Protein 4MQD (pdb70)

Organism: Bacillus subtilis (strain 168) (NCBI:txid224308)

Sequen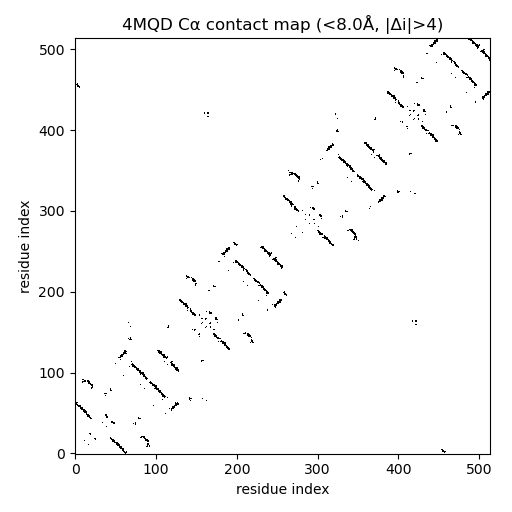ce (514 aa):
AIKSWKPQELSISYHQFTVFQKDSTPPVDWTDEAIEKGYAAADDGGAISFEAQRNTKAFILFRLNSSETVNSYEKKVTVPFHVTENGIHIESISKRLSFDLPKGDYQLTCWTVPAESDLHADTYIIDAVSVIKSWKPQELSISYHQFTVFQKDSTPPVDWTDEAIEKGYAAADDGGAISFEAQRNTKAFILFRLNSSETVNSYEKKVTVPFHVTENGIHIESISKRLSFDLPKGDYQLTCWTVPAESDLHADTYIIDAVSVIKSWKPQELSISYHQFTVFQKDSTPPVDWTDEAIEKGYAAADDGGAISFEAQRRNTKAFILFRLNSSETVNSYEKKVTVPFHVTENGIHIESISKRLSFDLPKGDYQLTCWTVPAESDLHADTYIIDAVSVAIKSWKPQELSISYHQFTVFQKDSTPPVDWTDEAIEKGYAAADDGGAISFEAQRNTKAFILFRLNSSETVNSYEKKVTVPFHVTENGIHIESISKRLSFDLPKGDYQLTCWTVPAESDLHADTYIIDAVSV

Structure (mmCIF, N/CA/C/O backbone):
data_4MQD
#
_entry.id   4MQD
#
_cell.length_a   125.826
_cell.length_b   125.826
_cell.length_c   37.013
_cell.angle_alpha   90.000
_cell.angle_beta   90.000
_cell.angle_gamma   120.000
#
_symmetry.space_group_name_H-M   'P 32'
#
loop_
_entity.id
_entity.type
_entity.pdbx_description
1 polymer 'DNA-entry nuclease inhibitor'
2 water water
#
loop_
_atom_site.group_PDB
_atom_site.id
_atom_site.type_symbol
_atom_site.label_atom_id
_atom_site.label_alt_id
_atom_site.label_comp_id
_atom_site.label_asym_id
_atom_site.label_entity_id
_atom_site.label_seq_id
_atom_site.pdbx_PDB_ins_code
_atom_site.Cartn_x
_atom_site.Cartn_y
_atom_site.Cartn_z
_atom_site.occupancy
_atom_site.B_iso_or_equiv
_atom_site.auth_seq_id
_atom_site.auth_comp_id
_atom_site.auth_asym_id
_atom_site.auth_atom_id
_atom_site.pdbx_PDB_model_num
ATOM 1 N N . ALA A 1 3 ? 34.320 86.035 17.378 1.00 65.90 0 ALA A N 1
ATOM 2 C CA . ALA A 1 3 ? 33.350 84.903 17.350 1.00 65.91 0 ALA A CA 1
ATOM 3 C C . ALA A 1 3 ? 33.882 83.749 16.501 1.00 64.32 0 ALA A C 1
ATOM 4 O O . ALA A 1 3 ? 34.545 83.970 15.486 1.00 64.31 0 ALA A O 1
ATOM 14 N N . ILE A 1 5 ? 33.484 81.313 13.866 1.00 45.82 2 ILE A N 1
ATOM 15 C CA . ILE A 1 5 ? 32.639 81.134 12.687 1.00 42.73 2 ILE A CA 1
ATOM 16 C C . ILE A 1 5 ? 32.970 79.817 11.991 1.00 39.05 2 ILE A C 1
ATOM 17 O O . ILE A 1 5 ? 34.138 79.444 11.867 1.00 39.95 2 ILE A O 1
ATOM 22 N N . LYS A 1 6 ? 31.931 79.123 11.536 1.00 35.49 3 LYS A N 1
ATOM 23 C CA . LYS A 1 6 ? 32.088 77.831 10.876 1.00 34.45 3 LYS A CA 1
ATOM 24 C C . LYS A 1 6 ? 30.867 77.547 10.002 1.00 30.25 3 LYS A C 1
ATOM 25 O O . LYS A 1 6 ? 29.730 77.767 10.427 1.00 27.21 3 LYS A O 1
ATOM 31 N N . SER A 1 7 ? 31.111 77.080 8.778 1.00 27.56 4 SER A N 1
ATOM 32 C CA . SER A 1 7 ? 30.039 76.760 7.833 1.00 26.94 4 SER A CA 1
ATOM 33 C C . SER A 1 7 ? 30.204 75.350 7.283 1.00 25.47 4 SER A C 1
ATOM 34 O O . SER A 1 7 ? 31.324 74.849 7.156 1.00 24.55 4 SER A O 1
ATOM 37 N N . TRP A 1 8 ? 29.078 74.725 6.949 1.00 24.37 5 TRP A N 1
ATOM 38 C CA . TRP A 1 8 ? 29.060 73.364 6.428 1.00 24.76 5 TRP A CA 1
ATOM 39 C C . TRP A 1 8 ? 28.512 73.321 5.010 1.00 24.83 5 TRP A C 1
ATOM 40 O O . TRP A 1 8 ? 27.633 74.099 4.644 1.00 24.66 5 TRP A O 1
ATOM 51 N N . LYS A 1 9 ? 29.040 72.392 4.223 1.00 26.63 6 LYS A N 1
ATOM 52 C CA . LYS A 1 9 ? 28.516 72.093 2.897 1.00 28.55 6 LYS A CA 1
ATOM 53 C C . LYS A 1 9 ? 27.033 71.717 3.002 1.00 26.80 6 LYS A C 1
ATOM 54 O O . LYS A 1 9 ? 26.645 71.011 3.929 1.00 25.43 6 LYS A O 1
ATOM 60 N N . PRO A 1 10 ? 26.194 72.200 2.067 1.00 27.03 7 PRO A N 1
ATOM 61 C CA . PRO A 1 10 ? 24.787 71.790 2.086 1.00 26.46 7 PRO A CA 1
ATOM 62 C C . PRO A 1 10 ? 24.628 70.270 2.046 1.00 26.12 7 PRO A C 1
ATOM 63 O O . PRO A 1 10 ? 25.358 69.592 1.320 1.00 25.64 7 PRO A O 1
ATOM 67 N N . GLN A 1 11 ? 23.687 69.750 2.830 1.00 26.66 8 GLN A N 1
ATOM 68 C CA . GLN A 1 11 ? 23.461 68.311 2.932 1.00 26.97 8 GLN A CA 1
ATOM 69 C C . GLN A 1 11 ? 22.046 67.964 2.500 1.00 28.01 8 GLN A C 1
ATOM 70 O O . GLN A 1 11 ? 21.076 68.434 3.097 1.00 27.16 8 GLN A O 1
ATOM 76 N N . GLU A 1 12 ? 21.937 67.137 1.465 1.00 29.39 9 GLU A N 1
ATOM 77 C CA . GLU A 1 12 ? 20.644 66.663 0.991 1.00 31.09 9 GLU A CA 1
ATOM 78 C C . GLU A 1 12 ? 20.047 65.698 2.015 1.00 29.35 9 GLU A C 1
ATOM 79 O O . GLU A 1 12 ? 20.765 64.906 2.624 1.00 27.91 9 GLU A O 1
ATOM 85 N N . LEU A 1 13 ? 18.736 65.783 2.210 1.00 28.12 10 LEU A N 1
ATOM 86 C CA . LEU A 1 13 ? 18.045 64.972 3.207 1.00 28.41 10 LEU A CA 1
ATOM 87 C C . LEU A 1 13 ? 16.607 64.725 2.768 1.00 28.19 10 LEU A C 1
ATOM 88 O O . LEU A 1 13 ? 15.895 65.665 2.409 1.00 26.45 10 LEU A O 1
ATOM 93 N N . SER A 1 14 ? 16.188 63.461 2.789 1.00 28.16 11 SER A N 1
ATOM 94 C CA . SER A 1 14 ? 14.804 63.108 2.477 1.00 29.19 11 SER A CA 1
ATOM 95 C C . SER A 1 14 ? 13.930 63.313 3.708 1.00 27.32 11 SER A C 1
ATOM 96 O O . SER A 1 14 ? 14.095 62.620 4.711 1.00 25.84 11 SER A O 1
ATOM 99 N N . ILE A 1 15 ? 13.011 64.272 3.629 1.00 27.07 12 ILE A N 1
ATOM 100 C CA . ILE A 1 15 ? 12.102 64.567 4.734 1.00 27.23 12 ILE A CA 1
ATOM 101 C C . ILE A 1 15 ? 10.903 63.626 4.696 1.00 26.65 12 ILE A C 1
ATOM 102 O O . ILE A 1 15 ? 10.266 63.464 3.657 1.00 25.11 12 ILE A O 1
ATOM 107 N N . SER A 1 16 ? 10.606 63.013 5.837 1.00 27.80 13 SER A N 1
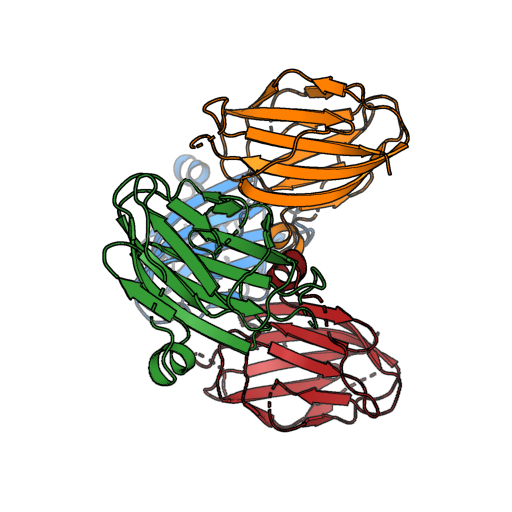ATOM 108 C CA . SER A 1 16 ? 9.394 62.221 6.004 1.00 28.08 13 SER A CA 1
ATOM 109 C C . SER A 1 16 ? 8.597 62.758 7.184 1.00 28.16 13 SER A C 1
ATOM 110 O O . SER A 1 16 ? 9.164 63.298 8.136 1.00 26.45 13 SER A O 1
ATOM 113 N N . TYR A 1 17 ? 7.277 62.616 7.102 1.00 28.39 14 TYR A N 1
ATOM 114 C CA . TYR A 1 17 ? 6.370 63.037 8.167 1.00 29.69 14 TYR A CA 1
ATOM 115 C C . TYR A 1 17 ? 6.570 64.499 8.588 1.00 27.69 14 TYR A C 1
ATOM 116 O O . TYR A 1 17 ? 6.455 64.839 9.768 1.00 26.82 14 TYR A O 1
ATOM 125 N N . HIS A 1 18 ? 6.868 65.349 7.605 1.00 26.67 15 HIS A N 1
ATOM 126 C CA . HIS A 1 18 ? 6.955 66.798 7.794 1.00 27.84 15 HIS A CA 1
ATOM 127 C C . HIS A 1 18 ? 7.825 67.228 8.976 1.00 27.69 15 HIS A C 1
ATOM 128 O O . HIS A 1 18 ? 7.464 68.149 9.713 1.00 27.44 15 HIS A O 1
ATOM 135 N N . GLN A 1 19 ? 8.969 66.571 9.151 1.00 27.69 16 GLN A N 1
ATOM 136 C CA . GLN A 1 19 ? 9.865 66.904 10.254 1.00 29.67 16 GLN A CA 1
ATOM 137 C C . GLN A 1 19 ? 11.300 66.427 10.039 1.00 30.07 16 GLN A C 1
ATOM 138 O O . GLN A 1 19 ? 11.562 65.508 9.259 1.00 32.09 16 GLN A O 1
ATOM 144 N N . PHE A 1 20 ? 12.219 67.087 10.737 1.00 28.86 17 PHE A N 1
ATOM 145 C CA . PHE A 1 20 ? 13.577 66.592 10.932 1.00 27.96 17 PHE A CA 1
ATOM 146 C C . PHE A 1 20 ? 14.008 67.003 12.336 1.00 26.76 17 PHE A C 1
ATOM 147 O O . PHE A 1 20 ? 13.465 67.957 12.900 1.00 24.70 17 PHE A O 1
ATOM 155 N N . THR A 1 21 ? 14.978 66.288 12.893 1.00 25.94 18 THR A N 1
ATOM 156 C CA . THR A 1 21 ? 15.305 66.427 14.306 1.00 25.48 18 THR A CA 1
ATOM 157 C C . THR A 1 21 ? 16.792 66.633 14.542 1.00 25.51 18 THR A C 1
ATOM 158 O O . THR A 1 21 ? 17.623 65.909 13.995 1.00 25.69 18 THR A O 1
ATOM 162 N N . VAL A 1 22 ? 17.105 67.634 15.362 1.00 25.68 19 VAL A N 1
ATOM 163 C CA . VAL A 1 22 ? 18.467 67.907 15.802 1.00 26.71 19 VAL A CA 1
ATOM 164 C C . VAL A 1 22 ? 18.631 67.295 17.187 1.00 27.24 19 VAL A C 1
ATOM 165 O O . VAL A 1 22 ? 17.849 67.599 18.090 1.00 27.71 19 VAL A O 1
ATOM 169 N N . PHE A 1 23 ? 19.634 66.436 17.357 1.00 26.83 20 PHE A N 1
ATOM 170 C CA . PHE A 1 23 ? 19.817 65.722 18.625 1.00 28.53 20 PHE A CA 1
ATOM 171 C C . PHE A 1 23 ? 21.278 65.442 18.970 1.00 29.70 20 PHE A C 1
ATOM 172 O O . PHE A 1 23 ? 22.178 65.631 18.148 1.00 28.70 20 PHE A O 1
ATOM 180 N N . GLN A 1 24 ? 21.495 64.993 20.204 1.00 32.20 21 GLN A N 1
ATOM 181 C CA . GLN A 1 24 ? 22.838 64.779 20.737 1.00 35.34 21 GLN A CA 1
ATOM 182 C C . GLN A 1 24 ? 23.530 63.612 20.039 1.00 36.09 21 GLN A C 1
ATOM 183 O O . GLN A 1 24 ? 22.870 62.707 19.528 1.00 36.55 21 GLN A O 1
ATOM 189 N N . LYS A 1 25 ? 24.861 63.646 20.033 1.00 39.45 22 LYS A N 1
ATOM 190 C CA . LYS A 1 25 ? 25.684 62.639 19.350 1.00 44.81 22 LYS A CA 1
ATOM 191 C C . LYS A 1 25 ? 25.291 61.202 19.704 1.00 48.34 22 LYS A C 1
ATOM 192 O O . LYS A 1 25 ? 25.205 60.345 18.822 1.00 52.22 22 LYS A O 1
ATOM 198 N N . ASP A 1 26 ? 25.061 60.946 20.990 1.00 49.68 23 ASP A N 1
ATOM 199 C CA . ASP A 1 26 ? 24.779 59.596 21.476 1.00 51.30 23 ASP A CA 1
ATOM 200 C C . ASP A 1 26 ? 23.410 59.521 22.148 1.00 52.30 23 ASP A C 1
ATOM 201 O O . ASP A 1 26 ? 23.302 59.224 23.338 1.00 57.61 23 ASP A O 1
ATOM 206 N N . SER A 1 27 ? 22.367 59.794 21.368 1.00 50.19 24 SER A N 1
ATOM 207 C CA . SER A 1 27 ? 20.989 59.696 21.843 1.00 47.01 24 SER A CA 1
ATOM 208 C C . SER A 1 27 ? 20.058 59.280 20.707 1.00 46.54 24 SER A C 1
ATOM 209 O O . SER A 1 27 ? 20.353 59.518 19.534 1.00 47.21 24 SER A O 1
ATOM 212 N N . THR A 1 28 ? 18.939 58.658 21.067 1.00 44.51 25 THR A N 1
ATOM 213 C CA . THR A 1 28 ? 17.943 58.213 20.097 1.00 43.73 25 THR A CA 1
ATOM 214 C C . THR A 1 28 ? 16.627 58.949 20.361 1.00 41.44 25 THR A C 1
ATOM 215 O O . THR A 1 28 ? 15.862 58.561 21.244 1.00 42.22 25 THR A O 1
ATOM 219 N N . PRO A 1 29 ? 16.360 60.020 19.594 1.00 39.27 26 PRO A N 1
ATOM 220 C CA . PRO A 1 29 ? 15.210 60.874 19.873 1.00 40.42 26 PRO A CA 1
ATOM 221 C C . PRO A 1 29 ? 13.886 60.279 19.388 1.00 40.12 26 PRO A C 1
ATOM 222 O O . PRO A 1 29 ? 13.850 59.643 18.333 1.00 39.76 26 PRO A O 1
ATOM 226 N N . PRO A 1 30 ? 12.798 60.498 20.145 1.00 39.87 27 PRO A N 1
ATOM 227 C CA . PRO A 1 30 ? 11.482 60.032 19.723 1.00 40.61 27 PRO A CA 1
ATOM 228 C C . PRO A 1 30 ? 10.860 60.952 18.674 1.00 42.21 27 PRO A C 1
ATOM 229 O O . PRO A 1 30 ? 11.418 62.011 18.363 1.00 40.59 27 PRO A O 1
ATOM 233 N N . VAL A 1 31 ? 9.714 60.541 18.136 1.00 42.53 28 VAL A N 1
ATOM 234 C CA . VAL A 1 31 ? 8.939 61.377 17.223 1.00 41.47 28 VAL A CA 1
ATOM 235 C C . VAL A 1 31 ? 8.014 62.252 18.069 1.00 40.23 28 VAL A C 1
ATOM 236 O O . VAL A 1 31 ? 7.379 61.768 19.008 1.00 37.46 28 VAL A O 1
ATOM 248 N N . ASP A 1 33 ? 5.017 65.054 19.257 1.00 44.78 30 ASP A N 1
ATOM 249 C CA . ASP A 1 33 ? 3.573 65.227 19.087 1.00 44.89 30 ASP A CA 1
ATOM 250 C C . ASP A 1 33 ? 3.280 66.542 18.377 1.00 44.86 30 ASP A C 1
ATOM 251 O O . ASP A 1 33 ? 3.235 67.603 19.005 1.00 40.50 30 ASP A O 1
ATOM 256 N N . TRP A 1 34 ? 3.066 66.458 17.067 1.00 44.44 31 TRP A N 1
ATOM 257 C CA . TRP A 1 34 ? 2.838 67.642 16.241 1.00 43.25 31 TRP A CA 1
ATOM 258 C C . TRP A 1 34 ? 1.372 68.072 16.234 1.00 43.61 31 TRP A C 1
ATOM 259 O O . TRP A 1 34 ? 0.656 67.901 15.244 1.00 39.06 31 TRP A O 1
ATOM 270 N N . THR A 1 35 ? 0.944 68.639 17.359 1.00 45.32 32 THR A N 1
ATOM 271 C CA . THR A 1 35 ? -0.389 69.216 17.491 1.00 44.13 32 THR A CA 1
ATOM 272 C C . THR A 1 35 ? -0.448 70.527 16.718 1.00 45.57 32 THR A C 1
ATOM 273 O O . THR A 1 35 ? 0.577 71.015 16.241 1.00 46.20 32 THR A O 1
ATOM 277 N N . ASP A 1 36 ? -1.643 71.101 16.605 1.00 48.22 33 ASP A N 1
ATOM 278 C CA . ASP A 1 36 ? -1.805 72.403 15.953 1.00 48.52 33 ASP A CA 1
ATOM 279 C C . ASP A 1 36 ? -0.956 73.488 16.613 1.00 47.90 33 ASP A C 1
ATOM 280 O O . ASP A 1 36 ? -0.460 74.376 15.925 1.00 50.94 33 ASP A O 1
ATOM 285 N N . GLU A 1 37 ? -0.784 73.413 17.933 1.00 47.72 34 GLU A N 1
ATOM 286 C CA . GLU A 1 37 ? 0.046 74.383 18.652 1.00 50.36 34 GLU A CA 1
ATOM 287 C C . GLU A 1 37 ? 1.523 74.215 18.295 1.00 47.09 34 GLU A C 1
ATOM 288 O O . GLU A 1 37 ? 2.184 75.180 17.909 1.00 46.10 34 GLU A O 1
ATOM 294 N N . ALA A 1 38 ? 2.032 72.991 18.423 1.00 43.60 35 ALA A N 1
ATOM 295 C CA . ALA A 1 38 ? 3.417 72.686 18.055 1.00 40.02 35 ALA A CA 1
ATOM 296 C C . ALA A 1 38 ? 3.675 72.981 16.578 1.00 38.21 35 ALA A C 1
ATOM 297 O O . ALA A 1 38 ? 4.736 73.493 16.220 1.00 37.08 35 ALA A O 1
ATOM 299 N N . ILE A 1 39 ? 2.697 72.656 15.733 1.00 38.90 36 ILE A N 1
ATOM 300 C CA . ILE A 1 39 ? 2.756 72.965 14.303 1.00 40.04 36 ILE A CA 1
ATOM 301 C C . ILE A 1 39 ? 2.875 74.470 14.067 1.00 39.30 36 ILE A C 1
ATOM 302 O O . ILE A 1 39 ? 3.701 74.909 13.264 1.00 37.61 36 ILE A O 1
ATOM 307 N N . GLU A 1 40 ? 2.053 75.250 14.769 1.00 39.57 37 GLU A N 1
ATOM 308 C CA . GLU A 1 40 ? 2.067 76.710 14.626 1.00 40.75 37 GLU A CA 1
ATOM 309 C C . GLU A 1 40 ? 3.383 77.290 15.152 1.00 36.72 37 GLU A C 1
ATOM 310 O O . GLU A 1 40 ? 3.916 78.243 14.584 1.00 37.15 37 GLU A O 1
ATOM 316 N N . LYS A 1 41 ? 3.900 76.714 16.236 1.00 32.81 38 LYS A N 1
ATOM 317 C CA . LYS A 1 41 ? 5.212 77.101 16.761 1.00 32.23 38 LYS A CA 1
ATOM 318 C C . LYS A 1 41 ? 6.340 76.721 15.799 1.00 29.56 38 LYS A C 1
ATOM 319 O O . LYS A 1 41 ? 7.336 77.434 15.693 1.00 28.26 38 LYS A O 1
ATOM 325 N N . GLY A 1 42 ? 6.176 75.597 15.104 1.00 28.30 39 GLY A N 1
ATOM 326 C CA . GLY A 1 42 ? 7.150 75.141 14.114 1.00 27.07 39 GLY A CA 1
ATOM 327 C C . GLY A 1 42 ? 8.259 74.279 14.689 1.00 27.34 39 GLY A C 1
ATOM 328 O O . GLY A 1 42 ? 9.229 73.964 13.996 1.00 26.75 39 GLY A O 1
ATOM 329 N N . TYR A 1 43 ? 8.128 73.898 15.957 1.00 27.62 40 TYR A N 1
ATOM 330 C CA . TYR A 1 43 ? 9.101 73.013 16.591 1.00 28.15 40 TYR A CA 1
ATOM 331 C C . TYR A 1 43 ? 8.477 72.236 17.740 1.00 27.83 40 TYR A C 1
ATOM 332 O O . TYR A 1 43 ? 7.379 72.553 18.193 1.00 27.21 40 TYR A O 1
ATOM 341 N N . ALA A 1 44 ? 9.196 71.217 18.196 1.00 28.93 41 ALA A N 1
ATOM 342 C CA . ALA A 1 44 ? 8.824 70.458 19.381 1.00 30.17 41 ALA A CA 1
ATOM 343 C C . ALA A 1 44 ? 10.093 69.901 20.011 1.00 31.05 41 ALA A C 1
ATOM 344 O O . ALA A 1 44 ? 10.865 69.213 19.344 1.00 31.97 41 ALA A O 1
ATOM 346 N N . ALA A 1 45 ? 10.310 70.211 21.287 1.00 32.60 42 ALA A N 1
ATOM 347 C CA . ALA A 1 45 ? 11.544 69.842 21.979 1.00 34.38 42 ALA A CA 1
ATOM 348 C C . ALA A 1 45 ? 11.302 68.774 23.041 1.00 37.36 42 ALA A C 1
ATOM 349 O O . ALA A 1 45 ? 10.199 68.654 23.577 1.00 39.09 42 ALA A O 1
ATOM 351 N N . ALA A 1 46 ? 12.347 68.004 23.334 1.00 38.60 43 ALA A N 1
ATOM 352 C CA . ALA A 1 46 ? 12.312 66.996 24.393 1.00 40.61 43 ALA A CA 1
ATOM 353 C C . ALA A 1 46 ? 13.733 66.541 24.732 1.00 42.37 43 ALA A C 1
ATOM 354 O O . ALA A 1 46 ? 14.521 66.251 23.830 1.00 45.45 43 ALA A O 1
ATOM 356 N N A ASP A 1 47 ? 14.032 66.459 26.029 0.50 42.03 44 ASP A N 1
ATOM 357 N N B ASP A 1 47 ? 14.048 66.519 26.027 0.50 41.66 44 ASP A N 1
ATOM 358 C CA A ASP A 1 47 ? 15.355 66.065 26.524 0.50 39.56 44 ASP A CA 1
ATOM 359 C CA B ASP A 1 47 ? 15.346 66.078 26.564 0.50 39.34 44 ASP A CA 1
ATOM 360 C C A ASP A 1 47 ? 16.436 66.981 25.967 0.50 41.75 44 ASP A C 1
ATOM 361 C C B ASP A 1 47 ? 16.505 66.018 25.559 0.50 40.06 44 ASP A C 1
ATOM 362 O O A ASP A 1 47 ? 16.487 68.168 26.289 0.50 44.13 44 ASP A O 1
ATOM 363 O O B ASP A 1 47 ? 16.852 64.946 25.058 0.50 38.27 44 ASP A O 1
ATOM 372 N N A GLY A 1 48 ? 17.298 66.419 25.129 0.50 42.49 45 GLY A N 1
ATOM 373 N N B GLY A 1 48 ? 17.097 67.174 25.273 0.50 40.69 45 GLY A N 1
ATOM 374 C CA A GLY A 1 48 ? 18.315 67.203 24.447 0.50 42.83 45 GLY A CA 1
ATOM 375 C CA B GLY A 1 48 ? 18.312 67.243 24.461 0.50 41.97 45 GLY A CA 1
ATOM 376 C C A GLY A 1 48 ? 18.130 67.157 22.943 0.50 41.28 45 GLY A C 1
ATOM 377 C C B GLY A 1 48 ? 18.122 67.140 22.956 0.50 41.00 45 GLY A C 1
ATOM 378 O O A GLY A 1 48 ? 19.105 67.060 22.198 0.50 43.78 45 GLY A O 1
ATOM 379 O O B GLY A 1 48 ? 19.095 66.985 22.219 0.50 44.07 45 GLY A O 1
ATOM 380 N N . ALA A 1 49 ? 16.877 67.233 22.496 1.00 38.56 46 ALA A N 1
ATOM 381 C CA . ALA A 1 49 ? 16.561 67.147 21.069 1.00 34.65 46 ALA A CA 1
ATOM 382 C C . ALA A 1 49 ? 15.474 68.142 20.682 1.00 33.03 46 ALA A C 1
ATOM 383 O O . ALA A 1 49 ? 14.554 68.401 21.458 1.00 32.06 46 ALA A O 1
ATOM 385 N N . ILE A 1 50 ? 15.601 68.700 19.479 1.00 31.72 47 ILE A N 1
ATOM 386 C CA . ILE A 1 50 ? 14.599 69.600 18.917 1.00 31.38 47 ILE A CA 1
ATOM 387 C C . ILE A 1 50 ? 14.209 69.099 17.534 1.00 30.42 47 ILE A C 1
ATOM 388 O O . ILE A 1 50 ? 15.071 68.913 16.675 1.00 29.03 47 ILE A O 1
ATOM 393 N N . SER A 1 51 ? 12.914 68.873 17.324 1.00 29.97 48 SER A N 1
ATOM 394 C CA . SER A 1 51 ? 12.399 68.555 15.998 1.00 29.80 48 SER A CA 1
ATOM 395 C C . SER A 1 51 ? 11.800 69.810 15.397 1.00 27.75 48 SER A C 1
ATOM 396 O O . SER A 1 51 ? 11.038 70.516 16.057 1.00 26.86 48 SER A O 1
ATOM 399 N N . PHE A 1 52 ? 12.158 70.087 14.148 1.00 27.26 49 PHE A N 1
ATOM 400 C CA . PHE A 1 52 ? 11.627 71.235 13.432 1.00 28.22 49 PHE A CA 1
ATOM 401 C C . PHE A 1 52 ? 10.607 70.766 12.405 1.00 30.00 49 PHE A C 1
ATOM 402 O O . PHE A 1 52 ? 10.787 69.728 11.769 1.00 33.45 49 PHE A O 1
ATOM 410 N N . GLU A 1 53 ? 9.531 71.532 12.260 1.00 31.70 50 GLU A N 1
ATOM 411 C CA . GLU A 1 53 ? 8.504 71.235 11.276 1.00 33.02 50 GLU A CA 1
ATOM 412 C C . GLU A 1 53 ? 9.007 71.589 9.882 1.00 32.60 50 GLU A C 1
ATOM 413 O O . GLU A 1 53 ? 9.622 72.637 9.682 1.00 33.87 50 GLU A O 1
ATOM 419 N N . ALA A 1 54 ? 8.736 70.707 8.926 1.00 31.93 51 ALA A N 1
ATOM 420 C CA . ALA A 1 54 ? 9.054 70.947 7.525 1.00 30.57 51 ALA A CA 1
ATOM 421 C C . ALA A 1 54 ? 7.754 71.107 6.754 1.00 29.43 51 ALA A C 1
ATOM 422 O O . ALA A 1 54 ? 6.728 70.540 7.133 1.00 28.83 51 ALA A O 1
ATOM 424 N N . GLN A 1 55 ? 7.800 71.883 5.675 1.00 28.99 52 GLN A N 1
ATOM 425 C CA . GLN A 1 55 ? 6.601 72.184 4.893 1.00 29.84 52 GLN A CA 1
ATOM 426 C C . GLN A 1 55 ? 6.060 70.972 4.141 1.00 29.71 52 GLN A C 1
ATOM 427 O O . GLN A 1 55 ? 4.848 70.806 4.023 1.00 29.71 52 GLN A O 1
ATOM 433 N N . ARG A 1 56 ? 6.957 70.135 3.629 1.00 30.59 53 ARG A N 1
ATOM 434 C CA . ARG A 1 56 ? 6.554 68.960 2.863 1.00 32.15 53 ARG A CA 1
ATOM 435 C C . ARG A 1 56 ? 7.613 67.863 2.890 1.00 31.12 53 ARG A C 1
ATOM 436 O O . ARG A 1 56 ? 8.761 68.092 3.282 1.00 26.92 53 ARG A O 1
ATOM 444 N N . ASN A 1 57 ? 7.201 66.668 2.479 1.00 31.44 54 ASN A N 1
ATOM 445 C CA . ASN A 1 57 ? 8.094 65.523 2.382 1.00 30.61 54 ASN A CA 1
ATOM 446 C C . ASN A 1 57 ? 8.750 65.509 1.011 1.00 33.42 54 ASN A C 1
ATOM 447 O O . ASN A 1 57 ? 8.093 65.263 -0.002 1.00 36.91 54 ASN A O 1
ATOM 452 N N . THR A 1 58 ? 10.048 65.787 0.990 1.00 32.48 55 THR A N 1
ATOM 453 C CA . THR A 1 58 ? 10.789 65.951 -0.250 1.00 32.62 55 THR A CA 1
ATOM 454 C C . THR A 1 58 ? 12.285 65.865 0.033 1.00 30.97 55 THR A C 1
ATOM 455 O O . THR A 1 58 ? 12.700 65.826 1.193 1.00 27.65 55 THR A O 1
ATOM 459 N N . LYS A 1 59 ? 13.087 65.821 -1.027 1.00 31.86 56 LYS A N 1
ATOM 460 C CA . LYS A 1 59 ? 14.539 65.910 -0.888 1.00 32.32 56 LYS A CA 1
ATOM 461 C C . LYS A 1 59 ? 14.919 67.363 -0.621 1.00 31.56 56 LYS A C 1
ATOM 462 O O . LYS A 1 59 ? 14.944 68.187 -1.535 1.00 34.37 56 LYS A O 1
ATOM 468 N N . ALA A 1 60 ? 15.196 67.666 0.644 1.00 29.64 57 ALA A N 1
ATOM 469 C CA . ALA A 1 60 ? 15.518 69.022 1.075 1.00 27.71 57 ALA A CA 1
ATOM 470 C C . ALA A 1 60 ? 17.010 69.157 1.345 1.00 27.27 57 ALA A C 1
ATOM 471 O O . ALA A 1 60 ? 17.725 68.158 1.441 1.00 27.96 57 ALA A O 1
ATOM 473 N N . PHE A 1 61 ? 17.472 70.399 1.462 1.00 25.93 58 PHE A N 1
ATOM 474 C CA . PHE A 1 61 ? 18.858 70.684 1.816 1.00 26.26 58 PHE A CA 1
ATOM 475 C C . PHE A 1 61 ? 18.927 71.296 3.210 1.00 25.50 58 PHE A C 1
ATOM 476 O O . PHE A 1 61 ? 18.152 72.195 3.538 1.00 27.16 58 PHE A O 1
ATOM 484 N N . ILE A 1 62 ? 19.850 70.789 4.024 1.00 25.38 59 ILE A N 1
ATOM 485 C CA . ILE A 1 62 ? 20.118 71.330 5.351 1.00 24.37 59 ILE A CA 1
ATOM 486 C C . ILE A 1 62 ? 21.403 72.149 5.292 1.00 24.66 59 ILE A C 1
ATOM 487 O O . ILE A 1 62 ? 22.459 71.614 4.958 1.00 24.08 59 ILE A O 1
ATOM 492 N N . LEU A 1 63 ? 21.304 73.440 5.602 1.00 25.03 60 LEU A N 1
ATOM 493 C CA . LEU A 1 63 ? 22.473 74.321 5.702 1.00 25.38 60 LEU A CA 1
ATOM 494 C C . LEU A 1 63 ? 22.745 74.628 7.165 1.00 24.61 60 LEU A C 1
ATOM 495 O O . LEU A 1 63 ? 22.062 75.461 7.767 1.00 23.62 60 LEU A O 1
ATOM 500 N N . PHE A 1 64 ? 23.735 73.954 7.740 1.00 24.09 61 PHE A N 1
ATOM 501 C CA . PHE A 1 64 ? 24.088 74.182 9.135 1.00 25.01 61 PHE A CA 1
ATOM 502 C C . PHE A 1 64 ? 25.181 75.237 9.236 1.00 25.29 61 PHE A C 1
ATOM 503 O O . PHE A 1 64 ? 26.129 75.231 8.448 1.00 25.90 61 PHE A O 1
ATOM 511 N N . ARG A 1 65 ? 25.037 76.140 10.204 1.00 25.22 62 ARG A N 1
ATOM 512 C CA . ARG A 1 65 ? 26.000 77.217 10.429 1.00 25.13 62 ARG A CA 1
ATOM 513 C C . ARG A 1 65 ? 26.270 77.418 11.914 1.00 25.61 6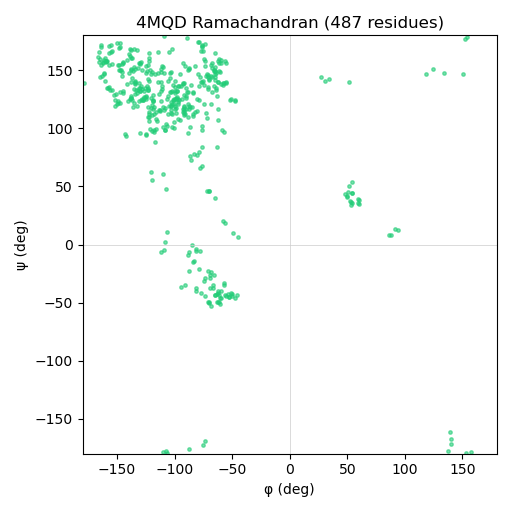2 ARG A C 1
ATOM 514 O O . ARG A 1 65 ? 25.401 77.164 12.750 1.00 27.83 62 ARG A O 1
ATOM 522 N N . LEU A 1 66 ? 27.478 77.884 12.223 1.00 26.08 63 LEU A N 1
ATOM 523 C CA . LEU A 1 66 ? 27.869 78.243 13.583 1.00 26.96 63 LEU A CA 1
ATOM 524 C C . LEU A 1 66 ? 28.265 79.722 13.620 1.00 28.56 63 LEU A C 1
ATOM 525 O O . LEU A 1 66 ? 29.215 80.131 12.948 1.00 28.15 63 LEU A O 1
ATOM 530 N N . ASN A 1 67 ? 27.523 80.510 14.400 1.00 29.43 64 ASN A N 1
ATOM 531 C CA . ASN A 1 67 ? 27.783 81.944 14.578 1.00 30.04 64 ASN A CA 1
ATOM 532 C C . ASN A 1 67 ? 27.857 82.726 13.267 1.00 30.86 64 ASN A C 1
ATOM 533 O O . ASN A 1 67 ? 28.738 83.567 13.079 1.00 31.97 64 ASN A O 1
ATOM 538 N N . SER A 1 68 ? 26.922 82.446 12.365 1.00 31.55 65 SER A N 1
ATOM 539 C CA . SER A 1 68 ? 26.837 83.174 11.107 1.00 33.24 65 SER A CA 1
ATOM 540 C C . SER A 1 68 ? 26.203 84.539 11.339 1.00 34.82 65 SER A C 1
ATOM 541 O O . SER A 1 68 ? 25.265 84.667 12.125 1.00 35.83 65 SER A O 1
ATOM 544 N N . SER A 1 69 ? 26.733 85.554 10.661 1.00 38.09 66 SER A N 1
ATOM 545 C CA . SER A 1 69 ? 26.144 86.890 10.661 1.00 41.09 66 SER A CA 1
ATOM 546 C C . SER A 1 69 ? 25.495 87.208 9.313 1.00 41.74 66 SER A C 1
ATOM 547 O O . SER A 1 69 ? 24.989 88.315 9.115 1.00 45.05 66 SER A O 1
ATOM 550 N N . GLU A 1 70 ? 25.515 86.246 8.389 1.00 38.28 67 GLU A N 1
ATOM 551 C CA . GLU A 1 70 ? 24.857 86.414 7.096 1.00 38.35 67 GLU A CA 1
ATOM 552 C C . GLU A 1 70 ? 23.352 86.455 7.301 1.00 36.02 67 GLU A C 1
ATOM 553 O O . GLU A 1 70 ? 22.769 85.506 7.826 1.00 35.53 67 GLU A O 1
ATOM 559 N N . THR A 1 71 ? 22.727 87.556 6.891 1.00 35.81 68 THR A N 1
ATOM 560 C CA . THR A 1 71 ? 21.280 87.691 7.003 1.00 35.19 68 THR A CA 1
ATOM 561 C C . THR A 1 71 ? 20.590 86.717 6.056 1.00 32.44 68 THR A C 1
ATOM 562 O O . THR A 1 71 ? 21.151 86.333 5.024 1.00 29.37 68 THR A O 1
ATOM 566 N N . VAL A 1 72 ? 19.382 86.309 6.428 1.00 31.63 69 VAL A N 1
ATOM 567 C CA . VAL A 1 72 ? 18.562 85.436 5.599 1.00 29.85 69 VAL A CA 1
ATOM 568 C C . VAL A 1 72 ? 17.431 86.283 5.028 1.00 29.25 69 VAL A C 1
ATOM 569 O O . VAL A 1 72 ? 16.478 86.622 5.730 1.00 29.16 69 VAL A O 1
ATOM 573 N N . ASN A 1 73 ? 17.555 86.631 3.750 1.00 29.59 70 ASN A N 1
ATOM 574 C CA . ASN A 1 73 ? 16.655 87.590 3.116 1.00 30.83 70 ASN A CA 1
ATOM 575 C C . ASN A 1 73 ? 15.347 86.981 2.615 1.00 30.69 70 ASN A C 1
ATOM 576 O O . ASN A 1 73 ? 14.404 87.711 2.312 1.00 30.94 70 ASN A O 1
ATOM 581 N N . SER A 1 74 ? 15.289 85.653 2.529 1.00 30.70 71 SER A N 1
ATOM 582 C CA . SER A 1 74 ? 14.093 84.964 2.047 1.00 30.58 71 SER A CA 1
ATOM 583 C C . SER A 1 74 ? 13.752 83.754 2.917 1.00 29.77 71 SER A C 1
ATOM 584 O O . SER A 1 74 ? 14.546 82.820 3.025 1.00 29.40 71 SER A O 1
ATOM 587 N N . TYR A 1 75 ? 12.572 83.784 3.535 1.00 29.39 72 TYR A N 1
ATOM 588 C CA . TYR A 1 75 ? 12.069 82.652 4.319 1.00 28.53 72 TYR A CA 1
ATOM 589 C C . TYR A 1 75 ? 10.575 82.783 4.607 1.00 27.58 72 TYR A C 1
ATOM 590 O O . TYR A 1 75 ? 10.015 83.877 4.537 1.00 27.21 72 TYR A O 1
ATOM 599 N N . GLU A 1 76 ? 9.941 81.658 4.928 1.00 26.56 73 GLU A N 1
ATOM 600 C CA . GLU A 1 76 ? 8.523 81.630 5.283 1.00 27.69 73 GLU A CA 1
ATOM 601 C C . GLU A 1 76 ? 8.278 81.280 6.753 1.00 28.33 73 GLU A C 1
ATOM 602 O O . GLU A 1 76 ? 7.142 81.340 7.222 1.00 27.10 73 GLU A O 1
ATOM 608 N N . LYS A 1 77 ? 9.340 80.926 7.474 1.00 29.80 74 LYS A N 1
ATOM 609 C CA . LYS A 1 77 ? 9.246 80.605 8.895 1.00 30.83 74 LYS A CA 1
ATOM 610 C C . LYS A 1 77 ? 10.606 80.787 9.559 1.00 29.37 74 LYS A C 1
ATOM 611 O O . LYS A 1 77 ? 11.628 80.374 9.012 1.00 27.91 74 LYS A O 1
ATOM 617 N N . LYS A 1 78 ? 10.604 81.415 10.731 1.00 29.89 75 LYS A N 1
ATOM 618 C CA . LYS A 1 78 ? 11.802 81.556 11.550 1.00 30.63 75 LYS A CA 1
ATOM 619 C C . LYS A 1 78 ? 11.485 81.060 12.953 1.00 30.48 75 LYS A C 1
ATOM 620 O O . LYS A 1 78 ? 10.538 81.529 13.583 1.00 31.46 75 LYS A O 1
ATOM 626 N N . VAL A 1 79 ? 12.277 80.107 13.432 1.00 30.27 76 VAL A N 1
ATOM 627 C CA . VAL A 1 79 ? 12.104 79.551 14.766 1.00 30.89 76 VAL A CA 1
ATOM 628 C C . VAL A 1 79 ? 13.440 79.606 15.490 1.00 29.51 76 VAL A C 1
ATOM 629 O O . VAL A 1 79 ? 14.434 79.099 14.979 1.00 28.62 76 VAL A O 1
ATOM 633 N N . THR A 1 80 ? 13.457 80.221 16.670 1.00 30.54 77 THR A N 1
ATOM 634 C CA . THR A 1 80 ? 14.660 80.305 17.496 1.00 33.39 77 THR A CA 1
ATOM 635 C C . THR A 1 80 ? 14.418 79.615 18.837 1.00 34.27 77 THR A C 1
ATOM 636 O O . THR A 1 80 ? 13.495 79.974 19.566 1.00 37.43 77 THR A O 1
ATOM 640 N N . VAL A 1 81 ? 15.261 78.634 19.154 1.00 34.93 78 VAL A N 1
ATOM 641 C CA . VAL A 1 81 ? 15.076 77.780 20.327 1.00 36.84 78 VAL A CA 1
ATOM 642 C C . VAL A 1 81 ? 16.393 77.611 21.090 1.00 37.67 78 VAL A C 1
ATOM 643 O O . VAL A 1 81 ? 17.446 77.436 20.472 1.00 37.58 78 VAL A O 1
ATOM 647 N N . PRO A 1 82 ? 16.344 77.674 22.434 1.00 37.43 79 PRO A N 1
ATOM 648 C CA . PRO A 1 82 ? 17.520 77.313 23.229 1.00 37.72 79 PRO A CA 1
ATOM 649 C C . PRO A 1 82 ? 17.914 75.851 23.033 1.00 36.52 79 PRO A C 1
ATOM 650 O O . PRO A 1 82 ? 17.044 74.985 22.954 1.00 35.12 79 PRO A O 1
ATOM 654 N N . PHE A 1 83 ? 19.214 75.585 22.957 1.00 37.27 80 PHE A N 1
ATOM 655 C CA . PHE A 1 83 ? 19.701 74.233 22.704 1.00 36.90 80 PHE A CA 1
ATOM 656 C C . PHE A 1 83 ? 21.051 73.998 23.368 1.00 37.01 80 PHE A C 1
ATOM 657 O O . PHE A 1 83 ? 22.008 74.732 23.125 1.00 38.83 80 PHE A O 1
ATOM 665 N N . HIS A 1 84 ? 21.114 72.968 24.206 1.00 38.46 81 HIS A N 1
ATOM 666 C CA . HIS A 1 84 ? 22.334 72.618 24.918 1.00 40.19 81 HIS A CA 1
ATOM 667 C C . HIS A 1 84 ? 22.966 71.393 24.277 1.00 38.90 81 HIS A C 1
ATOM 668 O O . HIS A 1 84 ? 22.290 70.394 24.032 1.00 38.51 81 HIS A O 1
ATOM 675 N N . VAL A 1 85 ? 24.263 71.483 24.005 1.00 40.03 82 VAL A N 1
ATOM 676 C CA . VAL A 1 85 ? 25.022 70.370 23.452 1.00 41.82 82 VAL A CA 1
ATOM 677 C C . VAL A 1 85 ? 25.764 69.684 24.596 1.00 44.48 82 VAL A C 1
ATOM 678 O O . VAL A 1 85 ? 26.659 70.273 25.202 1.00 44.34 82 VAL A O 1
ATOM 682 N N . THR A 1 86 ? 25.379 68.445 24.891 1.00 49.00 83 THR A N 1
ATOM 683 C CA . THR A 1 86 ? 25.937 67.706 26.024 1.00 52.59 83 THR A CA 1
ATOM 684 C C . THR A 1 86 ? 27.366 67.237 25.758 1.00 55.95 83 THR A C 1
ATOM 685 O O . THR A 1 86 ? 28.229 67.348 26.628 1.00 57.83 83 THR A O 1
ATOM 689 N N . GLU A 1 87 ? 27.602 66.707 24.559 1.00 58.40 84 GLU A N 1
ATOM 690 C CA . GLU A 1 87 ? 28.924 66.222 24.160 1.00 62.11 84 GLU A CA 1
ATOM 691 C C . GLU A 1 87 ? 29.285 66.775 22.782 1.00 60.38 84 GLU A C 1
ATOM 692 O O . GLU A 1 87 ? 28.403 67.051 21.970 1.00 56.70 84 GLU A O 1
ATOM 698 N N . ASN A 1 88 ? 30.581 66.934 22.526 1.00 59.89 85 ASN A N 1
ATOM 699 C CA . ASN A 1 88 ? 31.060 67.554 21.288 1.00 58.76 85 ASN A CA 1
ATOM 700 C C . ASN A 1 88 ? 30.553 66.831 20.035 1.00 56.25 85 ASN A C 1
ATOM 701 O O . ASN A 1 88 ? 31.125 65.823 19.616 1.00 62.67 85 ASN A O 1
ATOM 706 N N . GLY A 1 89 ? 29.473 67.355 19.453 1.00 48.02 86 GLY A N 1
ATOM 707 C CA . GLY A 1 89 ? 28.875 66.789 18.240 1.00 42.87 86 GLY A CA 1
ATOM 708 C C . GLY A 1 89 ? 27.362 66.654 18.319 1.00 37.86 86 GLY A C 1
ATOM 709 O O . GLY A 1 89 ? 26.807 66.414 19.392 1.00 34.78 86 GLY A O 1
ATOM 710 N N . ILE A 1 90 ? 26.699 66.811 17.175 1.00 34.42 87 ILE A N 1
ATOM 711 C CA . ILE A 1 90 ? 25.251 66.622 17.066 1.00 31.88 87 ILE A CA 1
ATOM 712 C C . ILE A 1 90 ? 24.900 65.861 15.792 1.00 29.73 87 ILE A C 1
ATOM 713 O O . ILE A 1 90 ? 25.742 65.695 14.911 1.00 27.76 87 ILE A O 1
ATOM 718 N N . HIS A 1 91 ? 23.653 65.406 15.706 1.00 28.10 88 HIS A N 1
ATOM 719 C CA . HIS A 1 91 ? 23.128 64.796 14.487 1.00 27.03 88 HIS A CA 1
ATOM 720 C C . HIS A 1 91 ? 21.881 65.528 14.019 1.00 25.98 88 HIS A C 1
ATOM 721 O O . HIS A 1 91 ? 21.185 66.160 14.812 1.00 24.98 88 HIS A O 1
ATOM 728 N N . ILE A 1 92 ? 21.614 65.441 12.720 1.00 26.14 89 ILE A N 1
ATOM 729 C CA . ILE A 1 92 ? 20.346 65.882 12.151 1.00 25.30 89 ILE A CA 1
ATOM 730 C C . ILE A 1 92 ? 19.817 64.749 11.284 1.00 24.74 89 ILE A C 1
ATOM 731 O O . ILE A 1 92 ? 20.569 64.145 10.517 1.00 24.36 89 ILE A O 1
ATOM 736 N N . GLU A 1 93 ? 18.528 64.454 11.419 1.00 24.30 90 GLU A N 1
ATOM 737 C CA . GLU A 1 93 ? 17.940 63.300 10.754 1.00 24.82 90 GLU A CA 1
ATOM 738 C C . GLU A 1 93 ? 16.418 63.397 10.700 1.00 25.33 90 GLU A C 1
ATOM 739 O O . GLU A 1 93 ? 15.786 63.931 11.613 1.00 26.28 90 GLU A O 1
ATOM 745 N N . SER A 1 94 ? 15.843 62.894 9.611 1.00 26.16 91 SER A N 1
ATOM 746 C CA . SER A 1 94 ? 14.402 62.703 9.505 1.00 28.11 91 SER A CA 1
ATOM 747 C C . SER A 1 94 ? 14.132 61.206 9.616 1.00 30.42 91 SER A C 1
ATOM 748 O O . SER A 1 94 ? 15.059 60.415 9.771 1.00 33.65 91 SER A O 1
ATOM 751 N N . ILE A 1 95 ? 12.868 60.814 9.534 1.00 31.92 92 ILE A N 1
ATOM 752 C CA . ILE A 1 95 ? 12.498 59.416 9.733 1.00 33.04 92 ILE A CA 1
ATOM 753 C C . ILE A 1 95 ? 12.952 58.558 8.544 1.00 34.44 92 ILE A C 1
ATOM 754 O O . ILE A 1 95 ? 12.506 58.759 7.413 1.00 40.84 92 ILE A O 1
ATOM 767 N N . SER A 1 97 ? 15.800 58.617 7.129 1.00 27.92 94 SER A N 1
ATOM 768 C CA . SER A 1 97 ? 16.716 59.338 6.248 1.00 26.49 94 SER A CA 1
ATOM 769 C C . SER A 1 97 ? 18.156 58.969 6.574 1.00 26.50 94 SER A C 1
ATOM 770 O O . SER A 1 97 ? 18.414 58.189 7.494 1.00 23.53 94 SER A O 1
ATOM 773 N N . LYS A 1 98 ? 19.092 59.539 5.818 1.00 28.09 95 LYS A N 1
ATOM 774 C CA . LYS A 1 98 ? 20.507 59.487 6.181 1.00 28.86 95 LYS A CA 1
ATOM 775 C C . LYS A 1 98 ? 20.705 60.257 7.481 1.00 27.26 95 LYS A C 1
ATOM 776 O O . LYS A 1 98 ? 19.971 61.210 7.760 1.00 26.30 95 LYS A O 1
ATOM 782 N N . ARG A 1 99 ? 21.687 59.837 8.274 1.00 25.90 96 ARG A N 1
ATOM 783 C CA . ARG A 1 99 ? 22.041 60.551 9.494 1.00 25.21 96 ARG A CA 1
ATOM 784 C C . ARG A 1 99 ? 23.141 61.561 9.189 1.00 26.28 96 ARG A C 1
ATOM 785 O O . ARG A 1 99 ? 24.242 61.186 8.787 1.00 27.35 96 ARG A O 1
ATOM 793 N N . LEU A 1 100 ? 22.833 62.841 9.372 1.00 26.01 97 LEU A N 1
ATOM 794 C CA . LEU A 1 100 ? 23.824 63.899 9.216 1.00 25.54 97 LEU A CA 1
ATOM 795 C C . LEU A 1 100 ? 24.551 64.100 10.539 1.00 26.89 97 LEU A C 1
ATOM 796 O O . LEU A 1 100 ? 23.989 63.844 11.605 1.00 27.13 97 LEU A O 1
ATOM 801 N N . SER A 1 101 ? 25.801 64.548 10.461 1.00 27.44 98 SER A N 1
ATOM 802 C CA . SER A 1 101 ? 26.606 64.822 11.648 1.00 28.98 98 SER A CA 1
ATOM 803 C C . SER A 1 101 ? 27.312 66.163 11.514 1.00 29.41 98 SER A C 1
ATOM 804 O O . SER A 1 101 ? 27.779 66.520 10.433 1.00 29.26 98 SER A O 1
ATOM 807 N N . PHE A 1 102 ? 27.378 66.900 12.620 1.00 29.76 99 PHE A N 1
ATOM 808 C CA . PHE A 1 102 ? 28.011 68.214 12.646 1.00 30.68 99 PHE A CA 1
ATOM 809 C C . PHE A 1 102 ? 28.835 68.361 13.919 1.00 32.13 99 PHE A C 1
ATOM 810 O O . PHE A 1 102 ? 28.323 68.165 15.023 1.00 31.12 99 PHE A O 1
ATOM 818 N N . ASP A 1 103 ? 30.113 68.693 13.752 1.00 37.00 100 ASP A N 1
ATOM 819 C CA . ASP A 1 103 ? 31.035 68.850 14.872 1.00 41.56 100 ASP A CA 1
ATOM 820 C C . ASP A 1 103 ? 30.779 70.176 15.595 1.00 41.91 100 ASP A C 1
ATOM 821 O O . ASP A 1 103 ? 31.439 71.182 15.333 1.00 41.39 100 ASP A O 1
ATOM 826 N N . LEU A 1 104 ? 29.803 70.160 16.497 1.00 43.05 101 LEU A N 1
ATOM 827 C CA .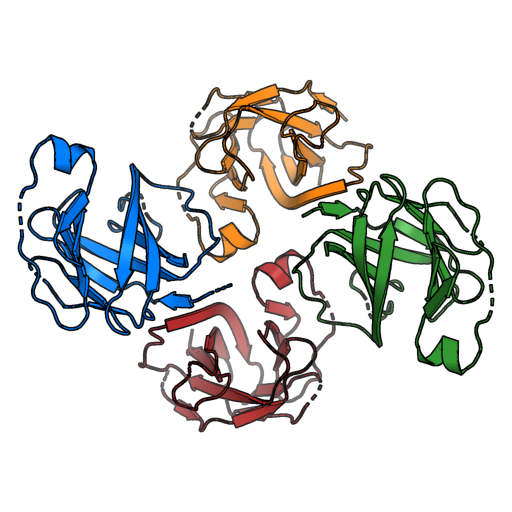 LEU A 1 104 ? 29.449 71.330 17.296 1.00 44.14 101 LEU A CA 1
ATOM 828 C C . LEU A 1 104 ? 29.966 71.129 18.722 1.00 46.59 101 LEU A C 1
ATOM 829 O O . LEU A 1 104 ? 29.693 70.094 19.332 1.00 51.99 101 LEU A O 1
ATOM 834 N N . PRO A 1 105 ? 30.721 72.107 19.261 1.00 45.47 102 PRO A N 1
ATOM 835 C CA . PRO A 1 105 ? 31.254 71.961 20.622 1.00 47.23 102 PRO A CA 1
ATOM 836 C C . PRO A 1 105 ? 30.184 71.913 21.715 1.00 47.70 102 PRO A C 1
ATOM 837 O O . PRO A 1 105 ? 29.028 72.269 21.475 1.00 45.82 102 PRO A O 1
ATOM 841 N N . LYS A 1 106 ? 30.588 71.476 22.906 1.00 52.20 103 LYS A N 1
ATOM 842 C CA . LYS A 1 106 ? 29.708 71.470 24.074 1.00 53.31 103 LYS A CA 1
ATOM 843 C C . LYS A 1 106 ? 29.350 72.900 24.458 1.00 49.80 103 LYS A C 1
ATOM 844 O O . LYS A 1 106 ? 30.160 73.813 24.288 1.00 48.02 103 LYS A O 1
ATOM 850 N N . GLY A 1 107 ? 28.140 73.088 24.976 1.00 45.67 104 GLY A N 1
ATOM 851 C CA . GLY A 1 107 ? 27.702 74.396 25.455 1.00 43.35 104 GLY A CA 1
ATOM 852 C C . GLY A 1 107 ? 26.280 74.741 25.063 1.00 38.21 104 GLY A C 1
ATOM 853 O O . GLY A 1 107 ? 25.578 73.942 24.441 1.00 38.29 104 GLY A O 1
ATOM 854 N N . ASP A 1 108 ? 25.867 75.949 25.435 1.00 29.46 105 ASP A N 1
ATOM 855 C CA . ASP A 1 108 ? 24.523 76.443 25.159 1.00 36.45 105 ASP A CA 1
ATOM 856 C C . ASP A 1 108 ? 24.512 77.267 23.879 1.00 36.77 105 ASP A C 1
ATOM 857 O O . ASP A 1 108 ? 25.491 77.944 23.553 1.00 36.78 105 ASP A O 1
ATOM 862 N N . TYR A 1 109 ? 23.399 77.195 23.154 1.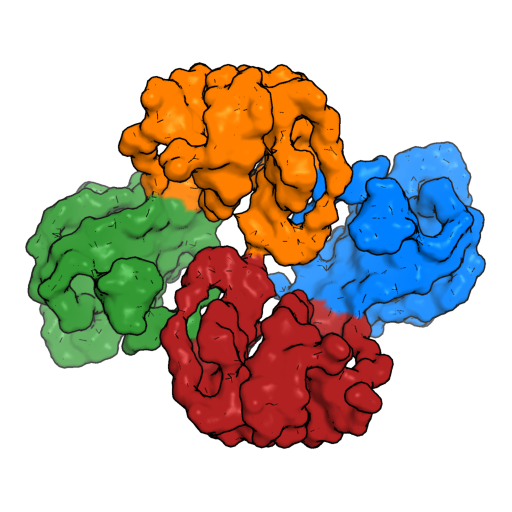00 35.84 106 TYR A N 1
ATOM 863 C CA . TYR A 1 109 ? 23.241 77.920 21.901 1.00 34.93 106 TYR A CA 1
ATOM 864 C C . TYR A 1 109 ? 21.826 78.459 21.757 1.00 35.68 106 TYR A C 1
ATOM 865 O O . TYR A 1 109 ? 20.898 77.974 22.404 1.00 37.13 106 TYR A O 1
ATOM 874 N N . GLN A 1 110 ? 21.678 79.474 20.911 1.00 37.97 107 GLN A N 1
ATOM 875 C CA . GLN A 1 110 ? 20.374 79.871 20.392 1.00 39.75 107 GLN A CA 1
ATOM 876 C C . GLN A 1 110 ? 20.275 79.325 18.975 1.00 37.64 107 GLN A C 1
ATOM 877 O O . GLN A 1 110 ? 20.855 79.885 18.038 1.00 36.38 107 GLN A O 1
ATOM 883 N N . LEU A 1 111 ? 19.558 78.213 18.838 1.00 35.00 108 LEU A N 1
ATOM 884 C CA . LEU A 1 111 ? 19.426 77.523 17.564 1.00 31.89 108 LEU A CA 1
ATOM 885 C C . LEU A 1 111 ? 18.261 78.107 16.775 1.00 31.99 108 LEU A C 1
ATOM 886 O O . LEU A 1 111 ? 17.111 78.034 17.215 1.00 32.53 108 LEU A O 1
ATOM 891 N N . THR A 1 112 ? 18.566 78.688 15.617 1.00 28.99 109 THR A N 1
ATOM 892 C CA . THR A 1 112 ? 17.551 79.273 14.748 1.00 28.26 109 THR A CA 1
ATOM 893 C C . THR A 1 112 ? 17.407 78.453 13.470 1.00 27.31 109 THR A C 1
ATOM 894 O O . THR A 1 112 ? 18.404 78.045 12.877 1.00 27.68 109 THR A O 1
ATOM 898 N N . CYS A 1 113 ? 16.163 78.213 13.059 1.00 26.65 110 CYS A N 1
ATOM 899 C CA . CYS A 1 113 ? 15.869 77.487 11.826 1.00 26.41 110 CYS A CA 1
ATOM 900 C C . CYS A 1 113 ? 15.004 78.336 10.896 1.00 25.47 110 CYS A C 1
ATOM 901 O O . CYS A 1 113 ? 13.879 78.701 11.247 1.00 24.69 110 CYS A O 1
ATOM 904 N N . TRP A 1 114 ? 15.537 78.651 9.718 1.00 24.54 111 TRP A N 1
ATOM 905 C CA . TRP A 1 114 ? 14.782 79.361 8.691 1.00 24.30 111 TRP A CA 1
ATOM 906 C C . TRP A 1 114 ? 14.272 78.366 7.660 1.00 24.36 111 TRP A C 1
ATOM 907 O O . TRP A 1 114 ? 15.047 77.553 7.147 1.00 23.60 111 TRP A O 1
ATOM 918 N N . THR A 1 115 ? 12.979 78.438 7.353 1.00 23.87 112 THR A N 1
ATOM 919 C CA . THR A 1 115 ? 12.388 77.636 6.285 1.00 24.63 112 THR A CA 1
ATOM 920 C C . THR A 1 115 ? 12.423 78.424 4.978 1.00 25.00 112 THR A C 1
ATOM 921 O O . THR A 1 115 ? 11.770 79.462 4.858 1.00 25.55 112 THR A O 1
ATOM 925 N N . VAL A 1 116 ? 13.193 77.925 4.012 1.00 25.16 113 VAL A N 1
ATOM 926 C CA . VAL A 1 116 ? 13.332 78.555 2.698 1.00 25.98 113 VAL A CA 1
ATOM 927 C C . VAL A 1 116 ? 12.812 77.595 1.624 1.00 26.73 113 VAL A C 1
ATOM 928 O O . VAL A 1 116 ? 13.540 76.700 1.187 1.00 27.43 113 VAL A O 1
ATOM 932 N N . PRO A 1 117 ? 11.547 77.769 1.195 1.00 28.19 114 PRO A N 1
ATOM 933 C CA . PRO A 1 117 ? 10.984 76.874 0.176 1.00 27.71 114 PRO A CA 1
ATOM 934 C C . PRO A 1 117 ? 11.745 76.923 -1.148 1.00 26.68 114 PRO A C 1
ATOM 935 O O . PRO A 1 117 ? 12.407 77.919 -1.442 1.00 25.56 114 PRO A O 1
ATOM 939 N N . ALA A 1 118 ? 11.635 75.851 -1.931 1.00 26.40 115 ALA A N 1
ATOM 940 C CA . ALA A 1 118 ? 12.344 75.717 -3.211 1.00 27.62 115 ALA A CA 1
ATOM 941 C C . ALA A 1 118 ? 12.255 76.974 -4.072 1.00 28.06 115 ALA A C 1
ATOM 942 O O . ALA A 1 118 ? 13.249 77.415 -4.651 1.00 27.57 115 ALA A O 1
ATOM 944 N N . GLU A 1 119 ? 11.055 77.542 -4.131 1.00 29.16 116 GLU A N 1
ATOM 945 C CA . GLU A 1 119 ? 10.766 78.749 -4.906 1.00 30.60 116 GLU A CA 1
ATOM 946 C C . GLU A 1 119 ? 11.623 79.963 -4.510 1.00 31.08 116 GLU A C 1
ATOM 947 O O . GLU A 1 119 ? 11.859 80.846 -5.336 1.00 30.25 116 GLU A O 1
ATOM 961 N N . SER A 1 121 ? 14.696 79.416 -2.739 1.00 32.22 118 SER A N 1
ATOM 962 C CA . SER A 1 121 ? 16.064 78.935 -2.543 1.00 31.67 118 SER A CA 1
ATOM 963 C C . SER A 1 121 ? 16.847 78.920 -3.848 1.00 33.54 118 SER A C 1
ATOM 964 O O . SER A 1 121 ? 16.315 78.541 -4.894 1.00 35.69 118 SER A O 1
ATOM 967 N N . ASP A 1 122 ? 18.119 79.308 -3.775 1.00 35.10 119 ASP A N 1
ATOM 968 C CA . ASP A 1 122 ? 19.016 79.228 -4.930 1.00 36.75 119 ASP A CA 1
ATOM 969 C C . ASP A 1 122 ? 19.519 77.797 -5.169 1.00 36.22 119 ASP A C 1
ATOM 970 O O . ASP A 1 122 ? 20.210 77.535 -6.155 1.00 34.93 119 ASP A O 1
ATOM 975 N N . LEU A 1 123 ? 19.181 76.887 -4.255 1.00 35.12 120 LEU A N 1
ATOM 976 C CA . LEU A 1 123 ? 19.392 75.455 -4.454 1.00 35.30 120 LEU A CA 1
ATOM 977 C C . LEU A 1 123 ? 18.185 74.813 -5.147 1.00 35.27 120 LEU A C 1
ATOM 978 O O . LEU A 1 123 ? 18.238 73.645 -5.536 1.00 35.59 120 LEU A O 1
ATOM 983 N N . HIS A 1 124 ? 17.099 75.579 -5.279 1.00 35.17 121 HIS A N 1
ATOM 984 C CA . HIS A 1 124 ? 15.907 75.164 -6.027 1.00 34.56 121 HIS A CA 1
ATOM 985 C C . HIS A 1 124 ? 15.270 73.897 -5.457 1.00 34.95 121 HIS A C 1
ATOM 986 O O . HIS A 1 124 ? 14.734 73.064 -6.188 1.00 39.58 121 HIS A O 1
ATOM 993 N N . ALA A 1 125 ? 15.344 73.780 -4.136 1.00 32.94 122 ALA A N 1
ATOM 994 C CA . ALA A 1 125 ? 14.697 72.719 -3.382 1.00 30.27 122 ALA A CA 1
ATOM 995 C C . ALA A 1 125 ? 14.476 73.274 -1.984 1.00 28.20 122 ALA A C 1
ATOM 996 O O . ALA A 1 125 ? 15.180 74.195 -1.565 1.00 27.72 122 ALA A O 1
ATOM 998 N N . ASP A 1 126 ? 13.499 72.731 -1.268 1.00 27.56 123 ASP A N 1
ATOM 999 C CA . ASP A 1 126 ? 13.212 73.201 0.082 1.00 26.52 123 ASP A CA 1
ATOM 1000 C C . ASP A 1 126 ? 14.496 73.193 0.898 1.00 25.39 123 ASP A C 1
ATOM 1001 O O . ASP A 1 126 ? 15.181 72.176 0.982 1.00 25.03 123 ASP A O 1
ATOM 1006 N N . THR A 1 127 ? 14.828 74.347 1.467 1.00 24.55 124 THR A N 1
ATOM 1007 C CA . THR A 1 127 ? 16.094 74.536 2.154 1.00 25.43 124 THR A CA 1
ATOM 1008 C C . THR A 1 127 ? 15.843 74.981 3.586 1.00 25.19 124 THR A C 1
ATOM 1009 O O . THR A 1 127 ? 15.031 75.876 3.836 1.00 25.46 124 THR A O 1
ATOM 1013 N N . TYR A 1 128 ? 16.538 74.342 4.522 1.00 24.62 125 TYR A N 1
ATOM 1014 C CA . TYR A 1 128 ? 16.414 74.668 5.936 1.00 24.74 125 TYR A CA 1
ATOM 1015 C C . TYR A 1 128 ? 17.763 75.122 6.478 1.00 25.25 125 TYR A C 1
ATOM 1016 O O . TYR A 1 128 ? 18.708 74.335 6.563 1.00 24.64 125 TYR A O 1
ATOM 1025 N N . ILE A 1 129 ? 17.847 76.409 6.809 1.00 25.75 126 ILE A N 1
ATOM 1026 C CA . ILE A 1 129 ? 19.077 77.007 7.315 1.00 26.12 126 ILE A CA 1
ATOM 1027 C C . ILE A 1 129 ? 19.045 76.955 8.834 1.00 26.49 126 ILE A C 1
ATOM 1028 O O . ILE A 1 129 ? 18.096 77.436 9.455 1.00 25.45 126 ILE A O 1
ATOM 1033 N N . ILE A 1 130 ? 20.084 76.366 9.421 1.00 27.14 127 ILE A N 1
ATOM 1034 C CA . ILE A 1 130 ? 20.160 76.172 10.864 1.00 27.28 127 ILE A CA 1
ATOM 1035 C C . ILE A 1 130 ? 21.416 76.850 11.413 1.00 27.17 127 ILE A C 1
ATOM 1036 O O . ILE A 1 130 ? 22.533 76.395 11.156 1.00 26.23 127 ILE A O 1
ATOM 1041 N N . ASP A 1 131 ? 21.226 77.935 12.163 1.00 26.26 128 ASP A N 1
ATOM 1042 C CA . ASP A 1 131 ? 22.336 78.695 12.737 1.00 27.83 128 ASP A CA 1
ATOM 1043 C C . ASP A 1 131 ? 22.390 78.499 14.250 1.00 29.38 128 ASP A C 1
ATOM 1044 O O . ASP A 1 131 ? 21.462 78.881 14.972 1.00 29.03 128 ASP A O 1
ATOM 1049 N N . ALA A 1 132 ? 23.478 77.891 14.716 1.00 30.00 129 ALA A N 1
ATOM 1050 C CA . ALA A 1 132 ? 23.750 77.765 16.140 1.00 30.26 129 ALA A CA 1
ATOM 1051 C C . ALA A 1 132 ? 24.572 78.971 16.585 1.00 31.35 129 ALA A C 1
ATOM 1052 O O . ALA A 1 132 ? 25.725 79.119 16.182 1.00 31.96 129 ALA A O 1
ATOM 1054 N N . VAL A 1 133 ? 23.970 79.833 17.402 1.00 32.77 130 VAL A N 1
ATOM 1055 C CA . VAL A 1 133 ? 24.658 81.003 17.945 1.00 34.39 130 VAL A CA 1
ATOM 1056 C C . VAL A 1 133 ? 25.073 80.718 19.386 1.00 35.90 130 VAL A C 1
ATOM 1057 O O . VAL A 1 133 ? 24.232 80.385 20.218 1.00 33.88 130 VAL A O 1
ATOM 1061 N N . SER A 1 134 ? 26.366 80.860 19.674 1.00 38.32 131 SER A N 1
ATOM 1062 C CA . SER A 1 134 ? 26.918 80.525 20.989 1.00 41.58 131 SER A CA 1
ATOM 1063 C C . SER A 1 134 ? 26.386 81.430 22.096 1.00 44.28 131 SER A C 1
ATOM 1064 O O . SER A 1 134 ? 26.295 82.645 21.921 1.00 48.79 131 SER A O 1
ATOM 1067 N N . VAL A 1 135 ? 26.033 80.823 23.228 1.00 47.39 132 VAL A N 1
ATOM 1068 C CA . VAL A 1 135 ? 25.591 81.551 24.419 1.00 51.52 132 VAL A CA 1
ATOM 1069 C C . VAL A 1 135 ? 26.145 80.867 25.667 1.00 54.22 132 VAL A C 1
ATOM 1070 O O . VAL A 1 135 ? 27.339 80.575 25.750 1.00 57.34 132 VAL A O 1
ATOM 1082 N N . ILE B 1 5 ? 19.764 117.768 -13.028 1.00 60.57 2 ILE B N 1
ATOM 1083 C CA . ILE B 1 5 ? 19.840 117.490 -11.593 1.00 57.65 2 ILE B CA 1
ATOM 1084 C C . ILE B 1 5 ? 18.441 117.498 -10.974 1.00 57.06 2 ILE B C 1
ATOM 1085 O O . ILE B 1 5 ? 17.590 118.300 -11.358 1.00 57.06 2 ILE B O 1
ATOM 1090 N N . LYS B 1 6 ? 18.213 116.602 -10.017 1.00 55.12 3 LYS B N 1
ATOM 1091 C CA . LYS B 1 6 ? 16.921 116.503 -9.340 1.00 54.21 3 LYS B CA 1
ATOM 1092 C C . LYS B 1 6 ? 17.060 115.772 -8.002 1.00 48.48 3 LYS B C 1
ATOM 1093 O O . LYS B 1 6 ? 17.814 114.805 -7.891 1.00 43.90 3 LYS B O 1
ATOM 1099 N N . SER B 1 7 ? 16.333 116.253 -6.995 1.00 47.90 4 SER B N 1
ATOM 1100 C CA . SER B 1 7 ? 16.266 115.601 -5.688 1.00 48.72 4 SER B CA 1
ATOM 1101 C C . SER B 1 7 ? 14.816 115.527 -5.219 1.00 47.58 4 SER B C 1
ATOM 1102 O O . SER B 1 7 ? 14.102 116.531 -5.226 1.00 50.17 4 SER B O 1
ATOM 1105 N N . TRP B 1 8 ? 14.392 114.334 -4.809 1.00 47.03 5 TRP B N 1
ATOM 1106 C CA . TRP B 1 8 ? 13.018 114.091 -4.375 1.00 46.60 5 TRP B CA 1
ATOM 1107 C C . TRP B 1 8 ? 12.907 114.270 -2.868 1.00 47.16 5 TRP B C 1
ATOM 1108 O O . TRP B 1 8 ? 13.897 114.134 -2.147 1.00 50.26 5 TRP B O 1
ATOM 1119 N N . LYS B 1 9 ? 11.700 114.563 -2.393 1.00 47.52 6 LYS B N 1
ATOM 1120 C CA . LYS B 1 9 ? 11.441 114.643 -0.956 1.00 48.76 6 LYS B CA 1
ATOM 1121 C C . LYS B 1 9 ? 11.606 113.256 -0.333 1.00 44.39 6 LYS B C 1
ATOM 1122 O O . LYS B 1 9 ? 11.374 112.250 -1.004 1.00 40.67 6 LYS B O 1
ATOM 1128 N N . PRO B 1 10 ? 12.008 113.197 0.950 1.00 43.20 7 PRO B N 1
ATOM 1129 C CA . PRO B 1 10 ? 12.169 111.899 1.611 1.00 41.48 7 PRO B CA 1
ATOM 1130 C C . PRO B 1 10 ? 10.867 111.098 1.647 1.00 40.17 7 PRO B C 1
ATOM 1131 O O . PRO B 1 10 ? 9.802 111.662 1.904 1.00 40.50 7 PRO B O 1
ATOM 1135 N N . GLN B 1 11 ? 10.965 109.797 1.381 1.00 38.28 8 GLN B N 1
ATOM 1136 C CA . GLN B 1 11 ? 9.801 108.916 1.321 1.00 38.33 8 GLN B CA 1
ATOM 1137 C C . GLN B 1 11 ? 9.910 107.816 2.368 1.00 35.14 8 GLN B C 1
ATOM 1138 O O . GLN B 1 11 ? 10.889 107.070 2.390 1.00 33.36 8 GLN B O 1
ATOM 1144 N N . GLU B 1 12 ? 8.895 107.715 3.224 1.00 34.52 9 GLU B N 1
ATOM 1145 C CA . GLU B 1 12 ? 8.849 106.693 4.267 1.00 35.65 9 GLU B CA 1
ATOM 1146 C C . GLU B 1 12 ? 8.602 105.311 3.656 1.00 32.88 9 GLU B C 1
ATOM 1147 O O . GLU B 1 12 ? 7.749 105.154 2.781 1.00 30.53 9 GLU B O 1
ATOM 1153 N N . LEU B 1 13 ? 9.350 104.317 4.128 1.00 31.82 10 LEU B N 1
ATOM 1154 C CA . LEU B 1 13 ? 9.218 102.948 3.639 1.00 31.60 10 LEU B CA 1
ATOM 1155 C C . LEU B 1 13 ? 9.448 101.947 4.768 1.00 29.32 10 LEU B C 1
ATOM 1156 O O . LEU B 1 13 ? 10.438 102.035 5.491 1.00 28.17 10 LEU B O 1
ATOM 1161 N N . SER B 1 14 ? 8.529 100.996 4.902 1.00 28.59 11 SER B N 1
ATOM 1162 C CA . SER B 1 14 ? 8.633 99.944 5.904 1.00 27.90 11 SER B CA 1
ATOM 1163 C C . SER B 1 14 ? 9.506 98.813 5.358 1.00 26.95 11 SER B C 1
ATOM 1164 O O . SER B 1 14 ? 9.109 98.114 4.427 1.00 26.35 11 SER B O 1
ATOM 1167 N N . ILE B 1 15 ? 10.701 98.651 5.924 1.00 25.86 12 ILE B N 1
ATOM 1168 C CA . ILE B 1 15 ? 11.653 97.646 5.453 1.00 26.36 12 ILE B CA 1
ATOM 1169 C C . ILE B 1 15 ? 11.408 96.320 6.163 1.00 25.73 12 ILE B C 1
ATOM 1170 O O . ILE B 1 15 ? 11.286 96.279 7.388 1.00 26.28 12 ILE B O 1
ATOM 1175 N N . SER B 1 16 ? 11.334 95.244 5.383 1.00 24.76 13 SER B N 1
ATOM 1176 C CA . SER B 1 16 ? 11.227 93.890 5.917 1.00 25.88 13 SER B CA 1
ATOM 1177 C C . SER B 1 16 ? 12.254 92.987 5.248 1.00 23.46 13 SER B C 1
ATOM 1178 O O . SER B 1 16 ? 12.707 93.268 4.138 1.00 21.31 13 SER B O 1
ATOM 1181 N N . TYR B 1 17 ? 12.616 91.908 5.935 1.00 24.11 14 TYR B N 1
ATOM 1182 C CA . TYR B 1 17 ? 13.567 90.918 5.421 1.00 25.66 14 TYR B CA 1
ATOM 1183 C C . TYR B 1 17 ? 14.898 91.534 4.968 1.00 26.08 14 TYR B C 1
ATOM 1184 O O . TYR B 1 17 ? 15.505 91.083 3.994 1.00 26.60 14 TYR B O 1
ATOM 1193 N N . HIS B 1 18 ? 15.340 92.561 5.697 1.00 26.87 15 HIS B N 1
ATOM 1194 C CA . HIS B 1 18 ? 16.633 93.212 5.475 1.00 26.72 15 HIS B CA 1
ATOM 1195 C C . HIS B 1 18 ? 16.902 93.555 4.009 1.00 26.12 15 HIS B C 1
ATOM 1196 O O . HIS B 1 18 ? 18.012 93.347 3.507 1.00 26.62 15 HIS B O 1
ATOM 1203 N N . GLN B 1 19 ? 15.892 94.092 3.330 1.00 24.25 16 GLN B N 1
ATOM 1204 C CA . GLN B 1 19 ? 16.028 94.420 1.917 1.00 23.77 16 GLN B CA 1
ATOM 1205 C C . GLN B 1 19 ? 15.011 95.438 1.410 1.00 22.76 16 GLN B C 1
ATOM 1206 O O . GLN B 1 19 ? 13.944 95.625 1.998 1.00 22.40 16 GLN B O 1
ATOM 1212 N N . PHE B 1 20 ? 15.373 96.093 0.312 1.00 22.25 17 PHE B N 1
ATOM 1213 C CA . PHE B 1 20 ? 14.420 96.799 -0.542 1.00 22.43 17 PHE B CA 1
ATOM 1214 C C . PHE B 1 20 ? 14.944 96.758 -1.974 1.00 22.93 17 PHE B C 1
ATOM 1215 O O . PHE B 1 20 ? 16.154 96.637 -2.193 1.00 23.20 17 PHE B O 1
ATOM 1223 N N . THR B 1 21 ? 14.037 96.864 -2.939 1.00 23.43 18 THR B N 1
ATOM 1224 C CA . THR B 1 21 ? 14.374 96.641 -4.342 1.00 23.81 18 THR B CA 1
ATOM 1225 C C . THR B 1 21 ? 14.047 97.848 -5.214 1.00 24.17 18 THR B C 1
ATOM 1226 O O . THR B 1 21 ? 12.970 98.432 -5.096 1.00 24.52 18 THR B O 1
ATOM 1230 N N . VAL B 1 22 ? 14.992 98.208 -6.081 1.00 23.47 19 VAL B N 1
ATOM 1231 C CA . VAL B 1 22 ? 14.771 99.207 -7.124 1.00 23.88 19 VAL B CA 1
ATOM 1232 C C . VAL B 1 22 ? 14.518 98.465 -8.436 1.00 24.44 19 VAL B C 1
ATOM 1233 O O . VAL B 1 22 ? 15.338 97.643 -8.852 1.00 23.53 19 VAL B O 1
ATOM 1237 N N . PHE B 1 23 ? 13.389 98.749 -9.084 1.00 23.93 20 PHE B N 1
ATOM 1238 C CA . PHE B 1 23 ? 13.001 98.024 -10.296 1.00 24.68 20 PHE B CA 1
ATOM 1239 C C . PHE B 1 23 ? 12.220 98.888 -11.287 1.00 26.51 20 PHE B C 1
ATOM 1240 O O . PHE B 1 23 ? 11.870 100.033 -10.989 1.00 27.09 20 PHE B O 1
ATOM 1248 N N . GLN B 1 24 ? 11.957 98.324 -12.466 1.00 28.76 21 GLN B N 1
ATOM 1249 C CA . GLN B 1 24 ? 11.369 99.067 -13.586 1.00 30.40 21 GLN B CA 1
ATOM 1250 C C . GLN B 1 24 ? 9.886 99.346 -13.363 1.00 31.05 21 GLN B C 1
ATOM 1251 O O . GLN B 1 24 ? 9.221 98.646 -12.601 1.00 31.35 21 GLN B O 1
ATOM 1257 N N . LYS B 1 25 ? 9.380 100.362 -14.058 1.00 34.82 22 LYS B N 1
ATOM 1258 C CA . LYS B 1 25 ? 8.008 100.848 -13.880 1.00 41.10 22 LYS B CA 1
ATOM 1259 C C . LYS B 1 25 ? 6.933 99.797 -14.172 1.00 45.74 22 LYS B C 1
ATOM 1260 O O . LYS B 1 25 ? 6.040 99.578 -13.352 1.00 50.60 22 LYS B O 1
ATOM 1266 N N . ASP B 1 26 ? 7.014 99.159 -15.337 1.00 50.57 23 ASP B N 1
ATOM 1267 C CA . ASP B 1 26 ? 5.993 98.196 -15.765 1.00 57.88 23 ASP B CA 1
ATOM 1268 C C . ASP B 1 26 ? 6.506 96.758 -15.695 1.00 60.89 23 ASP B C 1
ATOM 1269 O O . ASP B 1 26 ? 6.334 95.979 -16.634 1.00 63.19 23 ASP B O 1
ATOM 1274 N N . SER B 1 27 ? 7.124 96.412 -14.568 1.00 59.82 24 SER B N 1
ATOM 1275 C CA . SER B 1 27 ? 7.654 95.068 -14.359 1.00 61.17 24 SER B CA 1
ATOM 1276 C C . SER B 1 27 ? 7.530 94.645 -12.903 1.00 59.77 24 SER B C 1
ATOM 1277 O O . SER B 1 27 ? 7.658 95.467 -11.995 1.00 60.64 24 SER B O 1
ATOM 1280 N N . THR B 1 28 ? 7.269 93.357 -12.695 1.00 59.78 25 THR B N 1
ATOM 1281 C CA . THR B 1 28 ? 7.330 92.758 -11.365 1.00 57.97 25 THR B CA 1
ATOM 1282 C C . THR B 1 28 ? 8.745 92.199 -11.166 1.00 52.85 25 THR B C 1
ATOM 1283 O O . THR B 1 28 ? 9.249 91.466 -12.020 1.00 50.77 25 THR B O 1
ATOM 1287 N N . PRO B 1 29 ? 9.403 92.560 -10.050 1.00 50.72 26 PRO B N 1
ATOM 1288 C CA . PRO B 1 29 ? 10.806 92.174 -9.882 1.00 51.26 26 PRO B CA 1
ATOM 1289 C C . PRO B 1 29 ? 10.992 90.666 -9.701 1.00 51.96 26 PRO B C 1
ATOM 1290 O O . PRO B 1 29 ? 10.151 90.016 -9.077 1.00 51.87 26 PRO B O 1
ATOM 1294 N N . PRO B 1 30 ? 12.095 90.112 -10.239 1.00 52.00 27 PRO B N 1
ATOM 1295 C CA . PRO B 1 30 ? 12.331 88.673 -10.185 1.00 50.71 27 PRO B CA 1
ATOM 1296 C C . PRO B 1 30 ? 12.785 88.193 -8.810 1.00 49.09 27 PRO B C 1
ATOM 1297 O O . PRO B 1 30 ? 13.076 89.007 -7.928 1.00 45.68 27 PRO B O 1
ATOM 1301 N N . VAL B 1 31 ? 12.847 86.875 -8.643 1.00 46.74 28 VAL B N 1
ATOM 1302 C CA . VAL B 1 31 ? 13.370 86.274 -7.421 1.00 48.83 28 VAL B CA 1
ATOM 1303 C C . VAL B 1 31 ? 14.887 86.449 -7.422 1.00 48.73 28 VAL B C 1
ATOM 1304 O O . VAL B 1 31 ? 15.549 86.134 -8.413 1.00 51.68 28 VAL B O 1
ATOM 1316 N N . ASP B 1 33 ? 18.856 85.908 -6.192 1.00 42.29 30 ASP B N 1
ATOM 1317 C CA . ASP B 1 33 ? 19.754 84.853 -5.748 1.00 42.00 30 ASP B CA 1
ATOM 1318 C C . ASP B 1 33 ? 20.669 85.423 -4.665 1.00 38.70 30 ASP B C 1
ATOM 1319 O O . ASP B 1 33 ? 21.699 86.032 -4.963 1.00 38.82 30 ASP B O 1
ATOM 1324 N N . TRP B 1 34 ? 20.280 85.230 -3.407 1.00 36.03 31 TRP B N 1
ATOM 1325 C CA . TRP B 1 34 ? 21.050 85.742 -2.276 1.00 34.84 31 TRP B CA 1
ATOM 1326 C C . TRP B 1 34 ? 22.184 84.789 -1.915 1.00 36.17 31 TRP B C 1
ATOM 1327 O O . TRP B 1 34 ? 22.094 84.033 -0.946 1.00 36.12 31 TRP B O 1
ATOM 1338 N N . THR B 1 35 ? 23.250 84.836 -2.708 1.00 38.09 32 THR B N 1
ATOM 1339 C CA . THR B 1 35 ? 24.448 84.049 -2.447 1.00 38.11 32 THR B CA 1
ATOM 1340 C C . THR B 1 35 ? 25.260 84.699 -1.335 1.00 39.61 32 THR B C 1
ATOM 1341 O O . THR B 1 35 ? 25.016 85.854 -0.966 1.00 42.06 32 THR B O 1
ATOM 1345 N N . ASP B 1 36 ? 26.229 83.955 -0.808 1.00 39.05 33 ASP B N 1
ATOM 1346 C CA . ASP B 1 36 ? 27.154 84.487 0.193 1.00 40.37 33 ASP B CA 1
ATOM 1347 C C . ASP B 1 36 ? 27.796 85.777 -0.308 1.00 38.64 33 ASP B C 1
ATOM 1348 O O . ASP B 1 36 ? 27.871 86.764 0.422 1.00 38.95 33 ASP B O 1
ATOM 1353 N N . GLU B 1 37 ? 28.237 85.754 -1.564 1.00 37.88 34 GLU B N 1
ATOM 1354 C CA . GLU B 1 37 ? 28.878 86.901 -2.203 1.00 37.86 34 GLU B CA 1
ATOM 1355 C C . GLU B 1 37 ? 27.934 88.102 -2.305 1.00 35.18 34 GLU B C 1
ATOM 1356 O O . GLU B 1 37 ? 28.302 89.215 -1.935 1.00 34.15 34 GLU B O 1
ATOM 1362 N N . ALA B 1 38 ? 26.721 87.868 -2.800 1.00 34.21 35 ALA B N 1
ATOM 1363 C CA . ALA B 1 38 ? 25.704 88.920 -2.913 1.00 34.25 35 ALA B CA 1
ATOM 1364 C C . ALA B 1 38 ? 25.425 89.590 -1.567 1.00 34.13 35 ALA B C 1
ATOM 1365 O O . ALA B 1 38 ? 25.323 90.816 -1.483 1.00 33.24 35 ALA B O 1
ATOM 1367 N N . ILE B 1 39 ? 25.311 88.775 -0.521 1.00 33.95 36 ILE B N 1
ATOM 1368 C CA . ILE B 1 39 ? 25.090 89.274 0.836 1.00 35.32 36 ILE B CA 1
ATOM 1369 C C . ILE B 1 39 ? 26.301 90.083 1.311 1.00 37.17 36 ILE B C 1
ATOM 1370 O O . ILE B 1 39 ? 26.143 91.154 1.900 1.00 36.81 36 ILE B O 1
ATOM 1375 N N . GLU B 1 40 ? 27.501 89.568 1.044 1.00 38.78 37 GLU B N 1
ATOM 1376 C CA . GLU B 1 40 ? 28.750 90.245 1.411 1.00 39.86 37 GLU B CA 1
ATOM 1377 C C . GLU B 1 40 ? 28.912 91.583 0.688 1.00 38.24 37 GLU B C 1
ATOM 1378 O O . GLU B 1 40 ? 29.321 92.575 1.296 1.00 38.16 37 GLU B O 1
ATOM 1384 N N . LYS B 1 41 ? 28.590 91.601 -0.605 1.00 38.07 38 LYS B N 1
ATOM 1385 C CA . LYS B 1 41 ? 28.652 92.826 -1.408 1.00 36.97 38 LYS B CA 1
ATOM 1386 C C . LYS B 1 41 ? 27.558 93.831 -1.036 1.00 34.20 38 LYS B C 1
ATOM 1387 O O . LYS B 1 41 ? 27.692 95.027 -1.301 1.00 32.19 38 LYS B O 1
ATOM 1393 N N . GLY B 1 42 ? 26.476 93.344 -0.433 1.00 31.38 39 GLY B N 1
ATOM 1394 C CA . GLY B 1 42 ? 25.404 94.206 0.046 1.00 29.76 39 GLY B CA 1
ATOM 1395 C C . GLY B 1 42 ? 24.292 94.450 -0.958 1.00 29.24 39 GLY B C 1
ATOM 1396 O O . GLY B 1 42 ? 23.471 95.342 -0.760 1.00 28.10 39 GLY B O 1
ATOM 1397 N N . TYR B 1 43 ? 24.261 93.667 -2.036 1.00 29.40 40 TYR B N 1
ATOM 1398 C CA . TYR B 1 43 ? 23.182 93.765 -3.022 1.00 29.19 40 TYR B CA 1
ATOM 1399 C C . TYR B 1 43 ? 23.073 92.519 -3.899 1.00 29.04 40 TYR B C 1
ATOM 1400 O O . TYR B 1 43 ? 24.030 91.754 -4.035 1.00 27.61 40 TYR B O 1
ATOM 1409 N N . ALA B 1 44 ? 21.895 92.336 -4.492 1.00 28.77 41 ALA B N 1
ATOM 1410 C CA . ALA B 1 44 ? 21.659 91.287 -5.482 1.00 29.89 41 ALA B CA 1
ATOM 1411 C C . ALA B 1 44 ? 20.984 91.900 -6.698 1.00 29.59 41 ALA B C 1
ATOM 1412 O O . ALA B 1 44 ? 20.046 92.683 -6.559 1.00 30.45 41 ALA B O 1
ATOM 1414 N N . ALA B 1 45 ? 21.463 91.544 -7.887 1.00 31.44 42 ALA B N 1
ATOM 1415 C CA . ALA B 1 45 ? 20.942 92.101 -9.132 1.00 33.09 42 ALA B CA 1
ATOM 1416 C C . ALA B 1 45 ? 20.446 91.001 -10.063 1.00 35.92 42 ALA B C 1
ATOM 1417 O O . ALA B 1 45 ? 21.045 89.927 -10.141 1.00 38.52 42 ALA B O 1
ATOM 1419 N N . ALA B 1 46 ? 19.348 91.277 -10.764 1.00 37.02 43 ALA B N 1
ATOM 1420 C CA . ALA B 1 46 ? 18.793 90.349 -11.749 1.00 38.34 43 ALA B CA 1
ATOM 1421 C C . ALA B 1 46 ? 17.802 91.061 -12.664 1.00 38.39 43 ALA B C 1
ATOM 1422 O O . ALA B 1 46 ? 17.091 91.967 -12.226 1.00 39.26 43 ALA B O 1
ATOM 1424 N N A ASP B 1 47 ? 17.782 90.670 -13.936 0.50 38.42 44 ASP B N 1
ATOM 1425 N N B ASP B 1 47 ? 17.754 90.611 -13.920 0.50 38.83 44 ASP B N 1
ATOM 1426 C CA A ASP B 1 47 ? 16.780 91.126 -14.912 0.50 36.75 44 ASP B CA 1
ATOM 1427 C CA B ASP B 1 47 ? 16.928 91.218 -14.969 0.50 37.48 44 ASP B CA 1
ATOM 1428 C C A ASP B 1 47 ? 16.133 92.493 -14.632 0.50 35.90 44 ASP B C 1
ATOM 1429 C C B ASP B 1 47 ? 17.172 92.716 -15.058 0.50 36.83 44 ASP B C 1
ATOM 1430 O O A ASP B 1 47 ? 14.921 92.581 -14.424 0.50 33.92 44 ASP B O 1
ATOM 1431 O O B ASP B 1 47 ? 18.214 93.159 -15.540 0.50 37.59 44 ASP B O 1
ATOM 1440 N N A GLY B 1 48 ? 16.942 93.549 -14.625 0.50 36.07 45 GLY B N 1
ATOM 1441 N N B GLY B 1 48 ? 16.204 93.491 -14.587 0.50 36.53 45 GLY B N 1
ATOM 1442 C CA A GLY B 1 48 ? 16.426 94.919 -14.531 0.50 36.23 45 GLY B CA 1
ATOM 1443 C CA B GLY B 1 48 ? 16.350 94.935 -14.517 0.50 36.07 45 GLY B CA 1
ATOM 1444 C C A GLY B 1 48 ? 16.016 95.393 -13.144 0.50 34.68 45 GLY B C 1
ATOM 1445 C C B GLY B 1 48 ? 16.034 95.446 -13.126 0.50 34.49 45 GLY B C 1
ATOM 1446 O O A GLY B 1 48 ? 15.174 96.282 -13.012 0.50 34.71 45 GLY B O 1
ATOM 1447 O O B GLY B 1 48 ? 15.280 96.407 -12.971 0.50 34.05 45 GLY B O 1
ATOM 1448 N N . ALA B 1 49 ? 16.613 94.807 -12.110 1.00 34.09 46 ALA B N 1
ATOM 1449 C CA . ALA B 1 49 ? 16.331 95.181 -10.722 1.00 32.12 46 ALA B CA 1
ATOM 1450 C C . ALA B 1 49 ? 17.524 94.930 -9.810 1.00 30.33 46 ALA B C 1
ATOM 1451 O O . ALA B 1 49 ? 18.341 94.043 -10.068 1.00 29.53 46 ALA B O 1
ATOM 1453 N N . ILE B 1 50 ? 17.615 95.730 -8.750 1.00 28.78 47 ILE B N 1
ATOM 1454 C CA . ILE B 1 50 ? 18.655 95.583 -7.737 1.00 27.97 47 ILE B CA 1
ATOM 1455 C C . ILE B 1 50 ? 18.012 95.587 -6.356 1.00 25.89 47 ILE B C 1
ATOM 1456 O O . ILE B 1 50 ? 17.304 96.531 -6.005 1.00 24.68 47 ILE B O 1
ATOM 1461 N N . SER B 1 51 ? 18.261 94.532 -5.584 1.00 26.31 48 SER B N 1
ATOM 1462 C CA . SER B 1 51 ? 17.836 94.470 -4.187 1.00 26.13 48 SER B CA 1
ATOM 1463 C C . SER B 1 51 ? 19.018 94.817 -3.294 1.00 25.74 48 SER B C 1
ATOM 1464 O O . SER B 1 51 ? 20.039 94.133 -3.323 1.00 26.78 48 SER B O 1
ATOM 1467 N N . PHE B 1 52 ? 18.876 95.879 -2.507 1.00 25.70 49 PHE B N 1
ATOM 1468 C CA . PHE B 1 52 ? 19.927 96.309 -1.591 1.00 25.04 49 PHE B CA 1
ATOM 1469 C C . PHE B 1 52 ? 19.706 95.725 -0.201 1.00 24.49 49 PHE B C 1
ATOM 1470 O O . PHE B 1 52 ? 18.580 95.714 0.295 1.00 23.29 49 PHE B O 1
ATOM 1478 N N . GLU B 1 53 ? 20.782 95.242 0.420 1.00 24.59 50 GLU B N 1
ATOM 1479 C CA . GLU B 1 53 ? 20.746 94.839 1.827 1.00 26.56 50 GLU B CA 1
ATOM 1480 C C . GLU B 1 53 ? 20.466 96.061 2.702 1.00 26.74 50 GLU B C 1
ATOM 1481 O O . GLU B 1 53 ? 21.082 97.114 2.523 1.00 26.49 50 GLU B O 1
ATOM 1487 N N . ALA B 1 54 ? 19.531 95.910 3.637 1.00 27.82 51 ALA B N 1
ATOM 1488 C CA . ALA B 1 54 ? 19.206 96.953 4.606 1.00 29.02 51 ALA B CA 1
ATOM 1489 C C . ALA B 1 54 ? 19.637 96.489 5.994 1.00 30.96 51 ALA B C 1
ATOM 1490 O O . ALA B 1 54 ? 19.610 95.295 6.296 1.00 32.16 51 ALA B O 1
ATOM 1492 N N . GLN B 1 55 ? 20.029 97.444 6.831 1.00 32.67 52 GLN B N 1
ATOM 1493 C CA . GLN B 1 55 ? 20.597 97.148 8.143 1.00 35.59 52 GLN B CA 1
ATOM 1494 C C . GLN B 1 55 ? 19.554 96.586 9.109 1.00 35.17 52 GLN B C 1
ATOM 1495 O O . GLN B 1 55 ? 19.784 95.556 9.745 1.00 34.11 52 GLN B O 1
ATOM 1501 N N . ARG B 1 56 ? 18.419 97.274 9.220 1.00 34.92 53 ARG B N 1
ATOM 1502 C CA . ARG B 1 56 ? 17.378 96.910 10.180 1.00 36.55 53 ARG B CA 1
ATOM 1503 C C . ARG B 1 56 ? 15.993 96.931 9.545 1.00 35.53 53 ARG B C 1
ATOM 1504 O O . ARG B 1 56 ? 15.744 97.684 8.602 1.00 34.84 53 ARG B O 1
ATOM 1512 N N . ASN B 1 57 ? 15.100 96.094 10.069 1.00 34.94 54 ASN B N 1
ATOM 1513 C CA . ASN B 1 57 ? 13.707 96.059 9.632 1.00 34.84 54 ASN B CA 1
ATOM 1514 C C . ASN B 1 57 ? 12.898 97.084 10.416 1.00 35.82 54 ASN B C 1
ATOM 1515 O O . ASN B 1 57 ? 12.533 96.855 11.568 1.00 37.35 54 ASN B O 1
ATOM 1520 N N . THR B 1 58 ? 12.632 98.219 9.780 1.00 35.65 55 THR B N 1
ATOM 1521 C CA . THR B 1 58 ? 11.950 99.334 10.423 1.00 37.43 55 THR B CA 1
ATOM 1522 C C . THR B 1 58 ? 11.438 100.302 9.364 1.00 37.41 55 THR B C 1
ATOM 1523 O O . THR B 1 58 ? 11.774 100.176 8.184 1.00 35.45 55 THR B O 1
ATOM 1527 N N . LYS B 1 59 ? 10.623 101.264 9.786 1.00 39.35 56 LYS B N 1
ATOM 1528 C CA . LYS B 1 59 ? 10.199 102.340 8.897 1.00 40.37 56 LYS B CA 1
ATOM 1529 C C . LYS B 1 59 ? 11.383 103.271 8.651 1.00 36.89 56 LYS B C 1
ATOM 1530 O O . LYS B 1 59 ? 11.809 103.990 9.551 1.00 42.19 56 LYS B O 1
ATOM 1536 N N . ALA B 1 60 ? 11.918 103.231 7.434 1.00 31.83 57 ALA B N 1
ATOM 1537 C CA . ALA B 1 60 ? 13.084 104.022 7.056 1.00 31.74 57 ALA B CA 1
ATOM 1538 C C . ALA B 1 60 ? 12.705 105.049 5.999 1.00 31.40 57 ALA B C 1
ATOM 1539 O O . ALA B 1 60 ? 11.630 104.969 5.404 1.00 30.57 57 ALA B O 1
ATOM 1541 N N . PHE B 1 61 ? 13.593 106.016 5.776 1.00 31.23 58 PHE B N 1
ATOM 1542 C CA . PHE B 1 61 ? 13.411 107.013 4.722 1.00 31.60 58 PHE B CA 1
ATOM 1543 C C . PHE B 1 61 ? 14.275 106.685 3.508 1.00 30.52 58 PHE B C 1
ATOM 1544 O O . PHE B 1 61 ? 15.462 106.385 3.643 1.00 29.49 58 PHE B O 1
ATOM 1552 N N . ILE B 1 62 ? 13.664 106.728 2.327 1.00 30.65 59 ILE B N 1
ATOM 1553 C CA . ILE B 1 62 ? 14.399 106.659 1.073 1.00 30.20 59 ILE B CA 1
ATOM 1554 C C . ILE B 1 62 ? 14.606 108.088 0.585 1.00 30.96 59 ILE B C 1
ATOM 1555 O O . ILE B 1 62 ? 13.646 108.849 0.442 1.00 30.84 59 ILE B O 1
ATOM 1560 N N . LEU B 1 63 ? 15.863 108.446 0.345 1.00 30.03 60 LEU B N 1
ATOM 1561 C CA . LEU B 1 63 ? 16.216 109.781 -0.116 1.00 31.38 60 LEU B CA 1
ATOM 1562 C C . LEU B 1 63 ? 16.840 109.656 -1.504 1.00 31.02 60 LEU B C 1
ATOM 1563 O O . LEU B 1 63 ? 18.055 109.515 -1.645 1.00 30.67 60 LEU B O 1
ATOM 1568 N N . PHE B 1 64 ? 15.989 109.686 -2.528 1.00 31.29 61 PHE B N 1
ATOM 1569 C CA . PHE B 1 64 ? 16.427 109.454 -3.901 1.00 31.34 61 PHE B CA 1
ATOM 1570 C C . PHE B 1 64 ? 16.929 110.743 -4.543 1.00 32.15 61 PHE B C 1
ATOM 1571 O O . PHE B 1 64 ? 16.325 111.803 -4.377 1.00 31.45 61 PHE B O 1
ATOM 1579 N N . ARG B 1 65 ? 18.039 110.638 -5.273 1.00 31.69 62 ARG B N 1
ATOM 1580 C CA . ARG B 1 65 ? 18.672 111.789 -5.915 1.00 31.90 62 ARG B CA 1
ATOM 1581 C C . ARG B 1 65 ? 19.132 111.444 -7.327 1.00 31.64 62 ARG B C 1
ATOM 1582 O O . ARG B 1 65 ? 19.483 110.297 -7.612 1.00 27.92 62 ARG B O 1
ATOM 1590 N N . LEU B 1 66 ? 19.137 112.454 -8.194 1.00 32.13 63 LEU B N 1
ATOM 1591 C CA . LEU B 1 66 ? 19.598 112.322 -9.573 1.00 34.30 63 LEU B CA 1
ATOM 1592 C C . LEU B 1 66 ? 20.728 113.320 -9.820 1.00 35.07 63 LEU B C 1
ATOM 1593 O O . LEU B 1 66 ? 20.498 114.531 -9.826 1.00 34.92 63 LEU B O 1
ATOM 1598 N N . ASN B 1 67 ? 21.940 112.803 -10.020 1.00 35.30 64 ASN B N 1
ATOM 1599 C CA . ASN B 1 67 ? 23.126 113.630 -10.258 1.00 37.67 64 ASN B CA 1
ATOM 1600 C C . ASN B 1 67 ? 23.331 114.670 -9.156 1.00 38.40 64 ASN B C 1
ATOM 1601 O O . ASN B 1 67 ? 23.451 115.867 -9.428 1.00 38.92 64 ASN B O 1
ATOM 1606 N N . SER B 1 68 ? 23.368 114.201 -7.912 1.00 41.27 65 SER B N 1
ATOM 1607 C CA . SER B 1 68 ? 23.502 115.089 -6.759 1.00 43.75 65 SER B CA 1
ATOM 1608 C C . SER B 1 68 ? 24.895 115.700 -6.679 1.00 46.05 65 SER B C 1
ATOM 1609 O O . SER B 1 68 ? 25.897 114.999 -6.815 1.00 44.68 65 SER B O 1
ATOM 1612 N N . SER B 1 69 ? 24.941 117.011 -6.453 1.00 51.45 66 SER B N 1
ATOM 1613 C CA . SER B 1 69 ? 26.193 117.717 -6.197 1.00 57.04 66 SER B CA 1
ATOM 1614 C C . SER B 1 69 ? 26.648 117.506 -4.750 1.00 58.32 66 SER B C 1
ATOM 1615 O O . SER B 1 69 ? 27.828 117.670 -4.436 1.00 59.39 66 SER B O 1
ATOM 1618 N N . GLU B 1 70 ? 25.709 117.139 -3.878 1.00 57.20 67 GLU B N 1
ATOM 1619 C CA . GLU B 1 70 ? 25.990 116.951 -2.457 1.00 56.38 67 GLU B CA 1
ATOM 1620 C C . GLU B 1 70 ? 26.796 115.678 -2.216 1.00 53.92 67 GLU B C 1
ATOM 1621 O O . GLU B 1 70 ? 26.609 114.675 -2.907 1.00 53.40 67 GLU B O 1
ATOM 1627 N N . THR B 1 71 ? 27.685 115.731 -1.227 1.00 51.28 68 THR B N 1
ATOM 1628 C CA . THR B 1 71 ? 28.514 114.588 -0.855 1.00 48.86 68 THR B CA 1
ATOM 1629 C C . THR B 1 71 ? 27.979 113.945 0.419 1.00 43.49 68 THR B C 1
ATOM 1630 O O . THR B 1 71 ? 27.408 114.628 1.271 1.00 45.65 68 THR B O 1
ATOM 1634 N N . VAL B 1 72 ? 28.159 112.632 0.539 1.00 37.90 69 VAL B N 1
ATOM 1635 C CA . VAL B 1 72 ? 27.787 111.902 1.749 1.00 35.04 69 VAL B CA 1
ATOM 1636 C C . VAL B 1 72 ? 29.050 111.669 2.570 1.00 31.92 69 VAL B C 1
ATOM 1637 O O . VAL B 1 72 ? 29.877 110.826 2.229 1.00 30.32 69 VAL B O 1
ATOM 1641 N N . ASN B 1 73 ? 29.186 112.429 3.651 1.00 32.60 70 ASN B N 1
ATOM 1642 C CA . ASN B 1 73 ? 30.429 112.483 4.413 1.00 33.25 70 ASN B CA 1
ATOM 1643 C C . ASN B 1 73 ? 30.677 111.246 5.269 1.00 30.85 70 ASN B C 1
ATOM 1644 O O . ASN B 1 73 ? 31.827 110.865 5.495 1.00 29.83 70 ASN B O 1
ATOM 1649 N N . SER B 1 74 ? 29.598 110.630 5.745 1.00 29.59 71 SER B N 1
ATOM 1650 C CA . SER B 1 74 ? 29.696 109.506 6.669 1.00 29.71 71 SER B CA 1
ATOM 1651 C C . SER B 1 74 ? 28.569 108.506 6.434 1.00 27.75 71 SER B C 1
ATOM 1652 O O . SER B 1 74 ? 27.481 108.882 6.003 1.00 26.98 71 SER B O 1
ATOM 1655 N N . TYR B 1 75 ? 28.832 107.235 6.723 1.00 26.50 72 TYR B N 1
ATOM 1656 C CA . TYR B 1 75 ? 27.866 106.170 6.447 1.00 26.66 72 TYR B CA 1
ATOM 1657 C C . TYR B 1 75 ? 28.221 104.865 7.155 1.00 26.79 72 TYR B C 1
ATOM 1658 O O . TYR B 1 75 ? 29.337 104.694 7.642 1.00 28.40 72 TYR B O 1
ATOM 1667 N N . GLU B 1 76 ? 27.250 103.956 7.203 1.00 27.79 73 GLU B N 1
ATOM 1668 C CA . GLU B 1 76 ? 27.430 102.626 7.784 1.00 29.67 73 GLU B CA 1
ATOM 1669 C C . GLU B 1 76 ? 27.797 101.620 6.693 1.00 28.32 73 GLU B C 1
ATOM 1670 O O . GLU B 1 76 ? 28.587 100.702 6.923 1.00 26.54 73 GLU B O 1
ATOM 1676 N N . LYS B 1 77 ? 27.212 101.796 5.510 1.00 28.05 74 LYS B N 1
ATOM 1677 C CA . LYS B 1 77 ? 27.567 101.004 4.336 1.00 30.10 74 LYS B CA 1
ATOM 1678 C C . LYS B 1 77 ? 27.409 101.846 3.072 1.00 28.67 74 LYS B C 1
ATOM 1679 O O . LYS B 1 77 ? 26.573 102.751 3.021 1.00 28.36 74 LYS B O 1
ATOM 1685 N N . LYS B 1 78 ? 28.224 101.541 2.065 1.00 28.40 75 LYS B N 1
ATOM 1686 C CA . LYS B 1 78 ? 28.198 102.232 0.780 1.00 28.64 75 LYS B CA 1
ATOM 1687 C C . LYS B 1 78 ? 28.311 101.187 -0.325 1.00 28.64 75 LYS B C 1
ATOM 1688 O O . LYS B 1 78 ? 29.250 100.388 -0.336 1.00 27.66 75 LYS B O 1
ATOM 1694 N N . VAL B 1 79 ? 27.346 101.193 -1.242 1.00 27.42 76 VAL B N 1
ATOM 1695 C CA . VAL B 1 79 ? 27.268 100.201 -2.309 1.00 29.76 76 VAL B CA 1
ATOM 1696 C C . VAL B 1 79 ? 27.015 100.910 -3.632 1.00 30.64 76 VAL B C 1
ATOM 1697 O O . VAL B 1 79 ? 26.143 101.771 -3.711 1.00 32.42 76 VAL B O 1
ATOM 1701 N N . THR B 1 80 ? 27.773 100.543 -4.664 1.00 31.70 77 THR B N 1
ATOM 1702 C CA . THR B 1 80 ? 27.628 101.149 -5.988 1.00 33.40 77 THR B CA 1
ATOM 1703 C C . THR B 1 80 ? 27.391 100.072 -7.047 1.00 32.70 77 THR B C 1
ATOM 1704 O O . THR B 1 80 ? 28.146 99.105 -7.133 1.00 33.74 77 THR B O 1
ATOM 1708 N N . VAL B 1 81 ? 26.336 100.249 -7.844 1.00 31.96 78 VAL B N 1
ATOM 1709 C CA . VAL B 1 81 ? 25.903 99.242 -8.819 1.00 32.14 78 VAL B CA 1
ATOM 1710 C C . VAL B 1 81 ? 25.437 99.913 -10.113 1.00 32.03 78 VAL B C 1
ATOM 1711 O O . VAL B 1 81 ? 24.736 100.924 -10.062 1.00 30.74 78 VAL B O 1
ATOM 1715 N N . PRO B 1 82 ? 25.814 99.352 -11.280 1.00 33.49 79 PRO B N 1
ATOM 1716 C CA . PRO B 1 82 ? 25.274 99.869 -12.542 1.00 33.35 79 PRO B CA 1
ATOM 1717 C C . PRO B 1 82 ? 23.794 99.519 -12.709 1.00 32.43 79 PRO B C 1
ATOM 1718 O O . PRO B 1 82 ? 23.362 98.452 -12.273 1.00 31.98 79 PRO B O 1
ATOM 1722 N N . PHE B 1 83 ? 23.032 100.408 -13.339 1.00 30.99 80 PHE B N 1
ATOM 1723 C CA . PHE B 1 83 ? 21.585 100.235 -13.438 1.00 31.90 80 PHE B CA 1
ATOM 1724 C C . PHE B 1 83 ? 21.022 100.847 -14.716 1.00 32.45 80 PHE B C 1
ATOM 1725 O O . PHE B 1 83 ? 21.180 102.044 -14.960 1.00 34.89 80 PHE B O 1
ATOM 1733 N N . HIS B 1 84 ? 20.366 100.017 -15.526 1.00 34.02 81 HIS B N 1
ATOM 1734 C CA . HIS B 1 84 ? 19.700 100.483 -16.742 1.00 36.32 81 HIS B CA 1
ATOM 1735 C C . HIS B 1 84 ? 18.210 100.706 -16.490 1.00 35.08 81 HIS B C 1
ATOM 1736 O O . HIS B 1 84 ? 17.552 99.886 -15.849 1.00 33.97 81 HIS B O 1
ATOM 1743 N N . VAL B 1 85 ? 17.692 101.818 -17.006 1.00 36.27 82 VAL B N 1
ATOM 1744 C CA . VAL B 1 85 ? 16.282 102.176 -16.873 1.00 36.12 82 VAL B CA 1
ATOM 1745 C C . VAL B 1 85 ? 15.619 102.122 -18.249 1.00 36.76 82 VAL B C 1
ATOM 1746 O O . VAL B 1 85 ? 15.957 102.907 -19.134 1.00 35.87 82 VAL B O 1
ATOM 1750 N N . THR B 1 86 ? 14.674 101.197 -18.418 1.00 40.39 83 THR B N 1
ATOM 1751 C CA . THR B 1 86 ? 14.054 100.933 -19.721 1.00 40.50 83 THR B CA 1
ATOM 1752 C C . THR B 1 86 ? 12.945 101.926 -20.073 1.00 40.56 83 THR B C 1
ATOM 1753 O O . THR B 1 86 ? 12.824 102.336 -21.226 1.00 40.56 83 THR B O 1
ATOM 1757 N N . GLU B 1 87 ? 12.131 102.289 -19.084 1.00 42.33 84 GLU B N 1
ATOM 1758 C CA . GLU B 1 87 ? 11.053 103.263 -19.266 1.00 44.46 84 GLU B CA 1
ATOM 1759 C C . GLU B 1 87 ? 11.221 104.430 -18.305 1.00 43.41 84 GLU B C 1
ATOM 1760 O O . GLU B 1 87 ? 11.920 104.316 -17.301 1.00 43.32 84 GLU B O 1
ATOM 1766 N N . ASN B 1 88 ? 10.570 105.547 -18.614 1.00 43.87 85 ASN B N 1
ATOM 1767 C CA . ASN B 1 88 ? 10.558 106.698 -17.716 1.00 44.97 85 ASN B CA 1
ATOM 1768 C C . ASN B 1 88 ? 9.884 106.338 -16.395 1.00 44.29 85 ASN B C 1
ATOM 1769 O O . ASN B 1 88 ? 8.665 106.162 -16.340 1.00 49.95 85 ASN B O 1
ATOM 1774 N N . GLY B 1 89 ? 10.687 106.213 -15.342 1.00 39.27 86 GLY B N 1
ATOM 1775 C CA . GLY B 1 89 ? 10.179 105.928 -14.007 1.00 36.98 86 GLY B CA 1
ATOM 1776 C C . GLY B 1 89 ? 10.689 104.612 -13.452 1.00 35.67 86 GLY B C 1
ATOM 1777 O O . GLY B 1 89 ? 10.907 103.654 -14.192 1.00 36.62 86 GLY B O 1
ATOM 1778 N N . ILE B 1 90 ? 10.881 104.575 -12.137 1.00 32.79 87 ILE B N 1
ATOM 1779 C CA . ILE B 1 90 ? 11.270 103.354 -11.437 1.00 29.66 87 ILE B CA 1
ATOM 1780 C C . ILE B 1 90 ? 10.397 103.179 -10.209 1.00 27.62 87 ILE B C 1
ATOM 1781 O O . ILE B 1 90 ? 9.684 104.099 -9.808 1.00 26.54 87 ILE B O 1
ATOM 1786 N N . HIS B 1 91 ? 10.462 101.993 -9.618 1.00 26.82 88 HIS B N 1
ATOM 1787 C CA . HIS B 1 91 ? 9.791 101.723 -8.358 1.00 25.82 88 HIS B CA 1
ATOM 1788 C C . HIS B 1 91 ? 10.820 101.334 -7.316 1.00 24.52 88 HIS B C 1
ATOM 1789 O O . HIS B 1 91 ? 11.852 100.746 -7.643 1.00 24.12 88 HIS B O 1
ATOM 1796 N N . ILE B 1 92 ? 10.533 101.676 -6.064 1.00 23.97 89 ILE B N 1
ATOM 1797 C CA . ILE B 1 92 ? 11.287 101.172 -4.927 1.00 23.23 89 ILE B CA 1
ATOM 1798 C C . ILE B 1 92 ? 10.294 100.587 -3.929 1.00 23.08 89 ILE B C 1
ATOM 1799 O O . ILE B 1 92 ? 9.269 101.200 -3.634 1.00 21.79 89 ILE B O 1
ATOM 1804 N N . GLU B 1 93 ? 10.596 99.393 -3.426 1.00 23.68 90 GLU B N 1
ATOM 1805 C CA . GLU B 1 93 ? 9.660 98.653 -2.583 1.00 23.74 90 GLU B CA 1
ATOM 1806 C C . GLU B 1 93 ? 10.387 97.581 -1.776 1.00 23.24 90 GLU B C 1
ATOM 1807 O O . GLU B 1 93 ? 11.388 97.027 -2.233 1.00 23.90 90 GLU B O 1
ATOM 1813 N N . SER B 1 94 ? 9.887 97.313 -0.571 1.00 23.64 91 SER B N 1
ATOM 1814 C CA . SER B 1 94 ? 10.351 96.193 0.245 1.00 25.07 91 SER B CA 1
ATOM 1815 C C . SER B 1 94 ? 9.237 95.153 0.293 1.00 27.19 91 SER B C 1
ATOM 1816 O O . SER B 1 94 ? 8.184 95.336 -0.322 1.00 29.34 91 SER B O 1
ATOM 1819 N N . ILE B 1 95 ? 9.462 94.060 1.016 1.00 28.53 92 ILE B N 1
ATOM 1820 C CA . ILE B 1 95 ? 8.490 92.967 1.056 1.00 32.51 92 ILE B CA 1
ATOM 1821 C C . ILE B 1 95 ? 7.225 93.378 1.825 1.00 34.53 92 ILE B C 1
ATOM 1822 O O . ILE B 1 95 ? 7.265 93.602 3.035 1.00 38.76 92 ILE B O 1
ATOM 1835 N N . SER B 1 97 ? 5.589 96.145 1.514 1.00 28.42 94 SER B N 1
ATOM 1836 C CA . SER B 1 97 ? 5.549 97.582 1.795 1.00 26.51 94 SER B CA 1
ATOM 1837 C C . SER B 1 97 ? 4.738 98.286 0.719 1.00 26.48 94 SER B C 1
ATOM 1838 O O . SER B 1 97 ? 4.291 97.659 -0.239 1.00 25.81 94 SER B O 1
ATOM 1841 N N . LYS B 1 98 ? 4.550 99.593 0.871 1.00 27.02 95 LYS B N 1
ATOM 1842 C CA . LYS B 1 98 ? 3.940 100.378 -0.195 1.00 28.46 95 LYS B CA 1
ATOM 1843 C C . LYS B 1 98 ? 4.953 100.559 -1.320 1.00 28.12 95 LYS B C 1
ATOM 1844 O O . LYS B 1 98 ? 6.164 100.503 -1.094 1.00 25.31 95 LYS B O 1
ATOM 1850 N N . ARG B 1 99 ? 4.444 100.746 -2.534 1.00 27.71 96 ARG B N 1
ATOM 1851 C CA . ARG B 1 99 ? 5.286 100.908 -3.712 1.00 27.24 96 ARG B CA 1
ATOM 1852 C C . ARG B 1 99 ? 5.571 102.387 -3.938 1.00 27.75 96 ARG B C 1
ATOM 1853 O O . ARG B 1 99 ? 4.649 103.174 -4.158 1.00 28.79 96 ARG B O 1
ATOM 1861 N N . LEU B 1 100 ? 6.848 102.757 -3.876 1.00 27.45 97 LEU B N 1
ATOM 1862 C CA . LEU B 1 100 ? 7.275 104.122 -4.163 1.00 27.15 97 LEU B CA 1
ATOM 1863 C C . LEU B 1 100 ? 7.542 104.264 -5.655 1.00 28.79 97 LEU B C 1
ATOM 1864 O O . LEU B 1 100 ? 7.925 103.297 -6.314 1.00 28.38 97 LEU B O 1
ATOM 1869 N N . SER B 1 101 ? 7.341 105.473 -6.176 1.00 31.34 98 SER B N 1
ATOM 1870 C CA . SER B 1 101 ? 7.592 105.773 -7.586 1.00 32.57 98 SER B CA 1
ATOM 1871 C C . SER B 1 101 ? 8.426 107.046 -7.739 1.00 33.00 98 SER B C 1
ATOM 1872 O O . SER B 1 101 ? 8.209 108.028 -7.027 1.00 31.71 98 SER B O 1
ATOM 1875 N N . PHE B 1 102 ? 9.383 107.010 -8.666 1.00 33.87 99 PHE B N 1
ATOM 1876 C CA . PHE B 1 102 ? 10.238 108.161 -8.971 1.00 34.39 99 PHE B CA 1
ATOM 1877 C C . PHE B 1 102 ? 10.403 108.271 -10.480 1.00 35.85 99 PHE B C 1
ATOM 1878 O O . PHE B 1 102 ? 10.816 107.307 -11.122 1.00 35.58 99 PHE B O 1
ATOM 1886 N N . ASP B 1 103 ? 10.094 109.438 -11.043 1.00 38.25 100 ASP B N 1
ATOM 1887 C CA . ASP B 1 103 ? 10.185 109.647 -12.496 1.00 41.13 100 ASP B CA 1
ATOM 1888 C C . ASP B 1 103 ? 11.639 109.815 -12.964 1.00 40.57 100 ASP B C 1
ATOM 1889 O O . ASP B 1 103 ? 12.046 110.886 -13.415 1.00 39.87 100 ASP B O 1
ATOM 1894 N N . LEU B 1 104 ? 12.410 108.737 -12.855 1.00 40.66 101 LEU B N 1
ATOM 1895 C CA . LEU B 1 104 ? 13.797 108.720 -13.303 1.00 40.46 101 LEU B CA 1
ATOM 1896 C C . LEU B 1 104 ? 13.811 108.500 -14.815 1.00 40.25 101 LEU B C 1
ATOM 1897 O O . LEU B 1 104 ? 13.215 107.536 -15.296 1.00 39.78 101 LEU B O 1
ATOM 1902 N N . PRO B 1 105 ? 14.473 109.396 -15.573 1.00 39.89 102 PRO B N 1
ATOM 1903 C CA . PRO B 1 105 ? 14.523 109.240 -17.031 1.00 39.43 102 PRO B CA 1
ATOM 1904 C C . PRO B 1 105 ? 15.156 107.931 -17.506 1.00 38.31 102 PRO B C 1
ATOM 1905 O O . PRO B 1 105 ? 15.942 107.318 -16.783 1.00 35.25 102 PRO B O 1
ATOM 1909 N N . LYS B 1 106 ? 14.804 107.523 -18.723 1.00 41.23 103 LYS B N 1
ATOM 1910 C CA . LYS B 1 106 ? 15.404 106.353 -19.362 1.00 40.33 103 LYS B CA 1
ATOM 1911 C C . LYS B 1 106 ? 16.902 106.550 -19.543 1.00 38.45 103 LYS B C 1
ATOM 1912 O O . LYS B 1 106 ? 17.368 107.676 -19.731 1.00 37.55 103 LYS B O 1
ATOM 1918 N N . GLY B 1 107 ? 17.649 105.451 -19.490 1.00 37.47 104 GLY B N 1
ATOM 1919 C CA . GLY B 1 107 ? 19.089 105.486 -19.722 1.00 36.77 104 GLY B CA 1
ATOM 1920 C C . GLY B 1 107 ? 19.870 104.599 -18.776 1.00 34.98 104 GLY B C 1
ATOM 1921 O O . GLY B 1 107 ? 19.315 103.692 -18.154 1.00 33.77 104 GLY B O 1
ATOM 1922 N N . ASP B 1 108 ? 21.166 104.878 -18.673 1.00 34.48 105 ASP B N 1
ATOM 1923 C CA . ASP B 1 108 ? 22.081 104.093 -17.855 1.00 34.25 105 ASP B CA 1
ATOM 1924 C C . ASP B 1 108 ? 22.612 104.936 -16.707 1.00 34.05 105 ASP B C 1
ATOM 1925 O O . ASP B 1 108 ? 22.908 106.121 -16.878 1.00 34.59 105 ASP B O 1
ATOM 1930 N N . TYR B 1 109 ? 22.727 104.316 -15.536 1.00 33.31 106 TYR B N 1
ATOM 1931 C CA . TYR B 1 109 ? 23.173 105.010 -14.336 1.00 33.26 106 TYR B CA 1
ATOM 1932 C C . TYR B 1 109 ? 24.136 104.158 -13.527 1.00 33.87 106 TYR B C 1
ATOM 1933 O O . TYR B 1 109 ? 24.217 102.942 -13.707 1.00 33.31 106 TYR B O 1
ATOM 1942 N N . GLN B 1 110 ? 24.872 104.825 -12.643 1.00 35.19 107 GLN B N 1
ATOM 1943 C CA . GLN B 1 110 ? 25.573 104.171 -11.549 1.00 36.28 107 GLN B CA 1
ATOM 1944 C C . GLN B 1 110 ? 24.788 104.500 -10.289 1.00 33.78 107 GLN B C 1
ATOM 1945 O O . GLN B 1 110 ? 24.726 105.661 -9.885 1.00 31.74 107 GLN B O 1
ATOM 1951 N N . LEU B 1 111 ? 24.164 103.486 -9.693 1.00 34.11 108 LEU B N 1
ATOM 1952 C CA . LEU B 1 111 ? 23.402 103.663 -8.458 1.00 32.65 108 LEU B CA 1
ATOM 1953 C C . LEU B 1 111 ? 24.300 103.448 -7.253 1.00 31.38 108 LEU B C 1
ATOM 1954 O O . LEU B 1 111 ? 24.816 102.347 -7.050 1.00 31.95 108 LEU B O 1
ATOM 1959 N N . THR B 1 112 ? 24.478 104.501 -6.458 1.00 29.01 109 THR B N 1
ATOM 1960 C CA . THR B 1 112 ? 25.171 104.402 -5.182 1.00 28.25 109 THR B CA 1
ATOM 1961 C C . THR B 1 112 ? 24.148 104.488 -4.052 1.00 28.39 109 THR B C 1
ATOM 1962 O O . THR B 1 112 ? 23.365 105.437 -3.992 1.00 28.46 109 THR B O 1
ATOM 1966 N N . CYS B 1 113 ? 24.154 103.492 -3.168 1.00 28.03 110 CYS B N 1
ATOM 1967 C CA . CYS B 1 113 ? 23.266 103.471 -2.006 1.00 26.96 110 CYS B CA 1
ATOM 1968 C C . CYS B 1 113 ? 24.074 103.593 -0.717 1.00 26.22 110 CYS B C 1
ATOM 1969 O O . CYS B 1 113 ? 24.884 102.717 -0.401 1.00 25.95 110 CYS B O 1
ATOM 1972 N N . TRP B 1 114 ? 23.861 104.688 0.011 1.00 24.69 111 TRP B N 1
ATOM 1973 C CA . TRP B 1 114 ? 24.463 104.885 1.330 1.00 24.54 111 TRP B CA 1
ATOM 1974 C C . TRP B 1 114 ? 23.470 104.496 2.417 1.00 24.50 111 TRP B C 1
ATOM 1975 O O . TRP B 1 114 ? 22.352 105.012 2.447 1.00 23.83 111 TRP B O 1
ATOM 1986 N N . THR B 1 115 ? 23.878 103.598 3.309 1.00 24.68 112 THR B N 1
ATOM 1987 C CA . THR B 1 115 ? 23.100 103.300 4.505 1.00 23.99 112 THR B CA 1
ATOM 1988 C C . THR B 1 115 ? 23.496 104.306 5.583 1.00 24.42 112 THR B C 1
ATOM 1989 O O . THR B 1 115 ? 24.660 104.360 5.988 1.00 24.21 112 THR B O 1
ATOM 1993 N N . VAL B 1 116 ? 22.526 105.104 6.028 1.00 25.16 113 VAL B N 1
ATOM 1994 C CA . VAL B 1 116 ? 22.753 106.151 7.023 1.00 27.21 113 VAL B CA 1
ATOM 1995 C C . VAL B 1 116 ? 21.785 105.951 8.195 1.00 27.64 113 VAL B C 1
ATOM 1996 O O . VAL B 1 116 ? 20.642 106.406 8.140 1.00 27.55 113 VAL B O 1
ATOM 2000 N N . PRO B 1 117 ? 22.238 105.261 9.259 1.00 30.38 114 PRO B N 1
ATOM 2001 C CA . PRO B 1 117 ? 21.393 104.983 10.428 1.00 31.49 114 PRO B CA 1
ATOM 2002 C C . PRO B 1 117 ? 20.798 106.229 11.078 1.00 31.87 114 PRO B C 1
ATOM 2003 O O . PRO B 1 117 ? 21.327 107.329 10.912 1.00 29.76 114 PRO B O 1
ATOM 2007 N N . ALA B 1 118 ? 19.708 106.037 11.820 1.00 34.62 115 ALA B N 1
ATOM 2008 C CA . ALA B 1 118 ? 19.004 107.133 12.494 1.00 37.57 115 ALA B CA 1
ATOM 2009 C C . ALA B 1 118 ? 19.958 108.007 13.298 1.00 39.81 115 ALA B C 1
ATOM 2010 O O . ALA B 1 118 ? 19.854 109.233 13.278 1.00 39.82 115 ALA B O 1
ATOM 2012 N N . GLU B 1 119 ? 20.880 107.354 14.001 1.00 43.74 116 GLU B N 1
ATOM 2013 C CA . GLU B 1 119 ? 21.938 108.020 14.759 1.00 49.58 116 GLU B CA 1
ATOM 2014 C C . GLU B 1 119 ? 22.682 109.082 13.937 1.00 47.48 116 GLU B C 1
ATOM 2015 O O . GLU B 1 119 ? 22.992 110.158 14.449 1.00 49.21 116 GLU B O 1
ATOM 2029 N N . SER B 1 121 ? 21.575 110.172 10.726 1.00 42.38 118 SER B N 1
ATOM 2030 C CA . SER B 1 121 ? 20.709 110.869 9.776 1.00 41.73 118 SER B CA 1
ATOM 2031 C C . SER B 1 121 ? 20.133 112.173 10.324 1.00 43.54 118 SER B C 1
ATOM 2032 O O . SER B 1 121 ? 19.770 112.261 11.496 1.00 41.91 118 SER B O 1
ATOM 2035 N N . ASP B 1 122 ? 20.039 113.173 9.449 1.00 48.13 119 ASP B N 1
ATOM 2036 C CA . ASP B 1 122 ? 19.390 114.445 9.773 1.00 50.92 119 ASP B CA 1
ATOM 2037 C C . ASP B 1 122 ? 17.881 114.265 9.947 1.00 49.34 119 ASP B C 1
ATOM 2038 O O . ASP B 1 122 ? 17.231 115.060 10.629 1.00 53.52 119 ASP B O 1
ATOM 2043 N N . LEU B 1 123 ? 17.334 113.218 9.332 1.00 44.33 120 LEU B N 1
ATOM 2044 C CA . LEU B 1 123 ? 15.911 112.900 9.439 1.00 44.13 120 LEU B CA 1
ATOM 2045 C C . LEU B 1 123 ? 15.565 112.139 10.725 1.00 42.56 120 LEU B C 1
ATOM 2046 O O . LEU B 1 123 ? 14.392 111.862 10.979 1.00 41.89 120 LEU B O 1
ATOM 2051 N N . HIS B 1 124 ? 16.582 111.795 11.517 1.00 42.32 121 HIS B N 1
ATOM 2052 C CA . HIS B 1 124 ? 16.403 111.125 12.814 1.00 44.34 121 HIS B CA 1
ATOM 2053 C C . HIS B 1 124 ? 15.693 109.776 12.677 1.00 41.42 121 HIS B C 1
ATOM 2054 O O . HIS B 1 124 ? 14.870 109.396 13.514 1.00 40.91 121 HIS B O 1
ATOM 2061 N N . ALA B 1 125 ? 16.035 109.060 11.612 1.00 38.15 122 ALA B N 1
ATOM 2062 C CA . ALA B 1 125 ? 15.497 107.734 11.337 1.00 36.06 122 ALA B CA 1
ATOM 2063 C C . ALA B 1 125 ? 16.389 107.074 10.295 1.00 33.00 122 ALA B C 1
ATOM 2064 O O . ALA B 1 125 ? 17.053 107.769 9.522 1.00 32.30 122 ALA B O 1
ATOM 2066 N N . ASP B 1 126 ? 16.420 105.743 10.281 1.00 29.84 123 ASP B N 1
ATOM 2067 C CA . ASP B 1 126 ? 17.219 105.017 9.295 1.00 28.81 123 ASP B CA 1
ATOM 2068 C C . ASP B 1 126 ? 16.958 105.593 7.904 1.00 27.24 123 ASP B C 1
ATOM 2069 O O . ASP B 1 126 ? 15.812 105.680 7.464 1.00 27.91 123 ASP B O 1
ATOM 2074 N N . THR B 1 127 ? 18.029 106.012 7.237 1.00 25.71 124 THR B N 1
ATOM 2075 C CA . THR B 1 127 ? 17.931 106.700 5.959 1.00 24.57 124 THR B CA 1
ATOM 2076 C C . THR B 1 127 ? 18.794 106.000 4.921 1.00 23.14 124 THR B C 1
ATOM 2077 O O . THR B 1 127 ? 19.954 105.683 5.185 1.00 24.01 124 THR B O 1
ATOM 2081 N N . TYR B 1 128 ? 18.214 105.750 3.751 1.00 22.18 125 TYR B N 1
ATOM 2082 C CA . TYR B 1 128 ? 18.939 105.168 2.629 1.00 21.75 125 TYR B CA 1
ATOM 2083 C C . TYR B 1 128 ? 18.993 106.176 1.497 1.00 21.84 125 TYR B C 1
ATOM 2084 O O . TYR B 1 128 ? 17.985 106.434 0.839 1.00 22.61 125 TYR B O 1
ATOM 2093 N N . ILE B 1 129 ? 20.171 106.761 1.297 1.00 22.19 126 ILE B N 1
ATOM 2094 C CA . ILE B 1 129 ? 20.383 107.746 0.246 1.00 23.23 126 ILE B CA 1
ATOM 2095 C C . ILE B 1 129 ? 20.775 107.016 -1.029 1.00 24.18 126 ILE B C 1
ATOM 2096 O O . ILE B 1 129 ? 21.772 106.297 -1.056 1.00 25.22 126 ILE B O 1
ATOM 2101 N N . ILE B 1 130 ? 19.983 107.200 -2.079 1.00 26.31 127 ILE B N 1
ATOM 2102 C CA . ILE B 1 130 ? 20.257 106.587 -3.373 1.00 26.95 127 ILE B CA 1
ATOM 2103 C C . ILE B 1 130 ? 20.478 107.691 -4.400 1.00 26.89 127 ILE B C 1
ATOM 2104 O O . ILE B 1 130 ? 19.551 108.432 -4.721 1.00 27.35 127 ILE B O 1
ATOM 2109 N N . ASP B 1 131 ? 21.710 107.808 -4.891 1.00 27.46 128 ASP B N 1
ATOM 2110 C CA . ASP B 1 131 ? 22.052 108.782 -5.927 1.00 29.48 128 ASP B CA 1
ATOM 2111 C C . ASP B 1 131 ? 22.229 108.064 -7.260 1.00 30.07 128 ASP B C 1
ATOM 2112 O O . ASP B 1 131 ? 23.092 107.191 -7.395 1.00 28.86 128 ASP B O 1
ATOM 2117 N N . ALA B 1 132 ? 21.398 108.430 -8.233 1.00 30.58 129 ALA B N 1
ATOM 2118 C CA . ALA B 1 132 ? 21.502 107.907 -9.588 1.00 30.28 129 ALA B CA 1
ATOM 2119 C C . ALA B 1 132 ? 22.317 108.881 -10.428 1.00 31.77 129 ALA B C 1
ATOM 2120 O O . ALA B 1 132 ? 21.839 109.962 -10.774 1.00 33.36 129 ALA B O 1
ATOM 2122 N N . VAL B 1 133 ? 23.551 108.498 -10.743 1.00 32.64 130 VAL B N 1
ATOM 2123 C CA . VAL B 1 133 ? 24.454 109.345 -11.514 1.00 34.78 130 VAL B CA 1
ATOM 2124 C C . VAL B 1 133 ? 24.405 108.950 -12.989 1.00 34.77 130 VAL B C 1
ATOM 2125 O O . VAL B 1 133 ? 24.696 107.805 -13.339 1.00 32.43 130 VAL B O 1
ATOM 2129 N N . SER B 1 134 ? 24.036 109.903 -13.843 1.00 36.90 131 SER B N 1
ATOM 2130 C CA . SER B 1 134 ? 23.959 109.672 -15.284 1.00 38.16 131 SER B CA 1
ATOM 2131 C C . SER B 1 134 ? 25.332 109.312 -15.837 1.00 40.16 131 SER B C 1
ATOM 2132 O O . SER B 1 134 ? 26.264 110.114 -15.778 1.00 43.56 131 SER B O 1
ATOM 2135 N N . VAL B 1 135 ? 25.445 108.098 -16.366 1.00 42.02 132 VAL B N 1
ATOM 2136 C CA . VAL B 1 135 ? 26.711 107.579 -16.873 1.00 44.64 132 VAL B CA 1
ATOM 2137 C C . VAL B 1 135 ? 27.087 108.275 -18.178 1.00 45.78 132 VAL B C 1
ATOM 2138 O O . VAL B 1 135 ? 26.492 108.024 -19.222 1.00 49.69 132 VAL B O 1
ATOM 2150 N N . ILE C 1 5 ? 29.366 100.320 13.787 1.00 44.66 2 ILE C N 1
ATOM 2151 C CA . ILE C 1 5 ? 30.257 100.535 12.651 1.00 41.14 2 ILE C CA 1
ATOM 2152 C C . ILE C 1 5 ? 29.932 101.858 11.964 1.00 37.52 2 ILE C C 1
ATOM 2153 O O . ILE C 1 5 ? 28.765 102.227 11.821 1.00 35.97 2 ILE C O 1
ATOM 2158 N N . LYS C 1 6 ? 30.977 102.561 11.538 1.00 35.13 3 LYS C N 1
ATOM 2159 C CA . LYS C 1 6 ? 30.829 103.846 10.866 1.00 33.73 3 LYS C CA 1
ATOM 2160 C C . LYS C 1 6 ? 32.061 104.113 10.003 1.00 30.21 3 LYS C C 1
ATOM 2161 O O . LYS C 1 6 ? 33.193 103.919 10.454 1.00 27.27 3 LYS C O 1
ATOM 2167 N N . SER C 1 7 ? 31.834 104.531 8.759 1.00 28.73 4 SER C N 1
ATOM 2168 C CA . SER C 1 7 ? 32.918 104.856 7.831 1.00 27.75 4 SER C CA 1
ATOM 2169 C C . SER C 1 7 ? 32.754 106.269 7.288 1.00 26.16 4 SER C C 1
ATOM 2170 O O . SER C 1 7 ? 31.640 106.790 7.217 1.00 26.46 4 SER C O 1
ATOM 2173 N N . TRP C 1 8 ? 33.873 106.877 6.903 1.00 24.06 5 TRP C N 1
ATOM 2174 C CA . TRP C 1 8 ? 33.886 108.241 6.389 1.00 23.90 5 TRP C CA 1
ATOM 2175 C C . TRP C 1 8 ? 34.446 108.302 4.977 1.00 23.12 5 TRP C C 1
ATOM 2176 O O . TRP C 1 8 ? 35.345 107.547 4.614 1.00 21.46 5 TRP C O 1
ATOM 2187 N N . LYS C 1 9 ? 33.909 109.225 4.191 1.00 25.31 6 LYS C N 1
ATOM 2188 C CA . LYS C 1 9 ? 34.434 109.531 2.869 1.00 27.36 6 LYS C CA 1
ATOM 2189 C C . LYS C 1 9 ? 35.920 109.890 2.981 1.00 25.88 6 LYS C C 1
ATOM 2190 O O . LYS C 1 9 ? 36.319 110.556 3.934 1.00 24.26 6 LYS C O 1
ATOM 2196 N N . PRO C 1 10 ? 36.750 109.432 2.026 1.00 26.97 7 PRO C N 1
ATOM 2197 C CA . PRO C 1 10 ? 38.154 109.848 2.057 1.00 26.59 7 PRO C CA 1
ATOM 2198 C C . PRO C 1 10 ? 38.291 111.370 1.998 1.00 26.41 7 PRO C C 1
ATOM 2199 O O . PRO C 1 10 ? 37.563 112.024 1.249 1.00 25.50 7 PRO C O 1
ATOM 2203 N N . GLN C 1 11 ? 39.206 111.916 2.796 1.00 26.23 8 GLN C N 1
ATOM 2204 C CA . GLN C 1 11 ? 39.424 113.357 2.864 1.00 27.40 8 GLN C CA 1
ATOM 2205 C C . GLN C 1 11 ? 40.846 113.686 2.438 1.00 28.35 8 GLN C C 1
ATOM 2206 O O . GLN C 1 11 ? 41.804 113.172 3.016 1.00 27.76 8 GLN C O 1
ATOM 2212 N N . GLU C 1 12 ? 40.977 114.545 1.430 1.00 29.73 9 GLU C N 1
ATOM 2213 C CA . GLU C 1 12 ? 42.284 114.999 0.967 1.00 31.56 9 GLU C CA 1
ATOM 2214 C C . GLU C 1 12 ? 42.909 115.927 2.010 1.00 29.29 9 GLU C C 1
ATOM 2215 O O . GLU C 1 12 ? 42.205 116.694 2.667 1.00 27.29 9 GLU C O 1
ATOM 2221 N N . LEU C 1 13 ? 44.226 115.842 2.167 1.00 28.43 10 LEU C N 1
ATOM 2222 C CA . LEU C 1 13 ? 44.941 116.640 3.160 1.00 28.03 10 LEU C CA 1
ATOM 2223 C C . LEU C 1 13 ? 46.382 116.886 2.727 1.00 28.14 10 LEU C C 1
ATOM 2224 O O . LEU C 1 13 ? 47.098 115.944 2.378 1.00 26.72 10 LEU C O 1
ATOM 2229 N N . SER C 1 14 ? 46.798 118.151 2.746 1.00 28.23 11 SER C N 1
ATOM 2230 C CA . SER C 1 14 ? 48.186 118.507 2.462 1.00 28.74 11 SER C CA 1
ATOM 2231 C C . SER C 1 14 ? 49.029 118.281 3.708 1.00 27.49 11 SER C C 1
ATOM 2232 O O . SER C 1 14 ? 48.828 118.944 4.726 1.00 25.21 11 SER C O 1
ATOM 2235 N N . ILE C 1 15 ? 49.962 117.336 3.622 1.00 27.03 12 ILE C N 1
ATOM 2236 C CA . ILE C 1 15 ? 50.853 117.026 4.731 1.00 27.14 12 ILE C CA 1
ATOM 2237 C C . ILE C 1 15 ? 52.029 117.993 4.719 1.00 26.48 12 ILE C C 1
ATOM 2238 O O . ILE C 1 15 ? 52.653 118.204 3.681 1.00 25.60 12 ILE C O 1
ATOM 2243 N N . SER C 1 16 ? 52.319 118.575 5.878 1.00 27.82 13 SER C N 1
ATOM 2244 C CA . SER C 1 16 ? 53.506 119.401 6.064 1.00 27.99 13 SER C CA 1
ATOM 2245 C C . SER C 1 16 ? 54.311 118.867 7.241 1.00 28.11 13 SER C C 1
ATOM 2246 O O . SER C 1 16 ? 53.748 118.323 8.191 1.00 26.12 13 SER C O 1
ATOM 2249 N N . TYR C 1 17 ? 55.630 119.019 7.157 1.00 28.66 14 TYR C N 1
ATOM 2250 C CA . TYR C 1 17 ? 56.547 118.582 8.212 1.00 30.75 14 TYR C CA 1
ATOM 2251 C C . TYR C 1 17 ? 56.343 117.119 8.623 1.00 29.05 14 TYR C C 1
ATOM 2252 O O . TYR C 1 17 ? 56.443 116.772 9.802 1.00 27.99 14 TYR C O 1
ATOM 2261 N N . HIS C 1 18 ? 56.051 116.275 7.634 1.00 28.59 15 HIS C N 1
ATOM 2262 C CA . HIS C 1 18 ? 55.976 114.824 7.815 1.00 29.05 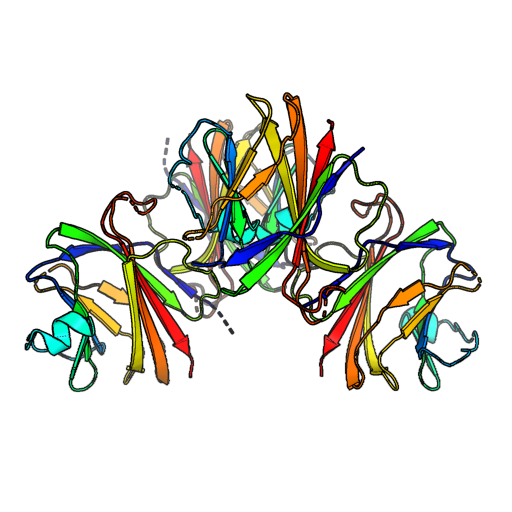15 HIS C CA 1
ATOM 2263 C C . HIS C 1 18 ? 55.106 114.381 8.995 1.00 28.96 15 HIS C C 1
ATOM 2264 O O . HIS C 1 18 ? 55.464 113.450 9.723 1.00 27.18 15 HIS C O 1
ATOM 2271 N N . GLN C 1 19 ? 53.962 115.036 9.176 1.00 28.65 16 GLN C N 1
ATOM 2272 C CA . GLN C 1 19 ? 53.060 114.692 10.273 1.00 30.01 16 GLN C CA 1
ATOM 2273 C C . GLN C 1 19 ? 51.624 115.161 10.047 1.00 30.14 16 GLN C C 1
ATOM 2274 O O . GLN C 1 19 ? 51.362 116.076 9.263 1.00 31.28 16 GLN C O 1
ATOM 2280 N N . PHE C 1 20 ? 50.703 114.502 10.740 1.00 28.13 17 PHE C N 1
ATOM 2281 C CA . PHE C 1 20 ? 49.347 115.003 10.925 1.00 27.10 17 PHE C CA 1
ATOM 2282 C C . PHE C 1 20 ? 48.904 114.590 12.322 1.00 26.38 17 PHE C C 1
ATOM 2283 O O . PHE C 1 20 ? 49.431 113.625 12.884 1.00 25.89 17 PHE C O 1
ATOM 2291 N N . THR C 1 21 ? 47.942 115.316 12.878 1.00 26.74 18 THR C N 1
ATOM 2292 C CA . THR C 1 21 ? 47.618 115.185 14.292 1.00 27.46 18 THR C CA 1
ATOM 2293 C C . THR C 1 21 ? 46.129 114.989 14.529 1.00 26.98 18 THR C C 1
ATOM 2294 O O . THR C 1 21 ? 45.304 115.719 13.983 1.00 27.13 18 THR C O 1
ATOM 2298 N N . VAL C 1 22 ? 45.808 113.991 15.348 1.00 26.68 19 VAL C N 1
ATOM 2299 C CA . VAL C 1 22 ? 44.445 113.730 15.788 1.00 27.26 19 VAL C CA 1
ATOM 2300 C C . VAL C 1 22 ? 44.283 114.337 17.178 1.00 27.50 19 VAL C C 1
ATOM 2301 O O . VAL C 1 22 ? 45.074 114.043 18.078 1.00 28.27 19 VAL C O 1
ATOM 2305 N N . PHE C 1 23 ? 43.267 115.179 17.354 1.00 26.70 20 PHE C N 1
ATOM 2306 C CA . PHE C 1 23 ? 43.082 115.888 18.620 1.00 27.80 20 PHE C CA 1
ATOM 2307 C C . PHE C 1 23 ? 41.620 116.173 18.957 1.00 29.03 20 PHE C C 1
ATOM 2308 O O . PHE C 1 23 ? 40.726 115.992 18.126 1.00 27.39 20 PHE C O 1
ATOM 2316 N N . GLN C 1 24 ? 41.397 116.617 20.193 1.00 32.25 21 GLN C N 1
ATOM 2317 C CA . GLN C 1 24 ? 40.050 116.831 20.719 1.00 35.72 21 GLN C CA 1
ATOM 2318 C C . GLN C 1 24 ? 39.361 117.990 20.009 1.00 37.01 21 GLN C C 1
ATOM 2319 O O . GLN C 1 24 ? 40.020 118.881 19.473 1.00 38.95 21 GLN C O 1
ATOM 2325 N N . LYS C 1 25 ? 38.031 117.966 20.026 1.00 40.12 22 LYS C N 1
ATOM 2326 C CA . LYS C 1 25 ? 37.204 118.957 19.335 1.00 43.96 22 LYS C CA 1
ATOM 2327 C C . LYS C 1 25 ? 37.542 120.402 19.713 1.00 48.33 22 LYS C C 1
ATOM 2328 O O . LYS C 1 25 ? 37.596 121.275 18.843 1.00 51.29 22 LYS C O 1
ATOM 2334 N N . ASP C 1 26 ? 37.761 120.647 21.004 1.00 50.80 23 ASP C N 1
ATOM 2335 C CA . ASP C 1 26 ? 38.025 121.996 21.506 1.00 51.97 23 ASP C CA 1
ATOM 2336 C C . ASP C 1 26 ? 39.396 122.083 22.172 1.00 52.61 23 ASP C C 1
ATOM 2337 O O . ASP C 1 26 ? 39.512 122.472 23.335 1.00 56.74 23 ASP C O 1
ATOM 2342 N N . SER C 1 27 ? 40.429 121.711 21.421 1.00 51.62 24 SER C N 1
ATOM 2343 C CA . SER C 1 27 ? 41.813 121.849 21.872 1.00 50.61 24 SER C CA 1
ATOM 2344 C C . SER C 1 27 ? 42.702 122.332 20.728 1.00 49.34 24 SER C C 1
ATOM 2345 O O . SER C 1 27 ? 42.317 122.267 19.558 1.00 50.27 24 SER C O 1
ATOM 2348 N N . THR C 1 28 ? 43.890 122.813 21.082 1.00 48.32 25 THR C N 1
ATOM 2349 C CA . THR C 1 28 ? 44.849 123.336 20.111 1.00 47.23 25 THR C CA 1
ATOM 2350 C C . THR C 1 28 ? 46.220 122.683 20.358 1.00 44.59 25 THR C C 1
ATOM 2351 O O . THR C 1 28 ? 46.990 123.136 21.205 1.00 43.59 25 THR C O 1
ATOM 2355 N N . PRO C 1 29 ? 46.525 121.606 19.613 1.00 41.27 26 PRO C N 1
ATOM 2356 C CA . PRO C 1 29 ? 47.678 120.765 19.919 1.00 42.34 26 PRO C CA 1
ATOM 2357 C C . PRO C 1 29 ? 49.009 121.342 19.433 1.00 41.25 26 PRO C C 1
ATOM 2358 O O . PRO C 1 29 ? 49.048 121.995 18.388 1.00 41.37 26 PRO C O 1
ATOM 2362 N N . PRO C 1 30 ? 50.100 121.085 20.176 1.00 40.12 27 PRO C N 1
ATOM 2363 C CA . PRO C 1 30 ? 51.420 121.546 19.761 1.00 40.56 27 PRO C CA 1
ATOM 2364 C C . PRO C 1 30 ? 52.033 120.648 18.687 1.00 40.35 27 PRO C C 1
ATOM 2365 O O . PRO C 1 30 ? 51.465 119.604 18.347 1.00 36.65 27 PRO C O 1
ATOM 2369 N N . VAL C 1 31 ? 53.182 121.068 18.161 1.00 40.72 28 VAL C N 1
ATOM 2370 C CA . VAL C 1 31 ? 53.953 120.263 17.218 1.00 39.66 28 VAL C CA 1
ATOM 2371 C C . VAL C 1 31 ? 54.904 119.389 18.035 1.00 39.56 28 VAL C C 1
ATOM 2372 O O . VAL C 1 31 ? 55.607 119.882 18.919 1.00 37.68 28 VAL C O 1
ATOM 2384 N N . ASP C 1 33 ? 57.861 116.534 19.206 1.00 44.24 30 ASP C N 1
ATOM 2385 C CA . ASP C 1 33 ? 59.303 116.365 19.021 1.00 43.55 30 ASP C CA 1
ATOM 2386 C C . ASP C 1 33 ? 59.600 115.043 18.326 1.00 44.18 30 ASP C C 1
ATOM 2387 O O . ASP C 1 33 ? 59.626 113.984 18.960 1.00 38.69 30 ASP C O 1
ATOM 2392 N N . TRP C 1 34 ? 59.837 115.121 17.019 1.00 42.91 31 TRP C N 1
ATOM 2393 C CA . TRP C 1 34 ? 60.091 113.939 16.202 1.00 43.38 31 TRP C CA 1
ATOM 2394 C C . TRP C 1 34 ? 61.567 113.550 16.210 1.00 44.43 31 TRP C C 1
ATOM 2395 O O . TRP C 1 34 ? 62.297 113.783 15.243 1.00 40.86 31 TRP C O 1
ATOM 2406 N N . THR C 1 35 ? 61.990 112.952 17.320 1.00 46.77 32 THR C N 1
ATOM 2407 C CA . THR C 1 35 ? 63.330 112.390 17.444 1.00 46.42 32 THR C CA 1
ATOM 2408 C C . THR C 1 35 ? 63.381 111.064 16.690 1.00 48.66 32 THR C C 1
ATOM 2409 O O . THR C 1 35 ? 62.344 110.551 16.267 1.00 50.47 32 THR C O 1
ATOM 2413 N N . ASP C 1 36 ? 64.581 110.509 16.531 1.00 51.83 33 ASP C N 1
ATOM 2414 C CA . ASP C 1 36 ? 64.747 109.207 15.867 1.00 50.88 33 ASP C CA 1
ATOM 2415 C C . ASP C 1 36 ? 63.939 108.097 16.540 1.00 48.75 33 ASP C C 1
ATOM 2416 O O . ASP C 1 36 ? 63.476 107.177 15.866 1.00 50.56 33 ASP C O 1
ATOM 2421 N N . GLU C 1 37 ? 63.778 108.186 17.859 1.00 47.70 34 GLU C N 1
ATOM 2422 C CA . GLU C 1 37 ? 62.966 107.224 18.602 1.00 49.51 34 GLU C CA 1
ATOM 2423 C C . GLU C 1 37 ? 61.482 107.417 18.290 1.00 46.40 34 GLU C C 1
ATOM 2424 O O . GLU C 1 37 ? 60.783 106.455 17.976 1.00 45.05 34 GLU C O 1
ATOM 2430 N N . ALA C 1 38 ? 61.013 108.661 18.369 1.00 44.76 35 ALA C N 1
ATOM 2431 C CA . ALA C 1 38 ? 59.626 108.990 18.031 1.00 41.80 35 ALA C CA 1
ATOM 2432 C C . ALA C 1 38 ? 59.319 108.679 16.566 1.00 40.21 35 ALA C C 1
ATOM 2433 O O . ALA C 1 38 ? 58.233 108.193 16.246 1.00 40.00 35 ALA C O 1
ATOM 2435 N N . ILE C 1 39 ? 60.278 108.967 15.687 1.00 40.07 36 ILE C N 1
ATOM 2436 C CA . ILE C 1 39 ? 60.170 108.615 14.271 1.00 41.39 36 ILE C CA 1
ATOM 2437 C C . ILE C 1 39 ? 60.041 107.103 14.110 1.00 41.46 36 ILE C C 1
ATOM 2438 O O . ILE C 1 39 ? 59.191 106.630 13.354 1.00 41.71 36 ILE C O 1
ATOM 2443 N N . GLU C 1 40 ? 60.882 106.353 14.820 1.00 41.86 37 GLU C N 1
ATOM 2444 C CA . GLU C 1 40 ? 60.838 104.889 14.763 1.00 43.22 37 GLU C CA 1
ATOM 2445 C C . GLU C 1 40 ? 59.511 104.330 15.258 1.00 38.18 37 GLU C C 1
ATOM 2446 O O . GLU C 1 40 ? 58.975 103.396 14.663 1.00 38.88 37 GLU C O 1
ATOM 2452 N N . LYS C 1 41 ? 58.986 104.896 16.342 1.00 36.25 38 LYS C N 1
ATOM 2453 C CA . LYS C 1 41 ? 57.690 104.466 16.874 1.00 37.20 38 LYS C CA 1
ATOM 2454 C C . LYS C 1 41 ? 56.537 104.866 15.947 1.00 34.69 38 LYS C C 1
ATOM 2455 O O . LYS C 1 41 ? 55.508 104.191 15.907 1.00 36.45 38 LYS C O 1
ATOM 2461 N N . GLY C 1 42 ? 56.718 105.955 15.201 1.00 31.07 39 GLY C N 1
ATOM 2462 C CA . GLY C 1 42 ? 55.740 106.391 14.203 1.00 29.02 39 GLY C CA 1
ATOM 2463 C C . GLY C 1 42 ? 54.635 107.276 14.750 1.00 28.80 39 GLY C C 1
ATOM 2464 O O . GLY C 1 42 ? 53.670 107.579 14.045 1.00 27.19 39 GLY C O 1
ATOM 2465 N N . TYR C 1 43 ? 54.762 107.690 16.006 1.00 29.35 40 TYR C N 1
ATOM 2466 C CA . TYR C 1 43 ? 53.792 108.595 16.611 1.00 30.18 40 TYR C CA 1
ATOM 2467 C C . TYR C 1 43 ? 54.408 109.356 17.776 1.00 30.22 40 TYR C C 1
ATOM 2468 O O . TYR C 1 43 ? 55.465 108.985 18.284 1.00 29.18 40 TYR C O 1
ATOM 2477 N N . ALA C 1 44 ? 53.728 110.420 18.187 1.00 31.35 41 ALA C N 1
ATOM 2478 C CA . ALA C 1 44 ? 54.104 111.181 19.367 1.00 33.04 41 ALA C CA 1
ATOM 2479 C C . ALA C 1 44 ? 52.837 111.720 20.015 1.00 33.56 41 ALA C C 1
ATOM 2480 O O . ALA C 1 44 ? 52.067 112.435 19.374 1.00 32.81 41 ALA C O 1
ATOM 2482 N N . ALA C 1 45 ? 52.621 111.360 21.277 1.00 35.35 42 ALA C N 1
ATOM 2483 C CA . ALA C 1 45 ? 51.403 111.730 21.992 1.00 37.86 42 ALA C CA 1
ATOM 2484 C C . ALA C 1 45 ? 51.694 112.757 23.079 1.00 40.41 42 ALA C C 1
ATOM 2485 O O . ALA C 1 45 ? 52.803 112.812 23.616 1.00 42.47 42 ALA C O 1
ATOM 2487 N N . ALA C 1 46 ? 50.687 113.568 23.391 1.00 40.27 43 ALA C N 1
ATOM 2488 C CA . ALA C 1 46 ? 50.769 114.542 24.475 1.00 41.29 43 ALA C CA 1
ATOM 2489 C C . ALA C 1 46 ? 49.380 115.104 24.776 1.00 41.21 43 ALA C C 1
ATOM 2490 O O . ALA C 1 46 ? 48.629 115.425 23.851 1.00 42.86 43 ALA C O 1
ATOM 2492 N N A ASP C 1 47 ? 49.083 115.253 26.067 0.50 40.34 44 ASP C N 1
ATOM 2493 N N B ASP C 1 47 ? 49.032 115.176 26.061 0.50 40.20 44 ASP C N 1
ATOM 2494 C CA A ASP C 1 47 ? 47.806 115.785 26.547 0.50 37.41 44 ASP C CA 1
ATOM 2495 C CA B ASP C 1 47 ? 47.737 115.702 26.538 0.50 36.46 44 ASP C CA 1
ATOM 2496 C C A ASP C 1 47 ? 46.658 114.887 26.102 0.50 39.63 44 ASP C C 1
ATOM 2497 C C B ASP C 1 47 ? 46.576 115.675 25.533 0.50 37.75 44 ASP C C 1
ATOM 2498 O O A ASP C 1 47 ? 46.498 113.772 26.600 0.50 41.59 44 ASP C O 1
ATOM 2499 O O B ASP C 1 47 ? 46.241 116.695 24.927 0.50 35.20 44 ASP C O 1
ATOM 2508 N N A GLY C 1 48 ? 45.863 115.380 25.160 0.50 41.14 45 GLY C N 1
ATOM 2509 N N B GLY C 1 48 ? 45.963 114.506 25.372 0.50 38.91 45 GLY C N 1
ATOM 2510 C CA A GLY C 1 48 ? 44.802 114.582 24.565 0.50 41.87 45 GLY C CA 1
ATOM 2511 C CA B GLY C 1 48 ? 44.755 114.371 24.558 0.50 40.50 45 GLY C CA 1
ATOM 2512 C C A GLY C 1 48 ? 44.912 114.595 23.054 0.50 41.73 45 GLY C C 1
ATOM 2513 C C B GLY C 1 48 ? 44.933 114.636 23.072 0.50 40.80 45 GLY C C 1
ATOM 2514 O O A GLY C 1 48 ? 43.926 114.831 22.355 0.50 43.97 45 GLY C O 1
ATOM 2515 O O B GLY C 1 48 ? 44.012 115.114 22.409 0.50 43.87 45 GLY C O 1
ATOM 2516 N N . ALA C 1 49 ? 46.116 114.331 22.547 1.00 38.85 46 ALA C N 1
ATOM 2517 C CA . ALA C 1 49 ? 46.380 114.432 21.113 1.00 35.29 46 ALA C CA 1
ATOM 2518 C C . ALA C 1 49 ? 47.490 113.481 20.694 1.00 33.61 46 ALA C C 1
ATOM 2519 O O . ALA C 1 49 ? 48.459 113.285 21.429 1.00 33.81 46 ALA C O 1
ATOM 2521 N N . ILE C 1 50 ? 47.330 112.889 19.512 1.00 31.69 47 ILE C N 1
ATOM 2522 C CA . ILE C 1 50 ? 48.333 112.000 18.938 1.00 31.55 47 ILE C CA 1
ATOM 2523 C C . ILE C 1 50 ? 48.708 112.500 17.549 1.00 30.30 47 ILE C C 1
ATOM 2524 O O . ILE C 1 50 ? 47.835 112.716 16.706 1.00 29.84 47 ILE C O 1
ATOM 2529 N N . SER C 1 51 ? 50.004 112.690 17.320 1.00 29.70 48 SER C N 1
ATOM 2530 C CA . SER C 1 51 ? 50.512 113.018 15.995 1.00 30.12 48 SER C CA 1
ATOM 2531 C C . SER C 1 51 ? 51.135 111.771 15.395 1.00 28.35 48 SER C C 1
ATOM 2532 O O . SER C 1 51 ? 51.929 111.100 16.052 1.00 27.18 48 SER C O 1
ATOM 2535 N N . PHE C 1 52 ? 50.761 111.463 14.157 1.00 27.79 49 PHE C N 1
ATOM 2536 C CA . PHE C 1 52 ? 51.318 110.325 13.437 1.00 28.56 49 PHE C CA 1
ATOM 2537 C C . PHE C 1 52 ? 52.326 110.809 12.409 1.00 29.79 49 PHE C C 1
ATOM 2538 O O . PHE C 1 52 ? 52.136 111.860 11.796 1.00 30.71 49 PHE C O 1
ATOM 2546 N N . GLU C 1 53 ? 53.396 110.041 12.226 1.00 32.10 50 GLU C N 1
ATOM 2547 C CA . GLU C 1 53 ? 54.407 110.364 11.228 1.00 33.84 50 GLU C CA 1
ATOM 2548 C C . GLU C 1 53 ? 53.891 110.035 9.832 1.00 33.75 50 GLU C C 1
ATOM 2549 O O . GLU C 1 53 ? 53.229 109.017 9.626 1.00 32.07 50 GLU C O 1
ATOM 2555 N N . ALA C 1 54 ? 54.205 110.908 8.881 1.00 33.76 51 ALA C N 1
ATOM 2556 C CA . ALA C 1 54 ? 53.886 110.693 7.476 1.00 33.17 51 ALA C CA 1
ATOM 2557 C C . ALA C 1 54 ? 55.185 110.552 6.697 1.00 33.18 51 ALA C C 1
ATOM 2558 O O . ALA C 1 54 ? 56.195 111.166 7.043 1.00 33.61 51 ALA C O 1
ATOM 2560 N N . GLN C 1 55 ? 55.151 109.742 5.644 1.00 32.54 52 GLN C N 1
ATOM 2561 C CA . GLN C 1 55 ? 56.341 109.476 4.837 1.00 33.13 52 GLN C CA 1
ATOM 2562 C C . GLN C 1 55 ? 56.806 110.684 4.024 1.00 33.32 52 GLN C C 1
ATOM 2563 O O . GLN C 1 55 ? 58.004 110.947 3.940 1.00 32.70 52 GLN C O 1
ATOM 2569 N N A ARG C 1 56 ? 55.855 111.410 3.440 0.50 33.57 53 ARG C N 1
ATOM 2570 N N B ARG C 1 56 ? 55.853 111.397 3.423 0.50 33.97 53 ARG C N 1
ATOM 2571 C CA A ARG C 1 56 ? 56.156 112.531 2.555 0.50 33.93 53 ARG C CA 1
ATOM 2572 C CA B ARG C 1 56 ? 56.143 112.519 2.530 0.50 34.60 53 ARG C CA 1
ATOM 2573 C C A ARG C 1 56 ? 55.239 113.715 2.819 0.50 33.25 53 ARG C C 1
ATOM 2574 C C B ARG C 1 56 ? 55.250 113.716 2.836 0.50 33.53 53 ARG C C 1
ATOM 2575 O O A ARG C 1 56 ? 54.179 113.569 3.430 0.50 31.45 53 ARG C O 1
ATOM 2576 O O B ARG C 1 56 ? 54.216 113.579 3.492 0.50 31.77 53 ARG C O 1
ATOM 2591 N N . ASN C 1 57 ? 55.661 114.886 2.350 1.00 33.69 54 ASN C N 1
ATOM 2592 C CA . ASN C 1 57 ? 54.826 116.084 2.369 1.00 32.75 54 ASN C CA 1
ATOM 2593 C C . ASN C 1 57 ? 54.125 116.169 1.022 1.00 35.01 54 ASN C C 1
ATOM 2594 O O . ASN C 1 57 ? 54.716 116.590 0.028 1.00 39.27 54 ASN C O 1
ATOM 2599 N N . THR C 1 58 ? 52.868 115.748 0.992 1.00 34.00 55 THR C N 1
ATOM 2600 C CA . THR C 1 58 ? 52.121 115.622 -0.251 1.00 34.70 55 THR C CA 1
ATOM 2601 C C . THR C 1 58 ? 50.628 115.715 0.032 1.00 33.24 55 THR C C 1
ATOM 2602 O O . THR C 1 58 ? 50.210 115.727 1.191 1.00 28.28 55 THR C O 1
ATOM 2606 N N . LYS C 1 59 ? 49.830 115.795 -1.030 1.00 34.37 56 LYS C N 1
ATOM 2607 C CA . LYS C 1 59 ? 48.377 115.739 -0.900 1.00 34.30 56 LYS C CA 1
ATOM 2608 C C . LYS C 1 59 ? 47.968 114.292 -0.642 1.00 31.80 56 LYS C C 1
ATOM 2609 O O . LYS C 1 59 ? 47.879 113.485 -1.569 1.00 33.62 56 LYS C O 1
ATOM 2615 N N . ALA C 1 60 ? 47.737 113.974 0.629 1.00 29.23 57 ALA C N 1
ATOM 2616 C CA . ALA C 1 60 ? 47.412 112.614 1.056 1.00 27.85 57 ALA C CA 1
ATOM 2617 C C . ALA C 1 60 ? 45.919 112.468 1.319 1.00 27.74 57 ALA C C 1
ATOM 2618 O O . ALA C 1 60 ? 45.193 113.461 1.381 1.00 28.66 57 ALA C O 1
ATOM 2620 N N . PHE C 1 61 ? 45.472 111.224 1.470 1.00 26.53 58 PHE C N 1
ATOM 2621 C CA . PHE C 1 61 ? 44.081 110.924 1.801 1.00 27.03 58 PHE C CA 1
ATOM 2622 C C . PHE C 1 61 ? 43.985 110.309 3.194 1.00 26.67 58 PHE C C 1
ATOM 2623 O O . PHE C 1 61 ? 44.705 109.362 3.509 1.00 28.54 58 PHE C O 1
ATOM 2631 N N . ILE C 1 62 ? 43.103 110.863 4.022 1.00 25.95 59 ILE C N 1
ATOM 2632 C CA . ILE C 1 62 ? 42.821 110.323 5.350 1.00 25.57 59 ILE C CA 1
ATOM 2633 C C . ILE C 1 62 ? 41.529 109.512 5.285 1.00 25.84 59 ILE C C 1
ATOM 2634 O O . ILE C 1 62 ? 40.484 110.050 4.919 1.00 25.81 59 ILE C O 1
ATOM 2639 N N . LEU C 1 63 ? 41.611 108.227 5.630 1.00 25.29 60 LEU C N 1
ATOM 2640 C CA . LEU C 1 63 ? 40.441 107.341 5.685 1.00 25.11 60 LEU C CA 1
ATOM 2641 C C . LEU C 1 63 ? 40.122 106.997 7.131 1.00 23.90 60 LEU C C 1
ATOM 2642 O O . LEU C 1 63 ? 40.770 106.132 7.724 1.00 21.37 60 LEU C O 1
ATOM 2647 N N . PHE C 1 64 ? 39.121 107.663 7.698 1.00 23.71 61 PHE C N 1
ATOM 2648 C CA . PHE C 1 64 ? 38.766 107.434 9.091 1.00 25.21 61 PHE C CA 1
ATOM 2649 C C . PHE C 1 64 ? 37.687 106.366 9.215 1.00 26.61 61 PHE C C 1
ATOM 2650 O O . PHE C 1 64 ? 36.742 106.331 8.425 1.00 27.92 61 PHE C O 1
ATOM 2658 N N . ARG C 1 65 ? 37.844 105.494 10.208 1.00 27.35 62 ARG C N 1
ATOM 2659 C CA . ARG C 1 65 ? 36.917 104.388 10.435 1.00 28.01 62 ARG C CA 1
ATOM 2660 C C . ARG C 1 65 ? 36.645 104.193 11.919 1.00 27.99 62 ARG C C 1
ATOM 2661 O O . ARG C 1 65 ? 37.518 104.431 12.754 1.00 28.67 62 ARG C O 1
ATOM 2669 N N . LEU C 1 66 ? 35.428 103.751 12.230 1.00 28.73 63 LEU C N 1
ATOM 2670 C CA . LEU C 1 66 ? 35.037 103.399 13.589 1.00 29.23 63 LEU C CA 1
ATOM 2671 C C . LEU C 1 66 ? 34.663 101.917 13.634 1.00 30.33 63 LEU C C 1
ATOM 2672 O O . LEU C 1 66 ? 33.731 101.488 12.950 1.00 28.15 63 LEU C O 1
ATOM 2677 N N . ASN C 1 67 ? 35.401 101.151 14.437 1.00 31.28 64 ASN C N 1
ATOM 2678 C CA . ASN C 1 67 ? 35.148 99.722 14.641 1.00 31.96 64 ASN C CA 1
ATOM 2679 C C . ASN C 1 67 ? 35.088 98.918 13.343 1.00 32.73 64 ASN C C 1
ATOM 2680 O O . ASN C 1 67 ? 34.212 98.072 13.162 1.00 35.03 64 ASN C O 1
ATOM 2685 N N . SER C 1 68 ? 36.028 99.184 12.441 1.00 33.41 65 SER C N 1
ATOM 2686 C CA . SER C 1 68 ? 36.124 98.426 11.201 1.00 33.88 65 SER C CA 1
ATOM 2687 C C . SER C 1 68 ? 36.801 97.088 11.463 1.00 35.94 65 SER C C 1
ATOM 2688 O O . SER C 1 68 ? 37.793 97.023 12.190 1.00 35.99 65 SER C O 1
ATOM 2691 N N . SER C 1 69 ? 36.248 96.029 10.880 1.00 39.36 66 SER C N 1
ATOM 2692 C CA . SER C 1 69 ? 36.889 94.716 10.866 1.00 42.58 66 SER C CA 1
ATOM 2693 C C . SER C 1 69 ? 37.430 94.419 9.465 1.00 42.58 66 SER C C 1
ATOM 2694 O O . SER C 1 69 ? 37.838 93.293 9.174 1.00 45.94 66 SER C O 1
ATOM 2697 N N . GLU C 1 70 ? 37.435 95.438 8.608 1.00 38.32 67 GLU C N 1
ATOM 2698 C CA . GLU C 1 70 ? 37.892 95.303 7.231 1.00 38.31 67 GLU C CA 1
ATOM 2699 C C . GLU C 1 70 ? 39.416 95.212 7.218 1.00 36.85 67 GLU C C 1
ATOM 2700 O O . GLU C 1 70 ? 40.106 96.113 7.704 1.00 34.10 67 GLU C O 1
ATOM 2706 N N . THR C 1 71 ? 39.932 94.113 6.674 1.00 35.71 68 THR C N 1
ATOM 2707 C CA . THR C 1 71 ? 41.366 93.831 6.689 1.00 35.26 68 THR C CA 1
ATOM 2708 C C . THR C 1 71 ? 42.144 94.861 5.874 1.00 32.17 68 THR C C 1
ATOM 2709 O O . THR C 1 71 ? 41.657 95.342 4.852 1.00 31.42 68 THR C O 1
ATOM 2713 N N . VAL C 1 72 ? 43.346 95.197 6.339 1.00 31.47 69 VAL C N 1
ATOM 2714 C CA . VAL C 1 72 ? 44.253 96.088 5.612 1.00 30.41 69 VAL C CA 1
ATOM 2715 C C . VAL C 1 72 ? 45.416 95.257 5.068 1.00 29.66 69 VAL C C 1
ATOM 2716 O O . VAL C 1 72 ? 46.366 94.951 5.789 1.00 31.23 69 VAL C O 1
ATOM 2720 N N . ASN C 1 73 ? 45.328 94.894 3.790 1.00 29.19 70 ASN C N 1
ATOM 2721 C CA . ASN C 1 73 ? 46.264 93.953 3.174 1.00 30.62 70 ASN C CA 1
ATOM 2722 C C . ASN C 1 73 ? 47.570 94.583 2.676 1.00 30.56 70 ASN C C 1
ATOM 2723 O O . ASN C 1 73 ? 48.532 93.867 2.392 1.00 32.03 70 ASN C O 1
ATOM 2728 N N . SER C 1 74 ? 47.600 95.910 2.563 1.00 29.62 71 SER C N 1
ATOM 2729 C CA . SER C 1 74 ? 48.782 96.620 2.076 1.00 29.74 71 SER C CA 1
ATOM 2730 C C . SER C 1 74 ? 49.128 97.799 2.982 1.00 28.96 71 SER C C 1
ATOM 2731 O O . SER C 1 74 ? 48.319 98.712 3.151 1.00 27.70 71 SER C O 1
ATOM 2734 N N . TYR C 1 75 ? 50.326 97.773 3.565 1.00 28.57 72 TYR C N 1
ATOM 2735 C CA . TYR C 1 75 ? 50.836 98.904 4.345 1.00 28.18 72 TYR C CA 1
ATOM 2736 C C . TYR C 1 75 ? 52.335 98.789 4.605 1.00 28.14 72 TYR C C 1
ATOM 2737 O O . TYR C 1 75 ? 52.897 97.694 4.571 1.00 27.62 72 TYR C O 1
ATOM 2746 N N . GLU C 1 76 ? 52.970 99.931 4.862 1.00 28.54 73 GLU C N 1
ATOM 2747 C CA . GLU C 1 76 ? 54.391 99.978 5.205 1.00 29.57 73 GLU C CA 1
ATOM 2748 C C . GLU C 1 76 ? 54.632 100.339 6.673 1.00 30.02 73 GLU C C 1
ATOM 2749 O O . GLU C 1 76 ? 55.772 100.327 7.133 1.00 31.08 73 GLU C O 1
ATOM 2755 N N . LYS C 1 77 ? 53.564 100.656 7.403 1.00 30.81 74 LYS C N 1
ATOM 2756 C CA . LYS C 1 77 ? 53.666 100.972 8.825 1.00 32.27 74 LYS 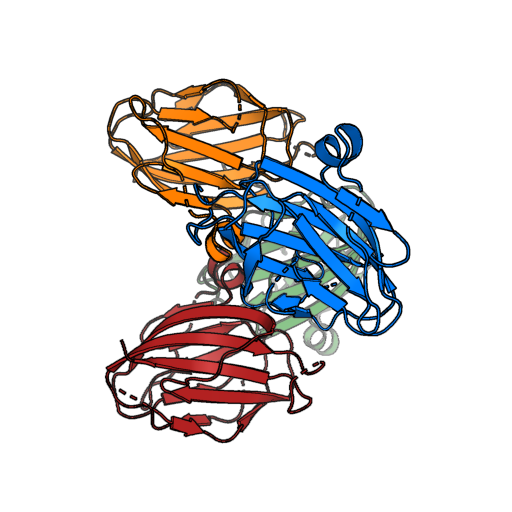C CA 1
ATOM 2757 C C . LYS C 1 77 ? 52.316 100.785 9.500 1.00 30.68 74 LYS C C 1
ATOM 2758 O O . LYS C 1 77 ? 51.294 101.216 8.974 1.00 29.54 74 LYS C O 1
ATOM 2764 N N . LYS C 1 78 ? 52.323 100.133 10.659 1.00 32.96 75 LYS C N 1
ATOM 2765 C CA . LYS C 1 78 ? 51.138 100.009 11.499 1.00 34.76 75 LYS C CA 1
ATOM 2766 C C . LYS C 1 78 ? 51.474 100.527 12.892 1.00 34.83 75 LYS C C 1
ATOM 2767 O O . LYS C 1 78 ? 52.438 100.073 13.512 1.00 37.55 75 LYS C O 1
ATOM 2773 N N . VAL C 1 79 ? 50.679 101.479 13.372 1.00 33.09 76 VAL C N 1
ATOM 2774 C CA . VAL C 1 79 ? 50.868 102.064 14.694 1.00 33.57 76 VAL C CA 1
ATOM 2775 C C . VAL C 1 79 ? 49.540 102.028 15.436 1.00 32.57 76 VAL C C 1
ATOM 2776 O O . VAL C 1 79 ? 48.543 102.541 14.935 1.00 32.14 76 VAL C O 1
ATOM 2780 N N . THR C 1 80 ? 49.533 101.422 16.622 1.00 32.68 77 THR C N 1
ATOM 2781 C CA . THR C 1 80 ? 48.338 101.360 17.462 1.00 34.40 77 THR C CA 1
ATOM 2782 C C . THR C 1 80 ? 48.602 102.069 18.788 1.00 35.78 77 THR C C 1
ATOM 2783 O O . THR C 1 80 ? 49.594 101.783 19.460 1.00 38.66 77 THR C O 1
ATOM 2787 N N . VAL C 1 81 ? 47.710 102.991 19.154 1.00 35.91 78 VAL C N 1
ATOM 2788 C CA . VAL C 1 81 ? 47.884 103.829 20.345 1.00 37.10 78 VAL C CA 1
ATOM 2789 C C . VAL C 1 81 ? 46.565 103.954 21.112 1.00 36.58 78 VAL C C 1
ATOM 2790 O O . VAL C 1 81 ? 45.501 104.030 20.496 1.00 36.00 78 VAL C O 1
ATOM 2794 N N . PRO C 1 82 ? 46.626 103.974 22.459 1.00 36.96 79 PRO C N 1
ATOM 2795 C CA . PRO C 1 82 ? 45.424 104.300 23.232 1.00 36.83 79 PRO C CA 1
ATOM 2796 C C . PRO C 1 82 ? 45.009 105.753 23.021 1.00 34.50 79 PRO C C 1
ATOM 2797 O O . PRO C 1 82 ? 45.868 106.622 22.884 1.00 32.45 79 PRO C O 1
ATOM 2801 N N . PHE C 1 83 ? 43.706 106.013 22.996 1.00 35.00 80 PHE C N 1
ATOM 2802 C CA . PHE C 1 83 ? 43.210 107.358 22.721 1.00 35.98 80 PHE C CA 1
ATOM 2803 C C . PHE C 1 83 ? 41.866 107.616 23.388 1.00 37.11 80 PHE C C 1
ATOM 2804 O O . PHE C 1 83 ? 40.880 106.937 23.101 1.00 38.34 80 PHE C O 1
ATOM 2812 N N . HIS C 1 84 ? 41.841 108.605 24.277 1.00 38.64 81 HIS C N 1
ATOM 2813 C CA . HIS C 1 84 ? 40.630 108.986 24.990 1.00 39.69 81 HIS C CA 1
ATOM 2814 C C . HIS C 1 84 ? 39.990 110.185 24.308 1.00 38.25 81 HIS C C 1
ATOM 2815 O O . HIS C 1 84 ? 40.666 111.168 24.006 1.00 38.99 81 HIS C O 1
ATOM 2822 N N . VAL C 1 85 ? 38.685 110.092 24.071 1.00 37.24 82 VAL C N 1
ATOM 2823 C CA . VAL C 1 85 ? 37.919 111.171 23.460 1.00 39.29 82 VAL C CA 1
ATOM 2824 C C . VAL C 1 85 ? 37.121 111.882 24.551 1.00 41.37 82 VAL C C 1
ATOM 2825 O O . VAL C 1 85 ? 36.244 111.284 25.174 1.00 43.75 82 VAL C O 1
ATOM 2829 N N . THR C 1 86 ? 37.434 113.156 24.777 1.00 45.60 83 THR C N 1
ATOM 2830 C CA . THR C 1 86 ? 36.848 113.921 25.881 1.00 49.75 83 THR C CA 1
ATOM 2831 C C . THR C 1 86 ? 35.418 114.376 25.591 1.00 52.05 83 THR C C 1
ATOM 2832 O O . THR C 1 86 ? 34.562 114.337 26.474 1.00 55.32 83 THR C O 1
ATOM 2836 N N . GLU C 1 87 ? 35.176 114.823 24.362 1.00 54.05 84 GLU C N 1
ATOM 2837 C CA . GLU C 1 87 ? 33.851 115.266 23.922 1.00 56.24 84 GLU C CA 1
ATOM 2838 C C . GLU C 1 87 ? 33.507 114.591 22.603 1.00 56.28 84 GLU C C 1
ATOM 2839 O O . GLU C 1 87 ? 34.403 114.188 21.865 1.00 53.82 84 GLU C O 1
ATOM 2845 N N . ASN C 1 88 ? 32.216 114.479 22.299 1.00 57.58 85 ASN C N 1
ATOM 2846 C CA . ASN C 1 88 ? 31.771 113.809 21.072 1.00 58.69 85 ASN C CA 1
ATOM 2847 C C . ASN C 1 88 ? 32.248 114.523 19.808 1.00 56.04 85 ASN C C 1
ATOM 2848 O O . ASN C 1 88 ? 31.517 115.321 19.219 1.00 65.07 85 ASN C O 1
ATOM 2853 N N . GLY C 1 89 ? 33.482 114.226 19.405 1.00 47.28 86 GLY C N 1
ATOM 2854 C CA . GLY C 1 89 ? 34.084 114.822 18.215 1.00 41.58 86 GLY C CA 1
ATOM 2855 C C . GLY C 1 89 ? 35.595 114.935 18.302 1.00 37.13 86 GLY C C 1
ATOM 2856 O O . GLY C 1 89 ? 36.152 115.132 19.383 1.00 34.87 86 GLY C O 1
ATOM 2857 N N . ILE C 1 90 ? 36.258 114.800 17.156 1.00 33.03 87 ILE C N 1
ATOM 2858 C CA . ILE C 1 90 ? 37.700 115.008 17.054 1.00 30.64 87 ILE C CA 1
ATOM 2859 C C . ILE C 1 90 ? 38.038 115.772 15.780 1.00 28.56 87 ILE C C 1
ATOM 2860 O O . ILE C 1 90 ? 37.189 115.934 14.902 1.00 28.00 87 ILE C O 1
ATOM 2865 N N . HIS C 1 91 ? 39.281 116.236 15.690 1.00 27.10 88 HIS C N 1
ATOM 2866 C CA . HIS C 1 91 ? 39.800 116.829 14.463 1.00 25.72 88 HIS C CA 1
ATOM 2867 C C . HIS C 1 91 ? 41.036 116.082 13.990 1.00 24.47 88 HIS C C 1
ATOM 2868 O O . HIS C 1 91 ? 41.700 115.402 14.773 1.00 24.34 88 HIS C O 1
ATOM 2875 N N . ILE C 1 92 ? 41.325 116.206 12.698 1.00 24.61 89 ILE C N 1
ATOM 2876 C CA . ILE C 1 92 ? 42.590 115.752 12.126 1.00 23.20 89 ILE C CA 1
ATOM 2877 C C . ILE C 1 92 ? 43.134 116.873 11.254 1.00 22.97 89 ILE C C 1
ATOM 2878 O O . ILE C 1 92 ? 42.401 117.456 10.454 1.00 22.84 89 ILE C O 1
ATOM 2883 N N . GLU C 1 93 ? 44.418 117.179 11.419 1.00 22.87 90 GLU C N 1
ATOM 2884 C CA . GLU C 1 93 ? 45.011 118.343 10.775 1.00 23.98 90 GLU C CA 1
ATOM 2885 C C . GLU C 1 93 ? 46.534 118.242 10.733 1.00 24.70 90 GLU C C 1
ATOM 2886 O O . GLU C 1 93 ? 47.153 117.676 11.636 1.00 25.19 90 GLU C O 1
ATOM 2892 N N . SER C 1 94 ? 47.121 118.779 9.667 1.00 24.75 91 SER C N 1
ATOM 2893 C CA . SER C 1 94 ? 48.569 118.922 9.548 1.00 26.81 91 SER C CA 1
ATOM 2894 C C . SER C 1 94 ? 48.896 120.407 9.666 1.00 30.22 91 SER C C 1
ATOM 2895 O O . SER C 1 94 ? 47.995 121.233 9.808 1.00 33.27 91 SER C O 1
ATOM 2898 N N . ILE C 1 95 ? 50.176 120.756 9.603 1.00 33.18 92 ILE C N 1
ATOM 2899 C CA . ILE C 1 95 ? 50.578 122.148 9.787 1.00 34.16 92 ILE C CA 1
ATOM 2900 C C . ILE C 1 95 ? 50.019 123.010 8.652 1.00 36.35 92 ILE C C 1
ATOM 2901 O O . ILE C 1 95 ? 50.508 122.968 7.521 1.00 40.41 92 ILE C O 1
ATOM 2914 N N . SER C 1 97 ? 47.107 122.912 7.161 1.00 28.78 94 SER C N 1
ATOM 2915 C CA . SER C 1 97 ? 46.205 122.256 6.222 1.00 27.43 94 SER C CA 1
ATOM 2916 C C . SER C 1 97 ? 44.771 122.644 6.553 1.00 27.66 94 SER C C 1
ATOM 2917 O O . SER C 1 97 ? 44.528 123.424 7.477 1.00 24.73 94 SER C O 1
ATOM 2920 N N . LYS C 1 98 ? 43.821 122.095 5.802 1.00 29.46 95 LYS C N 1
ATOM 2921 C CA . LYS C 1 98 ? 42.415 122.179 6.184 1.00 30.13 95 LYS C CA 1
ATOM 2922 C C . LYS C 1 98 ? 42.225 121.409 7.488 1.00 27.19 95 LYS C C 1
ATOM 2923 O O . LYS C 1 98 ? 42.977 120.474 7.777 1.00 28.00 95 LYS C O 1
ATOM 2929 N N . ARG C 1 99 ? 41.230 121.808 8.274 1.00 25.65 96 ARG C N 1
ATOM 2930 C CA . ARG C 1 99 ? 40.876 121.081 9.488 1.00 25.37 96 ARG C CA 1
ATOM 2931 C C . ARG C 1 99 ? 39.789 120.062 9.169 1.00 26.35 96 ARG C C 1
ATOM 2932 O O . ARG C 1 99 ? 38.689 120.432 8.766 1.00 28.08 96 ARG C O 1
ATOM 2940 N N . LEU C 1 100 ? 40.102 118.781 9.340 1.00 26.46 97 LEU C N 1
ATOM 2941 C CA . LEU C 1 100 ? 39.108 117.721 9.178 1.00 25.62 97 LEU C CA 1
ATOM 2942 C C . LEU C 1 100 ? 38.396 117.505 10.508 1.00 26.33 97 LEU C C 1
ATOM 2943 O O . LEU C 1 100 ? 38.975 117.738 11.569 1.00 26.83 97 LEU C O 1
ATOM 2948 N N . SER C 1 101 ? 37.139 117.074 10.443 1.00 26.90 98 SER C N 1
ATOM 2949 C CA . SER C 1 101 ? 36.338 116.823 11.640 1.00 27.68 98 SER C CA 1
ATOM 2950 C C . SER C 1 101 ? 35.604 115.493 11.532 1.00 27.65 98 SER C C 1
ATOM 2951 O O . SER C 1 101 ? 35.108 115.135 10.466 1.00 28.15 98 SER C O 1
ATOM 2954 N N . PHE C 1 102 ? 35.550 114.765 12.644 1.00 28.00 99 PHE C N 1
ATOM 2955 C CA . PHE C 1 102 ? 34.865 113.475 12.706 1.00 27.72 99 PHE C CA 1
ATOM 2956 C C . PHE C 1 102 ? 34.146 113.377 14.043 1.00 29.06 99 PHE C C 1
ATOM 2957 O O . PHE C 1 102 ? 34.777 113.515 15.088 1.00 27.16 99 PHE C O 1
ATOM 2965 N N . ASP C 1 103 ? 32.834 113.152 14.016 1.00 33.60 100 ASP C N 1
ATOM 2966 C CA . ASP C 1 103 ? 32.066 113.030 15.259 1.00 38.74 100 ASP C CA 1
ATOM 2967 C C . ASP C 1 103 ? 32.256 111.643 15.880 1.00 40.51 100 ASP C C 1
ATOM 2968 O O . ASP C 1 103 ? 31.423 110.749 15.734 1.00 41.53 100 ASP C O 1
ATOM 2973 N N . LEU C 1 104 ? 33.386 111.480 16.562 1.00 42.62 101 LEU C N 1
ATOM 2974 C CA . LEU C 1 104 ? 33.700 110.255 17.284 1.00 43.71 101 LEU C CA 1
ATOM 2975 C C . LEU C 1 104 ? 33.158 110.398 18.706 1.00 45.56 101 LEU C C 1
ATOM 2976 O O . LEU C 1 104 ? 33.457 111.386 19.376 1.00 52.48 101 LEU C O 1
ATOM 2981 N N . PRO C 1 105 ? 32.357 109.421 19.174 1.00 45.03 102 PRO C N 1
ATOM 2982 C CA . PRO C 1 105 ? 31.763 109.513 20.517 1.00 46.02 102 PRO C CA 1
ATOM 2983 C C . PRO C 1 105 ? 32.779 109.570 21.659 1.00 46.31 102 PRO C C 1
ATOM 2984 O O . PRO C 1 105 ? 33.933 109.171 21.494 1.00 46.38 102 PRO C O 1
ATOM 2988 N N . LYS C 1 106 ? 32.330 110.065 22.809 1.00 48.24 103 LYS C N 1
ATOM 2989 C CA . LYS C 1 106 ? 33.156 110.138 24.010 1.00 49.63 103 LYS C CA 1
ATOM 2990 C C . LYS C 1 106 ? 33.513 108.732 24.484 1.00 49.02 103 LYS C C 1
ATOM 2991 O O . LYS C 1 106 ? 32.689 107.821 24.406 1.00 49.45 103 LYS C O 1
ATOM 2997 N N . GLY C 1 107 ? 34.742 108.564 24.967 1.00 46.56 104 GLY C N 1
ATOM 2998 C CA . GLY C 1 107 ? 35.188 107.286 25.517 1.00 44.64 104 GLY C CA 1
ATOM 2999 C C . GLY C 1 107 ? 36.609 106.916 25.140 1.00 41.59 104 GLY C C 1
ATOM 3000 O O . GLY C 1 107 ? 37.344 107.718 24.562 1.00 39.80 104 GLY C O 1
ATOM 3001 N N . ASP C 1 108 ? 36.983 105.683 25.472 1.00 40.13 105 ASP C N 1
ATOM 3002 C CA . ASP C 1 108 ? 38.328 105.171 25.232 1.00 41.01 105 ASP C CA 1
ATOM 3003 C C . ASP C 1 108 ? 38.368 104.307 23.979 1.00 39.40 105 ASP C C 1
ATOM 3004 O O . ASP C 1 108 ? 37.442 103.537 23.713 1.00 38.71 105 ASP C O 1
ATOM 3009 N N . TYR C 1 109 ? 39.451 104.443 23.216 1.00 38.96 106 TYR C N 1
ATOM 3010 C CA . TYR C 1 109 ? 39.627 103.706 21.970 1.00 36.53 106 TYR C CA 1
ATOM 3011 C C . TYR C 1 109 ? 41.045 103.170 21.849 1.00 35.79 106 TYR C C 1
ATOM 3012 O O . TYR C 1 109 ? 41.959 103.638 22.529 1.00 35.97 106 TYR C O 1
ATOM 3021 N N . GLN C 1 110 ? 41.210 102.175 20.983 1.00 36.20 107 GLN C N 1
ATOM 3022 C CA . GLN C 1 110 ? 42.519 101.812 20.460 1.00 37.28 107 GLN C CA 1
ATOM 3023 C C . GLN C 1 110 ? 42.576 102.374 19.051 1.00 34.39 107 GLN C C 1
ATOM 3024 O O . GLN C 1 110 ? 41.826 101.943 18.176 1.00 34.50 107 GLN C O 1
ATOM 3030 N N . LEU C 1 111 ? 43.447 103.357 18.848 1.00 32.95 108 LEU C N 1
ATOM 3031 C CA . LEU C 1 111 ? 43.533 104.068 17.582 1.00 30.76 108 LEU C CA 1
ATOM 3032 C C . LEU C 1 111 ? 44.694 103.523 16.762 1.00 30.73 108 LEU C C 1
ATOM 3033 O O . LEU C 1 111 ? 45.851 103.620 17.178 1.00 30.42 108 LEU C O 1
ATOM 3038 N N . THR C 1 112 ? 44.378 102.945 15.604 1.00 29.24 109 THR C N 1
ATOM 3039 C CA . THR C 1 112 ? 45.388 102.363 14.725 1.00 28.98 109 THR C CA 1
ATOM 3040 C C . THR C 1 112 ? 45.525 103.173 13.441 1.00 28.19 109 THR C C 1
ATOM 3041 O O . THR C 1 112 ? 44.525 103.511 12.809 1.00 29.69 109 THR C O 1
ATOM 3045 N N . CYS C 1 113 ? 46.766 103.480 13.067 1.00 26.59 110 CYS C N 1
ATOM 3046 C CA . CYS C 1 113 ? 47.064 104.194 11.830 1.00 27.02 110 CYS C CA 1
ATOM 3047 C C . CYS C 1 113 ? 47.935 103.337 10.916 1.00 26.28 110 CYS C C 1
ATOM 3048 O O . CYS C 1 113 ? 49.065 102.993 11.272 1.00 25.72 110 CYS C O 1
ATOM 3051 N N . TRP C 1 114 ? 47.400 102.991 9.746 1.00 25.87 111 TRP C N 1
ATOM 3052 C CA . TRP C 1 114 ? 48.155 102.277 8.717 1.00 25.04 111 TRP C CA 1
ATOM 3053 C C . TRP C 1 114 ? 48.671 103.269 7.683 1.00 23.87 111 TRP C C 1
ATOM 3054 O O . TRP C 1 114 ? 47.907 104.099 7.190 1.00 22.97 111 TRP C O 1
ATOM 3065 N N . THR C 1 115 ? 49.956 103.171 7.349 1.00 23.90 112 THR C N 1
ATOM 3066 C CA . THR C 1 115 ? 50.544 103.961 6.269 1.00 24.16 112 THR C CA 1
ATOM 3067 C C . THR C 1 115 ? 50.484 103.161 4.972 1.00 25.02 112 THR C C 1
ATOM 3068 O O . THR C 1 115 ? 51.141 102.126 4.847 1.00 26.27 112 THR C O 1
ATOM 3072 N N . VAL C 1 116 ? 49.691 103.646 4.019 1.00 24.69 113 VAL C N 1
ATOM 3073 C CA . VAL C 1 116 ? 49.566 103.025 2.702 1.00 24.84 113 VAL C CA 1
ATOM 3074 C C . VAL C 1 116 ? 50.093 104.004 1.649 1.00 25.52 113 VAL C C 1
ATOM 3075 O O . VAL C 1 116 ? 49.380 104.929 1.248 1.00 25.10 113 VAL C O 1
ATOM 3079 N N . PRO C 1 117 ? 51.349 103.815 1.201 1.00 27.16 114 PRO C N 1
ATOM 3080 C CA . PRO C 1 117 ? 51.919 104.716 0.193 1.00 27.09 114 PRO C CA 1
ATOM 3081 C C . PRO C 1 117 ? 51.160 104.684 -1.131 1.00 25.70 114 PRO C C 1
ATOM 3082 O O . PRO C 1 117 ? 50.475 103.705 -1.425 1.00 25.16 114 PRO C O 1
ATOM 3086 N N . ALA C 1 118 ? 51.298 105.752 -1.913 1.00 25.97 115 ALA C N 1
ATOM 3087 C CA . ALA C 1 118 ? 50.601 105.901 -3.197 1.00 25.83 115 ALA C CA 1
ATOM 3088 C C . ALA C 1 118 ? 50.703 104.652 -4.064 1.00 25.70 115 ALA C C 1
ATOM 3089 O O . ALA C 1 118 ? 49.706 104.182 -4.613 1.00 23.95 115 ALA C O 1
ATOM 3091 N N . GLU C 1 119 ? 51.917 104.121 -4.161 1.00 27.27 116 GLU C N 1
ATOM 3092 C CA . GLU C 1 119 ? 52.214 102.924 -4.950 1.00 29.58 116 GLU C CA 1
ATOM 3093 C C . GLU C 1 119 ? 51.371 101.703 -4.557 1.00 30.03 116 GLU C C 1
ATOM 3094 O O . GLU C 1 119 ? 51.138 100.820 -5.383 1.00 29.57 116 GLU C O 1
ATOM 3108 N N . SER C 1 121 ? 48.315 102.213 -2.669 1.00 31.69 118 SER C N 1
ATOM 3109 C CA . SER C 1 121 ? 46.940 102.666 -2.455 1.00 31.19 118 SER C CA 1
ATOM 3110 C C . SER C 1 121 ? 46.144 102.693 -3.754 1.00 32.64 118 SER C C 1
ATOM 3111 O O . SER C 1 121 ? 46.678 103.034 -4.810 1.00 33.94 118 SER C O 1
ATOM 3114 N N . ASP C 1 122 ? 44.858 102.355 -3.663 1.00 33.82 119 ASP C N 1
ATOM 3115 C CA . ASP C 1 122 ? 43.965 102.417 -4.822 1.00 35.58 119 ASP C CA 1
ATOM 3116 C C . ASP C 1 122 ? 43.439 103.836 -5.080 1.00 35.19 119 ASP C C 1
ATOM 3117 O O . ASP C 1 122 ? 42.749 104.075 -6.072 1.00 34.90 119 ASP C O 1
ATOM 3122 N N . LEU C 1 123 ? 43.762 104.766 -4.181 1.00 34.09 120 LEU C N 1
ATOM 3123 C CA . LEU C 1 123 ? 43.538 106.190 -4.422 1.00 35.17 120 LEU C CA 1
ATOM 3124 C C . LEU C 1 123 ? 44.737 106.819 -5.138 1.00 35.76 120 LEU C C 1
ATOM 3125 O O . LEU C 1 123 ? 44.690 107.992 -5.515 1.00 39.57 120 LEU C O 1
ATOM 3130 N N . HIS C 1 124 ? 45.808 106.039 -5.306 1.00 35.21 121 HIS C N 1
ATOM 3131 C CA . HIS C 1 124 ? 46.995 106.450 -6.065 1.00 35.10 121 HIS C CA 1
ATOM 3132 C C . HIS C 1 124 ? 47.642 107.710 -5.493 1.00 34.61 121 HIS C C 1
ATOM 3133 O O . HIS C 1 124 ? 48.167 108.551 -6.223 1.00 38.74 121 HIS C O 1
ATOM 3140 N N . ALA C 1 125 ? 47.592 107.811 -4.170 1.00 32.36 122 ALA C N 1
ATOM 3141 C CA . ALA C 1 125 ? 48.237 108.874 -3.419 1.00 29.66 122 ALA C CA 1
ATOM 3142 C C . ALA C 1 125 ? 48.444 108.330 -2.016 1.00 27.46 122 ALA C C 1
ATOM 3143 O O . ALA C 1 125 ? 47.724 107.421 -1.593 1.00 27.13 122 ALA C O 1
ATOM 3145 N N . ASP C 1 126 ? 49.431 108.866 -1.305 1.00 26.37 123 ASP C N 1
ATOM 3146 C CA . ASP C 1 126 ? 49.722 108.414 0.052 1.00 25.52 123 ASP C CA 1
ATOM 3147 C C . ASP C 1 126 ? 48.445 108.432 0.877 1.00 24.43 123 ASP C C 1
ATOM 3148 O O . ASP C 1 126 ? 47.760 109.451 0.954 1.00 24.81 123 ASP C O 1
ATOM 3153 N N . THR C 1 127 ? 48.120 107.288 1.468 1.00 24.55 124 THR C N 1
ATOM 3154 C CA . THR C 1 127 ? 46.857 107.108 2.165 1.00 25.41 124 THR C CA 1
ATOM 3155 C C . THR C 1 127 ? 47.106 106.660 3.596 1.00 25.16 124 THR C C 1
ATOM 3156 O O . THR C 1 127 ? 47.954 105.798 3.850 1.00 26.24 124 THR C O 1
ATOM 3160 N N . TYR C 1 128 ? 46.365 107.256 4.525 1.00 23.61 125 TYR C N 1
ATOM 3161 C CA . TYR C 1 128 ? 46.475 106.920 5.938 1.00 23.88 125 TYR C CA 1
ATOM 3162 C C . TYR C 1 128 ? 45.120 106.483 6.471 1.00 23.74 125 TYR C C 1
ATOM 3163 O O . TYR C 1 128 ? 44.196 107.290 6.588 1.00 23.58 125 TYR C O 1
ATOM 3172 N N . ILE C 1 129 ? 45.007 105.189 6.762 1.00 24.10 126 ILE C N 1
ATOM 3173 C CA . ILE C 1 129 ? 43.778 104.614 7.293 1.00 24.93 126 ILE C CA 1
ATOM 3174 C C . ILE C 1 129 ? 43.844 104.683 8.809 1.00 25.31 126 ILE C C 1
ATOM 3175 O O . ILE C 1 129 ? 44.802 104.203 9.412 1.00 25.18 126 ILE C O 1
ATOM 3180 N N . ILE C 1 130 ? 42.826 105.284 9.416 1.00 26.08 127 ILE C N 1
ATOM 3181 C CA . ILE C 1 130 ? 42.775 105.450 10.863 1.00 27.46 127 ILE C CA 1
ATOM 3182 C C . ILE C 1 130 ? 41.513 104.789 11.415 1.00 28.17 127 ILE C C 1
ATOM 3183 O O . ILE C 1 130 ? 40.411 105.309 11.241 1.00 28.43 127 ILE C O 1
ATOM 3188 N N . ASP C 1 131 ? 41.685 103.640 12.067 1.00 28.16 128 ASP C N 1
ATOM 3189 C CA . ASP C 1 131 ? 40.571 102.908 12.666 1.00 29.03 128 ASP C CA 1
ATOM 3190 C C . ASP C 1 131 ? 40.541 103.146 14.171 1.00 29.29 128 ASP C C 1
ATOM 3191 O O . ASP C 1 131 ? 41.511 102.852 14.875 1.00 27.87 128 ASP C O 1
ATOM 3196 N N . ALA C 1 132 ? 39.425 103.688 14.653 1.00 28.94 129 ALA C N 1
ATOM 3197 C CA . ALA C 1 132 ? 39.199 103.857 16.081 1.00 29.32 129 ALA C CA 1
ATOM 3198 C C . ALA C 1 132 ? 38.355 102.688 16.580 1.00 30.91 129 ALA C C 1
ATOM 3199 O O . ALA C 1 132 ? 37.164 102.606 16.281 1.00 32.24 129 ALA C O 1
ATOM 3201 N N . VAL C 1 133 ? 38.982 101.782 17.326 1.00 31.71 130 VAL C N 1
ATOM 3202 C CA . VAL C 1 133 ? 38.296 100.614 17.878 1.00 33.44 130 VAL C CA 1
ATOM 3203 C C . VAL C 1 133 ? 37.881 100.901 19.318 1.00 34.52 130 VAL C C 1
ATOM 3204 O O . VAL C 1 133 ? 38.725 101.211 20.159 1.00 33.71 130 VAL C O 1
ATOM 3208 N N . SER C 1 134 ? 36.584 100.787 19.595 1.00 37.26 131 SER C N 1
ATOM 3209 C CA . SER C 1 134 ? 36.038 101.086 20.920 1.00 41.48 131 SER C CA 1
ATOM 3210 C C . SER C 1 134 ? 36.575 100.132 21.983 1.00 43.51 131 SER C C 1
ATOM 3211 O O . SER C 1 134 ? 36.627 98.921 21.768 1.00 45.24 131 SER C O 1
ATOM 3214 N N . VAL C 1 135 ? 36.977 100.693 23.122 1.00 46.40 132 VAL C N 1
ATOM 3215 C CA . VAL C 1 135 ? 37.457 99.917 24.266 1.00 52.10 132 VAL C CA 1
ATOM 3216 C C . VAL C 1 135 ? 36.926 100.535 25.557 1.00 56.84 132 VAL C C 1
ATOM 3217 O O . VAL C 1 135 ? 35.714 100.669 25.739 1.00 56.96 132 VAL C O 1
ATOM 3221 N N . ALA D 1 3 ? 41.163 66.921 -18.226 1.00 70.50 0 ALA D N 1
ATOM 3222 C CA . ALA D 1 3 ? 40.311 66.222 -17.220 1.00 72.55 0 ALA D CA 1
ATOM 3223 C C . ALA D 1 3 ? 41.077 65.071 -16.569 1.00 73.78 0 ALA D C 1
ATOM 3224 O O . ALA D 1 3 ? 40.734 63.900 -16.747 1.00 75.16 0 ALA D O 1
ATOM 3234 N N . ILE D 1 5 ? 43.081 63.815 -12.757 1.00 63.45 2 ILE D N 1
ATOM 3235 C CA . ILE D 1 5 ? 43.019 64.008 -11.309 1.00 61.35 2 ILE D CA 1
ATOM 3236 C C . ILE D 1 5 ? 44.426 63.989 -10.712 1.00 59.02 2 ILE D C 1
ATOM 3237 O O . ILE D 1 5 ? 45.223 63.099 -11.010 1.00 52.87 2 ILE D O 1
ATOM 3242 N N . LYS D 1 6 ? 44.721 64.977 -9.868 1.00 57.71 3 LYS D N 1
ATOM 3243 C CA . LYS D 1 6 ? 46.038 65.106 -9.249 1.00 56.97 3 LYS D CA 1
ATOM 3244 C C . LYS D 1 6 ? 45.934 65.858 -7.923 1.00 52.20 3 LYS D C 1
ATOM 3245 O O . LYS D 1 6 ? 45.280 66.898 -7.841 1.00 47.86 3 LYS D O 1
ATOM 3251 N N . SER D 1 7 ? 46.576 65.315 -6.890 1.00 51.88 4 SER D N 1
ATOM 3252 C CA . SER D 1 7 ? 46.664 65.967 -5.587 1.00 51.24 4 SER D CA 1
ATOM 3253 C C . SER D 1 7 ? 48.126 66.059 -5.164 1.00 47.86 4 SER D C 1
ATOM 3254 O O . SER D 1 7 ? 48.841 65.055 -5.159 1.00 50.58 4 SER D O 1
ATOM 3257 N N . TRP D 1 8 ? 48.558 67.268 -4.815 1.00 43.34 5 TRP D N 1
ATOM 3258 C CA . TRP D 1 8 ? 49.932 67.519 -4.388 1.00 37.90 5 TRP D CA 1
ATOM 3259 C C . TRP D 1 8 ? 50.024 67.364 -2.876 1.00 43.85 5 TRP D C 1
ATOM 3260 O O . TRP D 1 8 ? 49.035 67.562 -2.166 1.00 47.28 5 TRP D O 1
ATOM 3271 N N . LYS D 1 9 ? 51.212 67.020 -2.384 1.00 46.91 6 LYS D N 1
ATOM 3272 C CA . LYS D 1 9 ? 51.445 66.937 -0.944 1.00 49.66 6 LYS D CA 1
ATOM 3273 C C . LYS D 1 9 ? 51.319 68.329 -0.320 1.00 43.27 6 LYS D C 1
ATOM 3274 O O . LYS D 1 9 ? 51.615 69.327 -0.977 1.00 39.65 6 LYS D O 1
ATOM 3280 N N . PRO D 1 10 ? 50.876 68.400 0.950 1.00 41.36 7 PRO D N 1
ATOM 3281 C CA . PRO D 1 10 ? 50.732 69.699 1.610 1.00 38.03 7 PRO D CA 1
ATOM 3282 C C . PRO D 1 10 ? 52.044 70.482 1.643 1.00 36.67 7 PRO D C 1
ATOM 3283 O O . PRO D 1 10 ? 53.099 69.905 1.904 1.00 35.73 7 PRO D O 1
ATOM 3287 N N . GLN D 1 11 ? 51.965 71.782 1.368 1.00 34.90 8 GLN D N 1
ATOM 3288 C CA . GLN D 1 11 ? 53.138 72.651 1.328 1.00 35.21 8 GLN D CA 1
ATOM 3289 C C . GLN D 1 11 ? 52.995 73.774 2.349 1.00 32.88 8 GLN D C 1
ATOM 3290 O O . GLN D 1 11 ? 52.003 74.505 2.339 1.00 30.56 8 GLN D O 1
ATOM 3296 N N . GLU D 1 12 ? 53.992 73.908 3.221 1.00 32.59 9 GLU D N 1
ATOM 3297 C CA . GLU D 1 12 ? 53.972 74.927 4.265 1.00 34.06 9 GLU D CA 1
ATOM 3298 C C . GLU D 1 12 ? 54.292 76.306 3.687 1.00 32.68 9 GLU D C 1
ATOM 3299 O O . GLU D 1 12 ? 55.162 76.447 2.824 1.00 30.39 9 GLU D O 1
ATOM 3305 N N . LEU D 1 13 ? 53.577 77.318 4.169 1.00 30.83 10 LEU D N 1
ATOM 3306 C CA . LEU D 1 13 ? 53.736 78.681 3.679 1.00 31.67 10 LEU D CA 1
ATOM 3307 C C . LEU D 1 13 ? 53.489 79.675 4.804 1.00 29.67 10 LEU D C 1
ATOM 3308 O O . LEU D 1 13 ? 52.485 79.581 5.513 1.00 30.55 10 LEU D O 1
ATOM 3313 N N . SER D 1 14 ? 54.408 80.624 4.961 1.00 28.71 11 SER D N 1
ATOM 3314 C CA . SER D 1 14 ? 54.271 81.676 5.960 1.00 29.72 11 SER D CA 1
ATOM 3315 C C . SER D 1 14 ? 53.404 82.799 5.390 1.00 28.89 11 SER D C 1
ATOM 3316 O O . SER D 1 14 ? 53.805 83.476 4.443 1.00 29.24 11 SER D O 1
ATOM 3319 N N . ILE D 1 15 ? 52.213 82.977 5.958 1.00 27.99 12 ILE D N 1
ATOM 3320 C CA . ILE D 1 15 ? 51.263 83.978 5.477 1.00 27.36 12 ILE D CA 1
ATOM 3321 C C . ILE D 1 15 ? 51.500 85.312 6.174 1.00 26.30 12 ILE D C 1
ATOM 3322 O O . ILE D 1 15 ? 51.605 85.369 7.398 1.00 26.69 12 ILE D O 1
ATOM 3327 N N . SER D 1 16 ? 51.579 86.376 5.381 1.00 26.49 13 SER D N 1
ATOM 3328 C CA . SER D 1 16 ? 51.711 87.734 5.897 1.00 27.12 13 SER D CA 1
ATOM 3329 C C . SER D 1 16 ? 50.684 88.636 5.233 1.00 24.83 13 SER D C 1
ATOM 3330 O O . SER D 1 16 ? 50.223 88.351 4.127 1.00 22.65 13 SER D O 1
ATOM 3333 N N . TYR D 1 17 ? 50.331 89.719 5.922 1.00 25.30 14 TYR D N 1
ATOM 3334 C CA . TYR D 1 17 ? 49.375 90.714 5.423 1.00 25.76 14 TYR D CA 1
ATOM 3335 C C . TYR D 1 17 ? 48.036 90.110 4.976 1.00 24.73 14 TYR D C 1
ATOM 3336 O O . TYR D 1 17 ? 47.399 90.607 4.045 1.00 25.18 14 TYR D O 1
ATOM 3345 N N . HIS D 1 18 ? 47.618 89.047 5.664 1.00 25.05 15 HIS D N 1
ATOM 3346 C CA . HIS D 1 18 ? 46.325 88.399 5.439 1.00 25.46 15 HIS D CA 1
ATOM 3347 C C . HIS D 1 18 ? 46.048 88.064 3.973 1.00 24.56 15 HIS D C 1
ATOM 3348 O O . HIS D 1 18 ? 44.946 88.303 3.473 1.00 25.17 15 HIS D O 1
ATOM 3355 N N . GLN D 1 19 ? 47.040 87.497 3.293 1.00 23.12 16 GLN D N 1
ATOM 3356 C CA . GLN D 1 19 ? 46.883 87.145 1.886 1.00 22.66 16 GLN D CA 1
ATOM 3357 C C . GLN D 1 19 ? 47.917 86.146 1.377 1.00 21.97 16 GLN D C 1
ATOM 3358 O O . GLN D 1 19 ? 49.005 86.007 1.939 1.00 21.27 16 GLN D O 1
ATOM 3364 N N . PHE D 1 20 ? 47.547 85.457 0.303 1.00 21.05 17 PHE D N 1
ATOM 3365 C CA . PHE D 1 20 ? 48.501 84.766 -0.559 1.00 21.70 17 PHE D CA 1
ATOM 3366 C C . PHE D 1 20 ? 47.985 84.840 -1.991 1.00 22.49 17 PHE D C 1
ATOM 3367 O O . PHE D 1 20 ? 46.781 84.993 -2.214 1.00 23.35 17 PHE D O 1
ATOM 3375 N N . THR D 1 21 ? 48.893 84.731 -2.955 1.00 23.09 18 THR D N 1
ATOM 3376 C CA . THR D 1 21 ? 48.548 84.946 -4.357 1.00 23.84 18 THR D CA 1
ATOM 3377 C C . THR D 1 21 ? 48.884 83.738 -5.222 1.00 23.99 18 THR D C 1
ATOM 3378 O O . THR D 1 21 ? 49.973 83.171 -5.112 1.00 23.99 18 THR D O 1
ATOM 3382 N N . VAL D 1 22 ? 47.931 83.349 -6.068 1.00 23.30 19 VAL D N 1
ATOM 3383 C CA . VAL D 1 22 ? 48.166 82.368 -7.122 1.00 24.28 19 VAL D CA 1
ATOM 3384 C C . VAL D 1 22 ? 48.414 83.134 -8.420 1.00 24.77 19 VAL D C 1
ATOM 3385 O O . VAL D 1 22 ? 47.611 83.990 -8.799 1.00 22.93 19 VAL D O 1
ATOM 3389 N N . PHE D 1 23 ? 49.521 82.833 -9.095 1.00 24.99 20 PHE D N 1
ATOM 3390 C CA . PHE D 1 23 ? 49.906 83.572 -10.297 1.00 25.81 20 PHE D CA 1
ATOM 3391 C C . PHE D 1 23 ? 50.689 82.716 -11.295 1.00 27.18 20 PHE D C 1
ATOM 3392 O O . PHE D 1 23 ? 51.036 81.569 -11.003 1.00 27.21 20 PHE D O 1
ATOM 3400 N N . GLN D 1 24 ? 50.952 83.289 -12.471 1.00 29.23 21 GLN D N 1
ATOM 3401 C CA . GLN D 1 24 ? 51.547 82.554 -13.592 1.00 31.40 21 GLN D CA 1
ATOM 3402 C C . GLN D 1 24 ? 53.034 82.287 -13.375 1.00 33.22 21 GLN D C 1
ATOM 3403 O O . GLN D 1 24 ? 53.697 82.974 -12.597 1.00 33.36 21 GLN D O 1
ATOM 3409 N N . LYS D 1 25 ? 53.545 81.297 -14.103 1.00 38.00 22 LYS D N 1
ATOM 3410 C CA . LYS D 1 25 ? 54.900 80.773 -13.911 1.00 42.80 22 LYS D CA 1
ATOM 3411 C C . LYS D 1 25 ? 56.001 81.803 -14.179 1.00 45.64 22 LYS D C 1
ATOM 3412 O O . LYS D 1 25 ? 56.910 81.971 -13.363 1.00 49.19 22 LYS D O 1
ATOM 3418 N N . ASP D 1 26 ? 55.918 82.483 -15.319 1.00 49.65 23 ASP D N 1
ATOM 3419 C CA . ASP D 1 26 ? 56.947 83.441 -15.729 1.00 56.83 23 ASP D CA 1
ATOM 3420 C C . ASP D 1 26 ? 56.424 84.873 -15.658 1.00 58.01 23 ASP D C 1
ATOM 3421 O O . ASP D 1 26 ? 56.384 85.582 -16.665 1.00 60.96 23 ASP D O 1
ATOM 3426 N N . SER D 1 27 ? 56.027 85.295 -14.460 1.00 56.96 24 SER D N 1
ATOM 3427 C CA . SER D 1 27 ? 55.517 86.649 -14.253 1.00 55.65 24 SER D CA 1
ATOM 3428 C C . SER D 1 27 ? 55.592 87.076 -12.792 1.00 53.71 24 SER D C 1
ATOM 3429 O O . SER D 1 27 ? 55.643 86.238 -11.889 1.00 54.52 24 SER D O 1
ATOM 3432 N N . THR D 1 28 ? 55.597 88.389 -12.577 1.00 53.45 25 THR D N 1
ATOM 3433 C CA . THR D 1 28 ? 55.535 88.968 -11.240 1.00 52.66 25 THR D CA 1
ATOM 3434 C C . THR D 1 28 ? 54.093 89.398 -10.971 1.00 48.03 25 THR D C 1
ATOM 3435 O O . THR D 1 28 ? 53.459 89.993 -11.844 1.00 44.45 25 THR D O 1
ATOM 3439 N N . PRO D 1 29 ? 53.563 89.099 -9.771 1.00 47.60 26 PRO D N 1
ATOM 3440 C CA . PRO D 1 29 ? 52.183 89.507 -9.490 1.00 48.71 26 PRO D CA 1
ATOM 3441 C C . PRO D 1 29 ? 51.999 91.025 -9.528 1.00 49.54 26 PRO D C 1
ATOM 3442 O O . PRO D 1 29 ? 52.864 91.755 -9.039 1.00 53.47 26 PRO D O 1
ATOM 3446 N N . PRO D 1 30 ? 50.879 91.500 -10.102 1.00 49.20 27 PRO D N 1
ATOM 3447 C CA . PRO D 1 30 ? 50.612 92.935 -10.142 1.00 48.30 27 PRO D CA 1
ATOM 3448 C C . PRO D 1 30 ? 50.148 93.473 -8.791 1.00 46.75 27 PRO D C 1
ATOM 3449 O O . PRO D 1 30 ? 49.871 92.695 -7.872 1.00 43.13 27 PRO D O 1
ATOM 3453 N N . VAL D 1 31 ? 50.065 94.795 -8.680 1.00 45.03 28 VAL D N 1
ATOM 3454 C CA . VAL D 1 31 ? 49.550 95.434 -7.472 1.00 46.08 28 VAL D CA 1
ATOM 3455 C C . VAL D 1 31 ? 48.032 95.267 -7.461 1.00 46.38 28 VAL D C 1
ATOM 3456 O O . VAL D 1 31 ? 47.359 95.627 -8.428 1.00 47.73 28 VAL D O 1
ATOM 3468 N N . ASP D 1 33 ? 44.078 95.736 -6.241 1.00 41.53 30 ASP D N 1
ATOM 3469 C CA . ASP D 1 33 ? 43.172 96.781 -5.786 1.00 40.75 30 ASP D CA 1
ATOM 3470 C C . ASP D 1 33 ? 42.263 96.200 -4.702 1.00 37.36 30 ASP D C 1
ATOM 3471 O O . ASP D 1 33 ? 41.223 95.609 -4.999 1.00 36.55 30 ASP D O 1
ATOM 3476 N N . TRP D 1 34 ? 42.666 96.363 -3.444 1.00 35.99 31 TRP D N 1
ATOM 3477 C CA . TRP D 1 34 ? 41.883 95.863 -2.315 1.00 34.32 31 TRP D CA 1
ATOM 3478 C C . TRP D 1 34 ? 40.743 96.818 -1.983 1.00 34.59 31 TRP D C 1
ATOM 3479 O O . TRP D 1 34 ? 40.814 97.573 -1.014 1.00 33.33 31 TRP D O 1
ATOM 3490 N N . THR D 1 35 ? 39.691 96.773 -2.795 1.00 35.98 32 THR D N 1
ATOM 3491 C CA . THR D 1 35 ? 38.492 97.561 -2.546 1.00 36.69 32 THR D CA 1
ATOM 3492 C C . THR D 1 35 ? 37.689 96.936 -1.414 1.00 37.54 32 THR D C 1
ATOM 3493 O O . THR D 1 35 ? 37.932 95.791 -1.021 1.00 38.85 32 THR D O 1
ATOM 3497 N N . ASP D 1 36 ? 36.729 97.695 -0.895 1.00 38.72 33 ASP D N 1
ATOM 3498 C CA . ASP D 1 36 ? 35.806 97.184 0.117 1.00 40.75 33 ASP D CA 1
ATOM 3499 C C . ASP D 1 36 ? 35.161 95.888 -0.370 1.00 38.69 33 ASP D C 1
ATOM 3500 O O . ASP D 1 36 ? 35.087 94.907 0.368 1.00 37.71 33 ASP D O 1
ATOM 3505 N N . GLU D 1 37 ? 34.717 95.900 -1.626 1.00 38.08 34 GLU D N 1
ATOM 3506 C CA . GLU D 1 37 ? 34.088 94.744 -2.258 1.00 38.50 34 GLU D CA 1
ATOM 3507 C C . GLU D 1 37 ? 35.034 93.543 -2.328 1.00 34.94 34 GLU D C 1
ATOM 3508 O O . GLU D 1 37 ? 34.663 92.437 -1.939 1.00 35.01 34 GLU D O 1
ATOM 3514 N N . ALA D 1 38 ? 36.253 93.770 -2.814 1.00 32.54 35 ALA D N 1
ATOM 3515 C CA . ALA D 1 38 ? 37.262 92.709 -2.912 1.00 31.62 35 ALA D CA 1
ATOM 3516 C C . ALA D 1 38 ? 37.515 92.040 -1.561 1.00 31.73 35 ALA D C 1
ATOM 3517 O O . ALA D 1 38 ? 37.588 90.812 -1.470 1.00 29.93 35 ALA D O 1
ATOM 3519 N N . ILE D 1 39 ? 37.636 92.857 -0.518 1.00 32.33 36 ILE D N 1
ATOM 3520 C CA . ILE D 1 39 ? 37.848 92.363 0.840 1.00 33.78 36 ILE D CA 1
ATOM 3521 C C . ILE D 1 39 ? 36.630 91.564 1.304 1.00 35.49 36 ILE D C 1
ATOM 3522 O O . ILE D 1 39 ? 36.777 90.495 1.896 1.00 35.36 36 ILE D O 1
ATOM 3527 N N . GLU D 1 40 ? 35.437 92.089 1.026 1.00 39.45 37 GLU D N 1
ATOM 3528 C CA . GLU D 1 40 ? 34.177 91.418 1.369 1.00 40.58 37 GLU D CA 1
ATOM 3529 C C . GLU D 1 40 ? 34.033 90.067 0.666 1.00 39.23 37 GLU D C 1
ATOM 3530 O O . GLU D 1 40 ? 33.615 89.086 1.283 1.00 38.37 37 GLU D O 1
ATOM 3536 N N . LYS D 1 41 ? 34.381 90.026 -0.620 1.00 38.82 38 LYS D N 1
ATOM 3537 C CA . LYS D 1 41 ? 34.312 88.792 -1.410 1.00 37.63 38 LYS D CA 1
ATOM 3538 C C . LYS D 1 41 ? 35.354 87.757 -0.986 1.00 34.92 38 LYS D C 1
ATOM 3539 O O . LYS D 1 41 ? 35.156 86.558 -1.185 1.00 35.63 38 LYS D O 1
ATOM 3545 N N . GLY D 1 42 ? 36.466 88.222 -0.420 1.00 32.19 39 GLY D N 1
ATOM 3546 C CA . GLY D 1 42 ? 37.526 87.334 0.048 1.00 30.17 39 GLY D CA 1
ATOM 3547 C C . GLY D 1 42 ? 38.640 87.105 -0.959 1.00 28.63 39 GLY D C 1
ATOM 3548 O O . GLY D 1 42 ? 39.461 86.210 -0.776 1.00 27.83 39 GLY D O 1
ATOM 3549 N N . TYR D 1 43 ? 38.674 87.904 -2.024 1.00 28.38 40 TYR D N 1
ATOM 3550 C CA . TYR D 1 43 ? 39.757 87.820 -3.008 1.00 28.41 40 TYR D CA 1
ATOM 3551 C C . TYR D 1 43 ? 39.869 89.081 -3.859 1.00 28.79 40 TYR D C 1
ATOM 3552 O O . TYR D 1 43 ? 38.923 89.861 -3.957 1.00 27.38 40 TYR D O 1
ATOM 3561 N N . ALA D 1 44 ? 41.038 89.260 -4.468 1.00 28.88 41 ALA D N 1
ATOM 3562 C CA . ALA D 1 44 ? 41.268 90.320 -5.445 1.00 29.88 41 ALA D CA 1
ATOM 3563 C C . ALA D 1 44 ? 41.957 89.712 -6.658 1.00 30.51 41 ALA D C 1
ATOM 3564 O O . ALA D 1 44 ? 42.946 88.995 -6.514 1.00 30.66 41 ALA D O 1
ATOM 3566 N N . ALA D 1 45 ? 41.428 89.992 -7.847 1.00 32.59 42 ALA D N 1
ATOM 3567 C CA . ALA D 1 45 ? 41.963 89.434 -9.085 1.00 33.74 42 ALA D CA 1
ATOM 3568 C C . ALA D 1 45 ? 42.367 90.535 -10.059 1.00 36.84 42 ALA D C 1
ATOM 3569 O O . ALA D 1 45 ? 41.683 91.554 -10.177 1.00 38.62 42 ALA D O 1
ATOM 3571 N N . ALA D 1 46 ? 43.483 90.319 -10.750 1.00 37.71 43 ALA D N 1
ATOM 3572 C CA . ALA D 1 46 ? 43.944 91.231 -11.794 1.00 38.16 43 ALA D CA 1
ATOM 3573 C C . ALA D 1 46 ? 45.018 90.559 -12.643 1.00 37.79 43 ALA D C 1
ATOM 3574 O O . ALA D 1 46 ? 45.839 89.803 -12.122 1.00 39.39 43 ALA D O 1
ATOM 3576 N N A ASP D 1 47 ? 45.019 90.889 -13.935 0.50 37.91 44 ASP D N 1
ATOM 3577 N N B ASP D 1 47 ? 44.976 90.795 -13.951 0.50 37.15 44 ASP D N 1
ATOM 3578 C CA A ASP D 1 47 ? 45.888 90.257 -14.929 0.50 36.30 44 ASP D CA 1
ATOM 3579 C CA B ASP D 1 47 ? 46.046 90.398 -14.877 0.50 35.01 44 ASP D CA 1
ATOM 3580 C C A ASP D 1 47 ? 45.692 88.750 -14.908 0.50 35.21 44 ASP D C 1
ATOM 3581 C C B ASP D 1 47 ? 46.755 89.070 -14.561 0.50 33.71 44 ASP D C 1
ATOM 3582 O O A ASP D 1 47 ? 44.584 88.258 -15.119 0.50 36.63 44 ASP D O 1
ATOM 3583 O O B ASP D 1 47 ? 47.946 89.055 -14.248 0.50 31.93 44 ASP D O 1
ATOM 3592 N N A GLY D 1 48 ? 46.768 88.021 -14.642 0.50 34.67 45 GLY D N 1
ATOM 3593 N N B GLY D 1 48 ? 46.020 87.964 -14.645 0.50 34.03 45 GLY D N 1
ATOM 3594 C CA A GLY D 1 48 ? 46.684 86.575 -14.518 0.50 34.64 45 GLY D CA 1
ATOM 3595 C CA B GLY D 1 48 ? 46.612 86.626 -14.531 0.50 34.50 45 GLY D CA 1
ATOM 3596 C C A GLY D 1 48 ? 46.982 86.113 -13.106 0.50 33.61 45 GLY D C 1
ATOM 3597 C C B GLY D 1 48 ? 46.984 86.159 -13.130 0.50 33.54 45 GLY D C 1
ATOM 3598 O O A GLY D 1 48 ? 47.729 85.152 -12.914 0.50 32.82 45 GLY D O 1
ATOM 3599 O O B GLY D 1 48 ? 47.786 85.237 -12.974 0.50 33.08 45 GLY D O 1
ATOM 3600 N N . ALA D 1 49 ? 46.398 86.786 -12.115 1.00 32.79 46 ALA D N 1
ATOM 3601 C CA . ALA D 1 49 ? 46.654 86.435 -10.713 1.00 31.45 46 ALA D CA 1
ATOM 3602 C C . ALA D 1 49 ? 45.429 86.651 -9.835 1.00 30.34 46 ALA D C 1
ATOM 3603 O O . ALA D 1 49 ? 44.561 87.466 -10.151 1.00 29.03 46 ALA D O 1
ATOM 3605 N N . ILE D 1 50 ? 45.371 85.900 -8.736 1.00 29.78 47 ILE D N 1
ATOM 3606 C CA . ILE D 1 50 ? 44.309 86.031 -7.743 1.00 28.56 47 ILE D CA 1
ATOM 3607 C C . ILE D 1 50 ? 44.912 86.025 -6.342 1.00 26.48 47 ILE D C 1
ATOM 3608 O O . ILE D 1 50 ? 45.590 85.070 -5.957 1.00 24.77 47 ILE D O 1
ATOM 3613 N N . SER D 1 51 ? 44.662 87.092 -5.587 1.00 25.78 48 SER D N 1
ATOM 3614 C CA . SER D 1 51 ? 45.075 87.170 -4.191 1.00 25.90 48 SER D CA 1
ATOM 3615 C C . SER D 1 51 ? 43.892 86.818 -3.303 1.00 26.08 48 SER D C 1
ATOM 3616 O O . SER D 1 51 ? 42.878 87.511 -3.318 1.00 28.01 48 SER D O 1
ATOM 3619 N N . PHE D 1 52 ? 44.024 85.737 -2.540 1.00 25.74 49 PHE D N 1
ATOM 3620 C CA . PHE D 1 52 ? 42.975 85.298 -1.625 1.00 25.18 49 PHE D CA 1
ATOM 3621 C C . PHE D 1 52 ? 43.201 85.880 -0.235 1.00 24.26 49 PHE D C 1
ATOM 3622 O O . PHE D 1 52 ? 44.336 85.934 0.234 1.00 22.50 49 PHE D O 1
ATOM 3630 N N . GLU D 1 53 ? 42.121 86.316 0.414 1.00 24.53 50 GLU D N 1
ATOM 3631 C CA . GLU D 1 53 ? 42.173 86.740 1.815 1.00 26.06 50 GLU D CA 1
ATOM 3632 C C . GLU D 1 53 ? 42.458 85.533 2.709 1.00 25.80 50 GLU D C 1
ATOM 3633 O O . GLU D 1 53 ? 41.817 84.488 2.575 1.00 24.49 50 GLU D O 1
ATOM 3639 N N . ALA D 1 54 ? 43.424 85.688 3.612 1.00 26.87 51 ALA D N 1
ATOM 3640 C CA . ALA D 1 54 ? 43.760 84.664 4.598 1.00 27.87 51 ALA D CA 1
ATOM 3641 C C . ALA D 1 54 ? 43.324 85.134 5.985 1.00 29.95 51 ALA D C 1
ATOM 3642 O O . ALA D 1 54 ? 43.342 86.328 6.281 1.00 30.96 51 ALA D O 1
ATOM 3644 N N . GLN D 1 55 ? 42.940 84.182 6.829 1.00 31.54 52 GLN D N 1
ATOM 3645 C CA . GLN D 1 55 ? 42.367 84.486 8.137 1.00 34.45 52 GLN D CA 1
ATOM 3646 C C . GLN D 1 55 ? 43.401 85.066 9.099 1.00 34.49 52 GLN D C 1
ATOM 3647 O O . GLN D 1 55 ? 43.154 86.089 9.736 1.00 34.33 52 GLN D O 1
ATOM 3653 N N . ARG D 1 56 ? 44.548 84.399 9.207 1.00 34.90 53 ARG D N 1
ATOM 3654 C CA . ARG D 1 56 ? 45.586 84.779 10.163 1.00 36.27 53 ARG D CA 1
ATOM 3655 C C . ARG D 1 56 ? 46.969 84.753 9.521 1.00 34.72 53 ARG D C 1
ATOM 3656 O O . ARG D 1 56 ? 47.204 84.016 8.563 1.00 32.45 53 ARG D O 1
ATOM 3664 N N . ASN D 1 57 ? 47.875 85.566 10.058 1.00 35.12 54 ASN D N 1
ATOM 3665 C CA . ASN D 1 57 ? 49.262 85.596 9.602 1.00 34.23 54 ASN D CA 1
ATOM 3666 C C . ASN D 1 57 ? 50.086 84.578 10.374 1.00 35.06 54 ASN D C 1
ATOM 3667 O O . ASN D 1 57 ? 50.562 84.853 11.474 1.00 37.83 54 ASN D O 1
ATOM 3672 N N . THR D 1 58 ? 50.242 83.398 9.786 1.00 34.13 55 THR D N 1
ATOM 3673 C CA . THR D 1 58 ? 50.923 82.286 10.433 1.00 35.25 55 THR D CA 1
ATOM 3674 C C . THR D 1 58 ? 51.446 81.318 9.380 1.00 35.35 55 THR D C 1
ATOM 3675 O O . THR D 1 58 ? 51.127 81.448 8.196 1.00 33.50 55 THR D O 1
ATOM 3679 N N . LYS D 1 59 ? 52.252 80.353 9.814 1.00 37.02 56 LYS D N 1
ATOM 3680 C CA . LYS D 1 59 ? 52.679 79.271 8.932 1.00 39.16 56 LYS D CA 1
ATOM 3681 C C . LYS D 1 59 ? 51.496 78.338 8.701 1.00 36.48 56 LYS D C 1
ATOM 3682 O O . LYS D 1 59 ? 51.023 77.685 9.628 1.00 42.01 56 LYS D O 1
ATOM 3688 N N . ALA D 1 60 ? 51.014 78.302 7.463 1.00 32.03 57 ALA D N 1
ATOM 3689 C CA . ALA D 1 60 ? 49.838 77.521 7.097 1.00 30.77 57 ALA D CA 1
ATOM 3690 C C . ALA D 1 60 ? 50.193 76.526 6.001 1.00 29.61 57 ALA D C 1
ATOM 3691 O O . ALA D 1 60 ? 51.241 76.643 5.368 1.00 30.50 57 ALA D O 1
ATOM 3693 N N . PHE D 1 61 ? 49.317 75.547 5.790 1.00 29.21 58 PHE D N 1
ATOM 3694 C CA . PHE D 1 61 ? 49.492 74.563 4.723 1.00 30.08 58 PHE D CA 1
ATOM 3695 C C . PHE D 1 61 ? 48.614 74.902 3.525 1.00 28.97 58 PHE D C 1
ATOM 3696 O O . PHE D 1 61 ? 47.451 75.279 3.681 1.00 26.66 58 PHE D O 1
ATOM 3704 N N . ILE D 1 62 ? 49.185 74.771 2.331 1.00 29.37 59 ILE D N 1
ATOM 3705 C CA . ILE D 1 62 ? 48.427 74.859 1.092 1.00 29.41 59 ILE D CA 1
ATOM 3706 C C . ILE D 1 62 ? 48.227 73.441 0.567 1.00 29.63 59 ILE D C 1
ATOM 3707 O O . ILE D 1 62 ? 49.199 72.709 0.370 1.00 29.38 59 ILE D O 1
ATOM 3712 N N . LEU D 1 63 ? 46.967 73.053 0.373 1.00 29.90 60 LEU D N 1
ATOM 3713 C CA . LEU D 1 63 ? 46.620 71.779 -0.255 1.00 30.93 60 LEU D CA 1
ATOM 3714 C C . LEU D 1 63 ? 46.074 72.055 -1.643 1.00 31.14 60 LEU D C 1
ATOM 3715 O O . LEU D 1 63 ? 44.901 72.410 -1.798 1.00 29.90 60 LEU D O 1
ATOM 3720 N N . PHE D 1 64 ? 46.929 71.906 -2.650 1.00 31.35 61 PHE D N 1
ATOM 3721 C CA . PHE D 1 64 ? 46.517 72.134 -4.024 1.00 31.39 61 PHE D CA 1
ATOM 3722 C C . PHE D 1 64 ? 45.988 70.841 -4.631 1.00 31.75 61 PHE D C 1
ATOM 3723 O O . PHE D 1 64 ? 46.585 69.778 -4.465 1.00 33.24 61 PHE D O 1
ATOM 3731 N N . ARG D 1 65 ? 44.856 70.945 -5.323 1.00 32.16 62 ARG D N 1
ATOM 3732 C CA . ARG D 1 65 ? 44.201 69.798 -5.939 1.00 32.43 62 ARG D CA 1
ATOM 3733 C C . ARG D 1 65 ? 43.744 70.148 -7.346 1.00 33.09 62 ARG D C 1
ATOM 3734 O O . ARG D 1 65 ? 43.408 71.301 -7.628 1.00 29.84 62 ARG D O 1
ATOM 3742 N N . LEU D 1 66 ? 43.732 69.139 -8.214 1.00 33.75 63 LEU D N 1
ATOM 3743 C CA . LEU D 1 66 ? 43.276 69.278 -9.592 1.00 34.51 63 LEU D CA 1
ATOM 3744 C C . LEU D 1 66 ? 42.140 68.290 -9.841 1.00 34.23 63 LEU D C 1
ATOM 3745 O O . LEU D 1 66 ? 42.354 67.078 -9.810 1.00 35.03 63 LEU D O 1
ATOM 3750 N N . ASN D 1 67 ? 40.940 68.814 -10.085 1.00 34.18 64 ASN D N 1
ATOM 3751 C CA . ASN D 1 67 ? 39.755 67.992 -10.338 1.00 36.89 64 ASN D CA 1
ATOM 3752 C C . ASN D 1 67 ? 39.544 66.926 -9.262 1.00 38.86 64 ASN D C 1
ATOM 3753 O O . ASN D 1 67 ? 39.360 65.746 -9.567 1.00 41.10 64 ASN D O 1
ATOM 3758 N N . SER D 1 68 ? 39.577 67.351 -8.001 1.00 41.36 65 SER D N 1
ATOM 3759 C CA . SER D 1 68 ? 39.422 66.434 -6.874 1.00 43.86 65 SER D CA 1
ATOM 3760 C C . SER D 1 68 ? 37.998 65.902 -6.781 1.00 45.51 65 SER D C 1
ATOM 3761 O O . SER D 1 68 ? 37.039 66.630 -7.039 1.00 43.67 65 SER D O 1
ATOM 3764 N N . SER D 1 69 ? 37.875 64.628 -6.414 1.00 49.90 66 SER D N 1
ATOM 3765 C CA . SER D 1 69 ? 36.578 64.009 -6.148 1.00 54.26 66 SER D CA 1
ATOM 3766 C C . SER D 1 69 ? 36.159 64.224 -4.694 1.00 55.65 66 SER D C 1
ATOM 3767 O O . SER D 1 69 ? 34.972 64.160 -4.372 1.00 57.93 66 SER D O 1
ATOM 3770 N N . GLU D 1 70 ? 37.137 64.476 -3.823 1.00 54.52 67 GLU D N 1
ATOM 3771 C CA . GLU D 1 70 ? 36.877 64.691 -2.399 1.00 54.21 67 GLU D CA 1
ATOM 3772 C C . GLU D 1 70 ? 36.040 65.944 -2.161 1.00 52.21 67 GLU D C 1
ATOM 3773 O O . GLU D 1 70 ? 36.142 66.921 -2.906 1.00 51.32 67 GLU D O 1
ATOM 3779 N N . THR D 1 71 ? 35.216 65.900 -1.116 1.00 50.02 68 THR D N 1
ATOM 3780 C CA . THR D 1 71 ? 34.381 67.032 -0.729 1.00 47.75 68 THR D CA 1
ATOM 3781 C C . THR D 1 71 ? 34.965 67.716 0.501 1.00 42.04 68 THR D C 1
ATOM 3782 O O . THR D 1 71 ? 35.578 67.063 1.349 1.00 43.74 68 THR D O 1
ATOM 3786 N N . VAL D 1 72 ? 34.781 69.031 0.585 1.00 36.31 69 VAL D N 1
ATOM 3787 C CA . VAL D 1 72 ? 35.158 69.793 1.771 1.00 34.04 69 VAL D CA 1
ATOM 3788 C C . VAL D 1 72 ? 33.891 70.038 2.578 1.00 31.57 69 VAL D C 1
ATOM 3789 O O . VAL D 1 72 ? 33.102 70.926 2.263 1.00 31.16 69 VAL D O 1
ATOM 3793 N N . ASN D 1 73 ? 33.710 69.236 3.620 1.00 32.78 70 ASN D N 1
ATOM 3794 C CA . ASN D 1 73 ? 32.461 69.203 4.370 1.00 33.21 70 ASN D CA 1
ATOM 3795 C C . ASN D 1 73 ? 32.248 70.419 5.268 1.00 30.51 70 ASN D C 1
ATOM 3796 O O . ASN D 1 73 ? 31.108 70.801 5.535 1.00 29.05 70 ASN D O 1
ATOM 3801 N N . SER D 1 74 ? 33.343 71.014 5.732 1.00 28.74 71 SER D N 1
ATOM 3802 C CA . SER D 1 74 ? 33.279 72.115 6.688 1.00 29.30 71 SER D CA 1
ATOM 3803 C C . SER D 1 74 ? 34.395 73.126 6.445 1.00 27.67 71 SER D C 1
ATOM 3804 O O . SER D 1 74 ? 35.482 72.761 6.004 1.00 28.91 71 SER D O 1
ATOM 3807 N N . TYR D 1 75 ? 34.125 74.394 6.743 1.00 25.89 72 TYR D N 1
ATOM 3808 C CA . TYR D 1 75 ? 35.070 75.469 6.444 1.00 26.11 72 TYR D CA 1
ATOM 3809 C C . TYR D 1 75 ? 34.715 76.771 7.156 1.00 26.47 72 TYR D C 1
ATOM 3810 O O . TYR D 1 75 ? 33.582 76.962 7.601 1.00 26.87 72 TYR D O 1
ATOM 3819 N N . GLU D 1 76 ? 35.701 77.658 7.257 1.00 28.01 73 GLU D N 1
ATOM 3820 C CA . GLU D 1 76 ? 35.509 78.993 7.821 1.00 29.70 73 GLU D CA 1
ATOM 3821 C C . GLU D 1 76 ? 35.141 79.983 6.713 1.00 27.87 73 GLU D C 1
ATOM 3822 O O . GLU D 1 76 ? 34.358 80.909 6.933 1.00 28.09 73 GLU D O 1
ATOM 3828 N N . LYS D 1 77 ? 35.715 79.783 5.527 1.00 26.64 74 LYS D N 1
ATOM 3829 C CA . LYS D 1 77 ? 35.369 80.578 4.350 1.00 27.87 74 LYS D CA 1
ATOM 3830 C C . LYS D 1 77 ? 35.513 79.743 3.081 1.00 26.74 74 LYS D C 1
ATOM 3831 O O . LYS D 1 77 ? 36.332 78.824 3.022 1.00 26.11 74 LYS D O 1
ATOM 3837 N N . LYS D 1 78 ? 34.705 80.071 2.076 1.00 27.39 75 LYS D N 1
ATOM 3838 C CA . LYS D 1 78 ? 34.733 79.398 0.780 1.00 28.54 75 LYS D CA 1
ATOM 3839 C C . LYS D 1 78 ? 34.608 80.449 -0.322 1.00 28.81 75 LYS D C 1
ATOM 3840 O O . LYS D 1 78 ? 33.673 81.254 -0.316 1.00 29.02 75 LYS D O 1
ATOM 3846 N N . VAL D 1 79 ? 35.558 80.438 -1.255 1.00 27.23 76 VAL D N 1
ATOM 3847 C CA . VAL D 1 79 ? 35.615 81.424 -2.331 1.00 29.17 76 VAL D CA 1
ATOM 3848 C C . VAL D 1 79 ? 35.901 80.715 -3.648 1.00 29.92 76 VAL D C 1
ATOM 3849 O O . VAL D 1 79 ? 36.793 79.871 -3.712 1.00 31.21 76 VAL D O 1
ATOM 3853 N N . THR D 1 80 ? 35.148 81.062 -4.690 1.00 30.78 77 THR D N 1
ATOM 3854 C CA . THR D 1 80 ? 35.301 80.432 -6.001 1.00 31.99 77 THR D CA 1
ATOM 3855 C C . THR D 1 80 ? 35.507 81.487 -7.087 1.00 30.89 77 THR D C 1
ATOM 3856 O O . THR D 1 80 ? 34.712 82.416 -7.217 1.00 29.95 77 THR D O 1
ATOM 3860 N N . VAL D 1 81 ? 36.583 81.330 -7.859 1.00 30.91 78 VAL D N 1
ATOM 3861 C CA . VAL D 1 81 ? 37.012 82.329 -8.842 1.00 31.74 78 VAL D CA 1
ATOM 3862 C C . VAL D 1 81 ? 37.443 81.644 -10.140 1.00 33.97 78 VAL D C 1
ATOM 3863 O O . VAL D 1 81 ? 38.100 80.601 -10.096 1.00 33.84 78 VAL D O 1
ATOM 3867 N N . PRO D 1 82 ? 37.085 82.226 -11.303 1.00 36.15 79 PRO D N 1
ATOM 3868 C CA . PRO D 1 82 ? 37.627 81.707 -12.561 1.00 36.01 79 PRO D CA 1
ATOM 3869 C C . PRO D 1 82 ? 39.109 82.053 -12.700 1.00 35.31 79 PRO D C 1
ATOM 3870 O O . PRO D 1 82 ? 39.539 83.108 -12.233 1.00 35.92 79 PRO D O 1
ATOM 3874 N N . PHE D 1 83 ? 39.877 81.172 -13.336 1.00 33.15 80 PHE D N 1
ATOM 3875 C CA . PHE D 1 83 ? 41.325 81.345 -13.420 1.00 33.13 80 PHE D CA 1
ATOM 3876 C C . PHE D 1 83 ? 41.899 80.745 -14.701 1.00 32.96 80 PHE D C 1
ATOM 3877 O O . PHE D 1 83 ? 41.761 79.546 -14.950 1.00 33.84 80 PHE D O 1
ATOM 3885 N N . HIS D 1 84 ? 42.541 81.588 -15.509 1.00 33.60 81 HIS D N 1
ATOM 3886 C CA . HIS D 1 84 ? 43.208 81.137 -16.728 1.00 35.83 81 HIS D CA 1
ATOM 3887 C C . HIS D 1 84 ? 44.695 80.909 -16.466 1.00 34.85 81 HIS D C 1
ATOM 3888 O O . HIS D 1 84 ? 45.351 81.720 -15.809 1.00 35.16 81 HIS D O 1
ATOM 3895 N N . VAL D 1 85 ? 45.212 79.800 -16.990 1.00 34.70 82 VAL D N 1
ATOM 3896 C CA . VAL D 1 85 ? 46.618 79.438 -16.850 1.00 34.55 82 VAL D CA 1
ATOM 3897 C C . VAL D 1 85 ? 47.284 79.514 -18.221 1.00 34.87 82 VAL D C 1
ATOM 3898 O O . VAL D 1 85 ? 46.937 78.756 -19.127 1.00 32.96 82 VAL D O 1
ATOM 3902 N N . THR D 1 86 ? 48.239 80.431 -18.362 1.00 38.85 83 THR D N 1
ATOM 3903 C CA . THR D 1 86 ? 48.859 80.728 -19.655 1.00 40.06 83 THR D CA 1
ATOM 3904 C C . THR D 1 86 ? 49.954 79.730 -20.033 1.00 41.47 83 THR D C 1
ATOM 3905 O O . THR D 1 86 ? 50.095 79.378 -21.203 1.00 42.07 83 THR D O 1
ATOM 3909 N N . GLU D 1 87 ? 50.727 79.287 -19.044 1.00 44.18 84 GLU D N 1
ATOM 3910 C CA . GLU D 1 87 ? 51.829 78.351 -19.267 1.00 47.53 84 GLU D CA 1
ATOM 3911 C C . GLU D 1 87 ? 51.725 77.175 -18.300 1.00 47.28 84 GLU D C 1
ATOM 3912 O O . GLU D 1 87 ? 51.093 77.286 -17.251 1.00 47.22 84 GLU D O 1
ATOM 3918 N N . ASN D 1 88 ? 52.338 76.051 -18.661 1.00 48.20 85 ASN D N 1
ATOM 3919 C CA . ASN D 1 88 ? 52.374 74.877 -17.788 1.00 47.69 85 ASN D CA 1
ATOM 3920 C C . ASN D 1 88 ? 53.037 75.190 -16.449 1.00 46.09 85 ASN D C 1
ATOM 3921 O O . ASN D 1 88 ? 54.265 75.218 -16.347 1.00 50.31 85 ASN D O 1
ATOM 3926 N N . GLY D 1 89 ? 52.212 75.438 -15.434 1.00 41.35 86 GLY D N 1
ATOM 3927 C CA . GLY D 1 89 ? 52.695 75.676 -14.079 1.00 38.91 86 GLY D CA 1
ATOM 3928 C C . GLY D 1 89 ? 52.212 76.988 -13.489 1.00 36.53 86 GLY D C 1
ATOM 3929 O O . GLY D 1 89 ? 51.967 77.955 -14.208 1.00 36.39 86 GLY D O 1
ATOM 3930 N N . ILE D 1 90 ? 52.078 77.010 -12.167 1.00 32.50 87 ILE D N 1
ATOM 3931 C CA . ILE D 1 90 ? 51.690 78.213 -11.437 1.00 29.31 87 ILE D CA 1
ATOM 3932 C C . ILE D 1 90 ? 52.569 78.382 -10.209 1.00 27.55 87 ILE D C 1
ATOM 3933 O O . ILE D 1 90 ? 53.302 77.468 -9.829 1.00 25.67 87 ILE D O 1
ATOM 3938 N N . HIS D 1 91 ? 52.481 79.556 -9.595 1.00 27.04 88 HIS D N 1
ATOM 3939 C CA . HIS D 1 91 ? 53.151 79.826 -8.332 1.00 26.97 88 HIS D CA 1
ATOM 3940 C C . HIS D 1 91 ? 52.122 80.227 -7.287 1.00 25.66 88 HIS D C 1
ATOM 3941 O O . HIS D 1 91 ? 51.079 80.795 -7.619 1.00 24.47 88 HIS D O 1
ATOM 3948 N N . ILE D 1 92 ? 52.422 79.921 -6.028 1.00 25.47 89 ILE D N 1
ATOM 3949 C CA . ILE D 1 92 ? 51.658 80.439 -4.900 1.00 24.92 89 ILE D CA 1
ATOM 3950 C C . ILE D 1 92 ? 52.646 81.037 -3.902 1.00 25.22 89 ILE D C 1
ATOM 3951 O O . ILE D 1 92 ? 53.691 80.448 -3.624 1.00 25.39 89 ILE D O 1
ATOM 3956 N N . GLU D 1 93 ? 52.316 82.214 -3.377 1.00 25.38 90 GLU D N 1
ATOM 3957 C CA . GLU D 1 93 ? 53.252 82.978 -2.558 1.00 25.76 90 GLU D CA 1
ATOM 3958 C C . GLU D 1 93 ? 52.541 84.088 -1.783 1.00 25.93 90 GLU D C 1
ATOM 3959 O O . GLU D 1 93 ? 51.586 84.689 -2.282 1.00 28.53 90 GLU D O 1
ATOM 3965 N N . SER D 1 94 ? 53.005 84.337 -0.558 1.00 25.15 91 SER D N 1
ATOM 3966 C CA . SER D 1 94 ? 52.569 85.483 0.240 1.00 26.73 91 SER D CA 1
ATOM 3967 C C . SER D 1 94 ? 53.717 86.491 0.283 1.00 29.16 91 SER D C 1
ATOM 3968 O O . SER D 1 94 ? 54.766 86.264 -0.324 1.00 30.03 91 SER D O 1
ATOM 3971 N N . ILE D 1 95 ? 53.531 87.595 1.000 1.00 30.50 92 ILE D N 1
ATOM 3972 C CA . ILE D 1 95 ? 54.540 88.659 1.031 1.00 32.91 92 ILE D CA 1
ATOM 3973 C C . ILE D 1 95 ? 55.796 88.211 1.793 1.00 34.59 92 ILE D C 1
ATOM 3974 O O . ILE D 1 95 ? 55.760 88.012 3.007 1.00 41.12 92 ILE D O 1
ATOM 3987 N N . SER D 1 97 ? 57.407 85.408 1.501 1.00 26.97 94 SER D N 1
ATOM 3988 C CA . SER D 1 97 ? 57.414 83.977 1.811 1.00 24.84 94 SER D CA 1
ATOM 3989 C C . SER D 1 97 ? 58.215 83.202 0.771 1.00 24.81 94 SER D C 1
ATOM 3990 O O . SER D 1 97 ? 58.762 83.787 -0.164 1.00 23.81 94 SER D O 1
ATOM 3993 N N . LYS D 1 98 ? 58.276 81.883 0.939 1.00 26.10 95 LYS D N 1
ATOM 3994 C CA . LYS D 1 98 ? 58.787 80.997 -0.105 1.00 27.84 95 LYS D CA 1
ATOM 3995 C C . LYS D 1 98 ? 57.864 81.057 -1.313 1.00 28.17 95 LYS D C 1
ATOM 3996 O O . LYS D 1 98 ? 56.659 81.280 -1.167 1.00 27.23 95 LYS D O 1
ATOM 4002 N N . ARG D 1 99 ? 58.430 80.859 -2.500 1.00 27.88 96 ARG D N 1
ATOM 4003 C CA . ARG D 1 99 ? 57.638 80.719 -3.716 1.00 27.68 96 ARG D CA 1
ATOM 4004 C C . ARG D 1 99 ? 57.350 79.239 -3.945 1.00 28.34 96 ARG D C 1
ATOM 4005 O O . ARG D 1 99 ? 58.261 78.463 -4.233 1.00 28.12 96 ARG D O 1
ATOM 4013 N N . LEU D 1 100 ? 56.084 78.853 -3.802 1.00 27.98 97 LEU D N 1
ATOM 4014 C CA . LEU D 1 100 ? 55.652 77.492 -4.108 1.00 27.56 97 LEU D CA 1
ATOM 4015 C C . LEU D 1 100 ? 55.407 77.369 -5.607 1.00 29.26 97 LEU D C 1
ATOM 4016 O O . LEU D 1 100 ? 55.099 78.359 -6.273 1.00 29.25 97 LEU D O 1
ATOM 4021 N N . SER D 1 101 ? 55.551 76.153 -6.128 1.00 30.87 98 SER D N 1
ATOM 4022 C CA . SER D 1 101 ? 55.325 75.874 -7.545 1.00 31.61 98 SER D CA 1
ATOM 4023 C C . SER D 1 101 ? 54.486 74.610 -7.719 1.00 32.33 98 SER D C 1
ATOM 4024 O O . SER D 1 101 ? 54.684 73.625 -7.008 1.00 32.02 98 SER D O 1
ATOM 4027 N N . PHE D 1 102 ? 53.544 74.654 -8.660 1.00 33.11 99 PHE D N 1
ATOM 4028 C CA . PHE D 1 102 ? 52.686 73.511 -8.977 1.00 34.44 99 PHE D CA 1
ATOM 4029 C C . PHE D 1 102 ? 52.542 73.395 -10.488 1.00 36.50 99 PHE D C 1
ATOM 4030 O O . PHE D 1 102 ? 52.181 74.368 -11.145 1.00 36.15 99 PHE D O 1
ATOM 4038 N N . ASP D 1 103 ? 52.811 72.209 -11.033 1.00 39.70 100 ASP D N 1
ATOM 4039 C CA . ASP D 1 103 ? 52.724 71.988 -12.484 1.00 42.65 100 ASP D CA 1
ATOM 4040 C C . ASP D 1 103 ? 51.268 71.824 -12.949 1.00 42.81 100 ASP D C 1
ATOM 4041 O O . ASP D 1 103 ? 50.858 70.759 -13.416 1.00 40.63 100 ASP D O 1
ATOM 4046 N N . LEU D 1 104 ? 50.498 72.900 -12.818 1.00 42.30 101 LEU D N 1
ATOM 4047 C CA . LEU D 1 104 ? 49.119 72.935 -13.283 1.00 42.06 101 LEU D CA 1
ATOM 4048 C C . LEU D 1 104 ? 49.134 73.159 -14.794 1.00 42.32 101 LEU D C 1
ATOM 4049 O O . LEU D 1 104 ? 49.736 74.127 -15.261 1.00 44.56 101 LEU D O 1
ATOM 4054 N N . PRO D 1 105 ? 48.490 72.262 -15.567 1.00 40.44 102 PRO D N 1
ATOM 4055 C CA . PRO D 1 105 ? 48.474 72.427 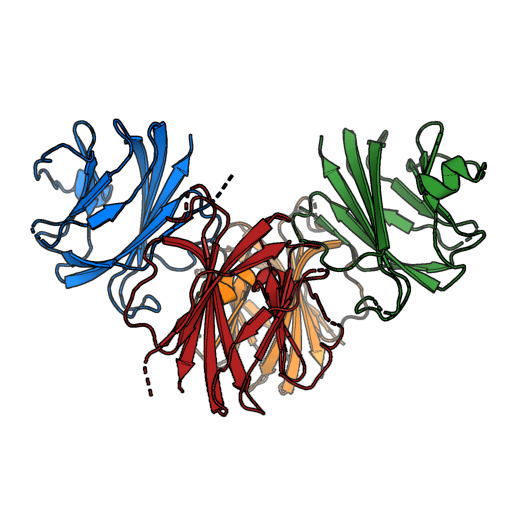-17.025 1.00 40.22 102 PRO D CA 1
ATOM 4056 C C . PRO D 1 105 ? 47.843 73.735 -17.506 1.00 38.95 102 PRO D C 1
ATOM 4057 O O . PRO D 1 105 ? 47.065 74.357 -16.781 1.00 36.48 102 PRO D O 1
ATOM 4061 N N . LYS D 1 106 ? 48.187 74.136 -18.727 1.00 40.34 103 LYS D N 1
ATOM 4062 C CA . LYS D 1 106 ? 47.560 75.286 -19.377 1.00 39.88 103 LYS D CA 1
ATOM 4063 C C . LYS D 1 106 ? 46.064 75.051 -19.537 1.00 38.10 103 LYS D C 1
ATOM 4064 O O . LYS D 1 106 ? 45.622 73.913 -19.704 1.00 38.30 103 LYS D O 1
ATOM 4070 N N . GLY D 1 107 ? 45.290 76.132 -19.488 1.00 37.27 104 GLY D N 1
ATOM 4071 C CA . GLY D 1 107 ? 43.846 76.054 -19.677 1.00 36.95 104 GLY D CA 1
ATOM 4072 C C . GLY D 1 107 ? 43.071 76.961 -18.747 1.00 35.09 104 GLY D C 1
ATOM 4073 O O . GLY D 1 107 ? 43.640 77.832 -18.089 1.00 34.43 104 GLY D O 1
ATOM 4074 N N . ASP D 1 108 ? 41.761 76.740 -18.699 1.00 35.09 105 ASP D N 1
ATOM 4075 C CA . ASP D 1 108 ? 40.851 77.532 -17.882 1.00 35.42 105 ASP D CA 1
ATOM 4076 C C . ASP D 1 108 ? 40.294 76.678 -16.752 1.00 35.63 105 ASP D C 1
ATOM 4077 O O . ASP D 1 108 ? 39.974 75.504 -16.951 1.00 37.30 105 ASP D O 1
ATOM 4082 N N . TYR D 1 109 ? 40.186 77.275 -15.567 1.00 34.53 106 TYR D N 1
ATOM 4083 C CA . TYR D 1 109 ? 39.734 76.564 -14.378 1.00 34.54 106 TYR D CA 1
ATOM 4084 C C . TYR D 1 109 ? 38.764 77.395 -13.553 1.00 34.82 106 TYR D C 1
ATOM 4085 O O . TYR D 1 109 ? 38.703 78.619 -13.682 1.00 35.43 106 TYR D O 1
ATOM 4094 N N . GLN D 1 110 ? 38.006 76.705 -12.708 1.00 36.34 107 GLN D N 1
ATOM 4095 C CA . GLN D 1 110 ? 37.301 77.330 -11.601 1.00 37.19 107 GLN D CA 1
ATOM 4096 C C . GLN D 1 110 ? 38.115 77.021 -10.357 1.00 34.37 107 GLN D C 1
ATOM 4097 O O . GLN D 1 110 ? 38.227 75.862 -9.961 1.00 33.50 107 GLN D O 1
ATOM 4103 N N . LEU D 1 111 ? 38.712 78.053 -9.768 1.00 33.79 108 LEU D N 1
ATOM 4104 C CA . LEU D 1 111 ? 39.490 77.902 -8.542 1.00 32.95 108 LEU D CA 1
ATOM 4105 C C . LEU D 1 111 ? 38.593 78.124 -7.339 1.00 31.34 108 LEU D C 1
ATOM 4106 O O . LEU D 1 111 ? 38.020 79.202 -7.185 1.00 31.55 108 LEU D O 1
ATOM 4111 N N . THR D 1 112 ? 38.472 77.104 -6.495 1.00 29.05 109 THR D N 1
ATOM 4112 C CA . THR D 1 112 ? 37.774 77.235 -5.223 1.00 29.34 109 THR D CA 1
ATOM 4113 C C . THR D 1 112 ? 38.786 77.121 -4.088 1.00 29.10 109 THR D C 1
ATOM 4114 O O . THR D 1 112 ? 39.521 76.134 -4.004 1.00 29.11 109 THR D O 1
ATOM 4118 N N . CYS D 1 113 ? 38.825 78.140 -3.230 1.00 28.84 110 CYS D N 1
ATOM 4119 C CA . CYS D 1 113 ? 39.704 78.156 -2.062 1.00 27.02 110 CYS D CA 1
ATOM 4120 C C . CYS D 1 113 ? 38.883 78.022 -0.780 1.00 25.81 110 CYS D C 1
ATOM 4121 O O . CYS D 1 113 ? 38.031 78.866 -0.495 1.00 25.66 110 CYS D O 1
ATOM 4124 N N . TRP D 1 114 ? 39.136 76.953 -0.025 1.00 24.90 111 TRP D N 1
ATOM 4125 C CA . TRP D 1 114 ? 38.520 76.749 1.288 1.00 24.82 111 TRP D CA 1
ATOM 4126 C C . TRP D 1 114 ? 39.499 77.131 2.391 1.00 24.80 111 TRP D C 1
ATOM 4127 O O . TRP D 1 114 ? 40.614 76.605 2.440 1.00 24.34 111 TRP D O 1
ATOM 4138 N N . THR D 1 115 ? 39.079 78.031 3.277 1.00 24.42 112 THR D N 1
ATOM 4139 C CA . THR D 1 115 ? 39.839 78.335 4.482 1.00 24.37 112 THR D CA 1
ATOM 4140 C C . THR D 1 115 ? 39.449 77.315 5.547 1.00 25.24 112 THR D C 1
ATOM 4141 O O . THR D 1 115 ? 38.283 77.244 5.942 1.00 26.20 112 THR D O 1
ATOM 4145 N N . VAL D 1 116 ? 40.424 76.528 5.998 1.00 26.15 113 VAL D N 1
ATOM 4146 C CA . VAL D 1 116 ? 40.193 75.473 6.988 1.00 28.04 113 VAL D CA 1
ATOM 4147 C C . VAL D 1 116 ? 41.136 75.678 8.181 1.00 28.07 113 VAL D C 1
ATOM 4148 O O . VAL D 1 116 ? 42.283 75.227 8.153 1.00 28.07 113 VAL D O 1
ATOM 4152 N N . PRO D 1 117 ? 40.656 76.375 9.230 1.00 29.59 114 PRO D N 1
ATOM 4153 C CA . PRO D 1 117 ? 41.465 76.660 10.420 1.00 30.56 114 PRO D CA 1
ATOM 4154 C C . PRO D 1 117 ? 42.047 75.415 11.086 1.00 30.06 114 PRO D C 1
ATOM 4155 O O . PRO D 1 117 ? 41.502 74.321 10.935 1.00 27.58 114 PRO D O 1
ATOM 4159 N N . ALA D 1 118 ? 43.144 75.601 11.817 1.00 32.38 115 ALA D N 1
ATOM 4160 C CA . ALA D 1 118 ? 43.850 74.503 12.484 1.00 36.16 115 ALA D CA 1
ATOM 4161 C C . ALA D 1 118 ? 42.911 73.643 13.324 1.00 39.43 115 ALA D C 1
ATOM 4162 O O . ALA D 1 118 ? 43.015 72.416 13.326 1.00 42.07 115 ALA D O 1
ATOM 4164 N N . GLU D 1 119 ? 41.998 74.307 14.028 1.00 42.15 116 GLU D N 1
ATOM 4165 C CA . GLU D 1 119 ? 40.963 73.651 14.826 1.00 48.28 116 GLU D CA 1
ATOM 4166 C C . GLU D 1 119 ? 40.273 72.491 14.098 1.00 46.69 116 GLU D C 1
ATOM 4167 O O . GLU D 1 119 ? 40.024 71.447 14.699 1.00 48.00 116 GLU D O 1
ATOM 4181 N N . SER D 1 121 ? 41.326 71.268 10.909 1.00 41.90 118 SER D N 1
ATOM 4182 C CA . SER D 1 121 ? 42.194 70.688 9.881 1.00 41.46 118 SER D CA 1
ATOM 4183 C C . SER D 1 121 ? 42.815 69.379 10.358 1.00 42.96 118 SER D C 1
ATOM 4184 O O . SER D 1 121 ? 43.235 69.267 11.511 1.00 41.42 118 SER D O 1
ATOM 4187 N N . ASP D 1 122 ? 42.884 68.400 9.458 1.00 47.75 119 ASP D N 1
ATOM 4188 C CA . ASP D 1 122 ? 43.534 67.116 9.743 1.00 49.96 119 ASP D CA 1
ATOM 4189 C C . ASP D 1 122 ? 45.041 67.278 9.952 1.00 47.66 119 ASP D C 1
ATOM 4190 O O . ASP D 1 122 ? 45.664 66.474 10.649 1.00 47.84 119 ASP D O 1
ATOM 4195 N N . LEU D 1 123 ? 45.617 68.317 9.348 1.00 44.41 120 LEU D N 1
ATOM 4196 C CA . LEU D 1 123 ? 47.040 68.621 9.498 1.00 44.70 120 LEU D CA 1
ATOM 4197 C C . LEU D 1 123 ? 47.348 69.451 10.748 1.00 42.95 120 LEU D C 1
ATOM 4198 O O . LEU D 1 123 ? 48.508 69.778 10.997 1.00 40.90 120 LEU D O 1
ATOM 4203 N N . HIS D 1 124 ? 46.313 69.797 11.516 1.00 43.56 121 HIS D N 1
ATOM 4204 C CA . HIS D 1 124 ? 46.466 70.490 12.801 1.00 44.85 121 HIS D CA 1
ATOM 4205 C C . HIS D 1 124 ? 47.181 71.836 12.660 1.00 42.24 121 HIS D C 1
ATOM 4206 O O . HIS D 1 124 ? 47.996 72.223 13.502 1.00 43.74 121 HIS D O 1
ATOM 4213 N N . ALA D 1 125 ? 46.857 72.539 11.581 1.00 39.07 122 ALA D N 1
ATOM 4214 C CA . ALA D 1 125 ? 47.385 73.870 11.314 1.00 36.57 122 ALA D CA 1
ATOM 4215 C C . ALA D 1 125 ? 46.491 74.531 10.276 1.00 33.93 122 ALA D C 1
ATOM 4216 O O . ALA D 1 125 ? 45.809 73.839 9.514 1.00 32.05 122 ALA D O 1
ATOM 4218 N N . ASP D 1 126 ? 46.480 75.861 10.252 1.00 31.69 123 ASP D N 1
ATOM 4219 C CA . ASP D 1 126 ? 45.701 76.593 9.258 1.00 30.22 123 ASP D CA 1
ATOM 4220 C C . ASP D 1 126 ? 45.962 76.001 7.877 1.00 28.12 123 ASP D C 1
ATOM 4221 O O . ASP D 1 126 ? 47.110 75.894 7.443 1.00 29.45 123 ASP D O 1
ATOM 4226 N N . THR D 1 127 ? 44.888 75.585 7.214 1.00 26.01 124 THR D N 1
ATOM 4227 C CA . THR D 1 127 ? 44.980 74.915 5.928 1.00 24.48 124 THR D CA 1
ATOM 4228 C C . THR D 1 127 ? 44.116 75.636 4.908 1.00 23.16 124 THR D C 1
ATOM 4229 O O . THR D 1 127 ? 42.972 75.996 5.194 1.00 24.14 124 THR D O 1
ATOM 4233 N N . TYR D 1 128 ? 44.678 75.852 3.723 1.00 21.59 125 TYR D N 1
ATOM 4234 C CA . TYR D 1 128 ? 43.936 76.411 2.607 1.00 21.68 125 TYR D CA 1
ATOM 4235 C C . TYR D 1 128 ? 43.878 75.375 1.499 1.00 22.22 125 TYR D C 1
ATOM 4236 O O . TYR D 1 128 ? 44.890 75.072 0.869 1.00 23.64 125 TYR D O 1
ATOM 4245 N N . ILE D 1 129 ? 42.692 74.807 1.299 1.00 23.08 126 ILE D N 1
ATOM 4246 C CA . ILE D 1 129 ? 42.474 73.826 0.246 1.00 23.79 126 ILE D CA 1
ATOM 4247 C C . ILE D 1 129 ? 42.107 74.576 -1.022 1.00 24.07 126 ILE D C 1
ATOM 4248 O O . ILE D 1 129 ? 41.110 75.294 -1.057 1.00 24.24 126 ILE D O 1
ATOM 4253 N N . ILE D 1 130 ? 42.923 74.412 -2.057 1.00 25.18 127 ILE D N 1
ATOM 4254 C CA . ILE D 1 130 ? 42.676 75.042 -3.343 1.00 25.96 127 ILE D CA 1
ATOM 4255 C C . ILE D 1 130 ? 42.441 73.944 -4.372 1.00 26.42 127 ILE D C 1
ATOM 4256 O O . ILE D 1 130 ? 43.343 73.158 -4.657 1.00 27.23 127 ILE D O 1
ATOM 4261 N N . ASP D 1 131 ? 41.222 73.880 -4.904 1.00 27.26 128 ASP D N 1
ATOM 4262 C CA . ASP D 1 131 ? 40.876 72.901 -5.934 1.00 29.81 128 ASP D CA 1
ATOM 4263 C C . ASP D 1 131 ? 40.697 73.600 -7.275 1.00 30.60 128 ASP D C 1
ATOM 4264 O O . ASP D 1 131 ? 39.818 74.452 -7.429 1.00 29.39 128 ASP D O 1
ATOM 4269 N N . ALA D 1 132 ? 41.547 73.242 -8.233 1.00 31.66 129 ALA D N 1
ATOM 4270 C CA . ALA D 1 132 ? 41.422 73.723 -9.601 1.00 31.19 129 ALA D CA 1
ATOM 4271 C C . ALA D 1 132 ? 40.578 72.730 -10.389 1.00 31.15 129 ALA D C 1
ATOM 4272 O O . ALA D 1 132 ? 40.990 71.591 -10.602 1.00 31.61 129 ALA D O 1
ATOM 4274 N N . VAL D 1 133 ? 39.390 73.163 -10.801 1.00 32.56 130 VAL D N 1
ATOM 4275 C CA . VAL D 1 133 ? 38.476 72.320 -11.564 1.00 34.39 130 VAL D CA 1
ATOM 4276 C C . VAL D 1 133 ? 38.523 72.725 -13.034 1.00 34.77 130 VAL D C 1
ATOM 4277 O O . VAL D 1 133 ? 38.216 73.868 -13.377 1.00 33.49 130 VAL D O 1
ATOM 4281 N N . SER D 1 134 ? 38.909 71.783 -13.894 1.00 36.60 131 SER D N 1
ATOM 4282 C CA . SER D 1 134 ? 39.017 72.030 -15.331 1.00 39.51 131 SER D CA 1
ATOM 4283 C C . SER D 1 134 ? 37.660 72.379 -15.936 1.00 41.00 131 SER D C 1
ATOM 4284 O O . SER D 1 134 ? 36.684 71.652 -15.753 1.00 43.50 131 SER D O 1
ATOM 4287 N N . VAL D 1 135 ? 37.616 73.494 -16.659 1.00 43.95 132 VAL D N 1
ATOM 4288 C CA . VAL D 1 135 ? 36.387 73.996 -17.264 1.00 47.22 132 VAL D CA 1
ATOM 4289 C C . VAL D 1 135 ? 36.391 73.717 -18.764 1.00 50.32 132 VAL D C 1
ATOM 4290 O O . VAL D 1 135 ? 36.498 72.568 -19.192 1.00 51.31 132 VAL D O 1
#

B-factor: mean 36.69, std 11.06, range [11.54, 141.42]

Radius of gyration: 25.84 Å; Cα contacts (8 Å, |Δi|>4): 1346; chains: 4; bounding box: 67×65×46 Å

Secondary structure (DSSP, 8-state):
--EEE--EEEE-BTTEEEEEETT--------HHHHHHTEEEETTEEEEE-SSSSEEEEEEEES--------SEEEEEEEEESSS-EEEE---PPEEE---SEEEEEEEEEE----TTSS-EEEEEEEE-/-EEPPPEEEE-BTTEEEEEETT-PPP----HHHHHHTEEEETTEEEEE-SSSSEEEEEEEES------EESEEEEEEEEE-SS-EEEE---PPEEE-PPSEEEEEEEEEE----TTSS-EEEEEEEE-/-EEE--EEEE-BTTEEEEEETT--------HHHHHHTEEEETTEEEEE-SSSSEEEEEEEES--------SEEEEEEEEESSS-EEEE---PPEEE-PPSEEEEEEEEEE----TTSS-EEEEEEEE-/--EEPPPEEEE-BTTEEEEEETTSPPP----HHHHHHTEEEETTEEEEE-SSSSEEEEEEEES------EESEEEEEEEEE-SS-EEEE-----EEE-PPSEEEEEEEEEE----TTSS-EEEEEEEE-

InterPro domains:
  IPR020354 Competence, DNA-entry nuclease inhibitor, ComJ [PF11033] (9-127)
  IPR038691 DNA-entry nuclease inhibitor, ComJ superfamily [G3DSA:2.60.34.30] (1-132)

Nearest PDB structures (foldseek):
  4mqd-assembly1_A  TM=9.826E-01  e=1.400E-23  Bacillus subtilis subsp. subtilis str. 168
  7nqk-assembly1_A  TM=3.839E-01  e=5.178E+00  Rattus norvegicus
  6ekv-assembly1_A  TM=3.194E-01  e=8.974E+00  Clostridium botulinum A2 str. Kyoto
  4mqd-assembly1_A  TM=9.807E-01  e=1.843E-24  Bacillus subtilis subsp. subtilis str. 168
  6ekv-assembly1_A  TM=2.620E-01  e=8.634E+00  Clostridium botulinum A2 str. Kyoto

Foldseek 3Di:
DWDWDDKDKWFADPQKKKKFEPPDDDDDDCDPVCVVLQWDDDDGMIMGGHPDGGTEIEIEIEADPDDDPAADDKHWDKGFHQAQKMWMHHVTDIHIDRHHGAIWTWMWGWHALVPPVNHTYIYIYTYGD/DDWDDKDKWFADPQKKKKFADPDDDDDDDDPVCVVLQWDDDDQMIIGGHDDGGTEIETEAEQDPDDDPDADDKHKDKGFYQAQKIWMHHVGDIDIDRHHGGIWIWMWGFHALCDPVNHTYIYIYTYHD/DDWDDKDKWFADPQKKKKAAPPDDDDDDCDPVCVVLQWDDDDQMIMGGHDDGGGEIEIEAEADPDDDPAADDKHKDKGFHQAQKMWMHHVTDIHIDRHHGGIWTWMWGWHALCPPVNHTYIYIYTYGD/DWDKDDKDKWFADPQKKKKFADPDDDDDDCDPVCVVLQWDDDDGMIIGGHDDGGTEIEIEIEQDPDDDPDAPDKHKDKGFYQAQKIWMHHVTDIDIDRHHGAIWIWMWGFHALCDPVNHTYIYIYTYGD

Solvent-accessible surface area: 25628 Å² total

CATH classification: 2.60.34.30